Protein AF-0000000065826438 (afdb_homodimer)

Organism: Penicillium rubens (strain ATCC 28089 / DSM 1075 / NRRL 1951 / Wisconsin 54-1255) (NCBI:txid500485)

pLDDT: mean 93.95, std 9.24, range [29.78, 98.94]

InterPro domains:
  IPR017926 Glutamine amidotransferase [PF00117] (50-203)
  IPR029062 Class I glutamine amidotransferase-like [G3DSA:3.40.50.880] (24-233)
  IPR029062 Class I glutamine amidotransferase-like [SSF52317] (40-202)
  IPR044992 Glutamine amidotransferase domain containing protein ChyE-like [PTHR42695] (7-209)
  IPR044992 Glutamine amidotransferase domain containing protein ChyE-like [cd01741] (8-191)

Structure (mmCIF, N/CA/C/O backbone):
data_AF-0000000065826438-model_v1
#
loop_
_entity.id
_entity.type
_entity.pdbx_description
1 polymer 'Glutamine amidotransferase-like protein chyE'
#
loop_
_atom_site.group_PDB
_atom_site.id
_atom_site.type_symbol
_atom_site.label_atom_id
_atom_site.label_alt_id
_atom_site.label_comp_id
_atom_site.label_asym_id
_atom_site.label_entity_id
_atom_site.label_seq_id
_atom_site.pdbx_PDB_ins_code
_atom_site.Cartn_x
_atom_site.Cartn_y
_atom_site.Cartn_z
_atom_site.occupancy
_atom_site.B_iso_or_equiv
_atom_site.auth_seq_id
_atom_site.auth_comp_id
_atom_site.auth_asym_id
_atom_site.auth_atom_id
_atom_site.pdbx_PDB_model_num
ATOM 1 N N . MET A 1 1 ? -1.688 -21.062 18.328 1 29.86 1 MET A N 1
ATOM 2 C CA . MET A 1 1 ? -1.142 -21 16.969 1 29.86 1 MET A CA 1
ATOM 3 C C . MET A 1 1 ? 0.373 -20.828 17 1 29.86 1 MET A C 1
ATOM 5 O O . MET A 1 1 ? 0.888 -19.938 17.672 1 29.86 1 MET A O 1
ATOM 9 N N . ASP A 1 2 ? 1.115 -21.812 17.016 1 38.12 2 ASP A N 1
ATOM 10 C CA . ASP A 1 2 ? 2.566 -21.797 17.172 1 38.12 2 ASP A CA 1
ATOM 11 C C . ASP A 1 2 ? 3.189 -20.609 16.453 1 38.12 2 ASP A C 1
ATOM 13 O O . ASP A 1 2 ? 2.912 -20.375 15.273 1 38.12 2 ASP A O 1
ATOM 17 N N . SER A 1 3 ? 3.342 -19.547 17.031 1 42.5 3 SER A N 1
ATOM 18 C CA . SER A 1 3 ? 4.078 -18.359 16.641 1 42.5 3 SER A CA 1
ATOM 19 C C . SER A 1 3 ? 5.191 -18.688 15.656 1 42.5 3 SER A C 1
ATOM 21 O O . SER A 1 3 ? 6.117 -19.438 15.984 1 42.5 3 SER A O 1
ATOM 23 N N . VAL A 1 4 ? 4.852 -19.203 14.445 1 49.19 4 VAL A N 1
ATOM 24 C CA . VAL A 1 4 ? 5.906 -19.625 13.531 1 49.19 4 VAL A CA 1
ATOM 25 C C . VAL A 1 4 ? 7.074 -18.641 13.602 1 49.19 4 VAL A C 1
ATOM 27 O O . VAL A 1 4 ? 7.027 -17.578 13 1 49.19 4 VAL A O 1
ATOM 30 N N . SER A 1 5 ? 7.691 -18.5 14.727 1 59.84 5 SER A N 1
ATOM 31 C CA . SER A 1 5 ? 8.711 -17.578 15.203 1 59.84 5 SER A CA 1
ATOM 32 C C . SER A 1 5 ? 9.766 -17.312 14.133 1 59.84 5 SER A C 1
ATOM 34 O O . SER A 1 5 ? 10.25 -16.188 14 1 59.84 5 SER A O 1
ATOM 36 N N . ASN A 1 6 ? 10.07 -18.391 13.102 1 85.06 6 ASN A N 1
ATOM 37 C CA . ASN A 1 6 ? 11.156 -18.094 12.172 1 85.06 6 ASN A CA 1
ATOM 38 C C . ASN A 1 6 ? 10.82 -18.547 10.758 1 85.06 6 ASN A C 1
ATOM 40 O O . ASN A 1 6 ? 11.539 -19.375 10.188 1 85.06 6 ASN A O 1
ATOM 44 N N . LEU A 1 7 ? 9.695 -18.062 10.188 1 94.75 7 LEU A N 1
ATOM 45 C CA . LEU A 1 7 ? 9.242 -18.422 8.844 1 94.75 7 LEU A CA 1
ATOM 46 C C . LEU A 1 7 ? 10.234 -17.922 7.793 1 94.75 7 LEU A C 1
ATOM 48 O O . LEU A 1 7 ? 10.695 -16.781 7.863 1 94.75 7 LEU A O 1
ATOM 52 N N . LYS A 1 8 ? 10.672 -18.844 6.887 1 97.94 8 LYS A N 1
ATOM 53 C CA . LYS A 1 8 ? 11.531 -18.484 5.758 1 97.94 8 LYS A CA 1
ATOM 54 C C . LYS A 1 8 ? 10.773 -18.578 4.438 1 97.94 8 LYS A C 1
ATOM 56 O O . LYS A 1 8 ? 10.312 -19.656 4.055 1 97.94 8 LYS A O 1
ATOM 61 N N . ILE A 1 9 ? 10.688 -17.453 3.746 1 98.44 9 ILE A N 1
ATOM 62 C CA . ILE A 1 9 ? 9.898 -17.344 2.521 1 98.44 9 ILE A CA 1
ATOM 63 C C . ILE A 1 9 ? 10.797 -16.953 1.357 1 98.44 9 ILE A C 1
ATOM 65 O O . ILE A 1 9 ? 11.602 -16.016 1.477 1 98.44 9 ILE A O 1
ATOM 69 N N . ALA A 1 10 ? 10.773 -17.656 0.232 1 98.81 10 ALA A N 1
ATOM 70 C CA . ALA A 1 10 ? 11.422 -17.266 -1.021 1 98.81 10 ALA A CA 1
ATOM 71 C C . ALA A 1 10 ? 10.391 -16.812 -2.051 1 98.81 10 ALA A C 1
ATOM 73 O O . ALA A 1 10 ? 9.406 -17.5 -2.303 1 98.81 10 ALA A O 1
ATOM 74 N N . VAL A 1 11 ? 10.633 -15.625 -2.596 1 98.75 11 VAL A N 1
ATOM 75 C CA . VAL A 1 11 ? 9.742 -15.102 -3.631 1 98.75 11 VAL A CA 1
ATOM 76 C C . VAL A 1 11 ? 10.469 -15.062 -4.969 1 98.75 11 VAL A C 1
ATOM 78 O O . VAL A 1 11 ? 11.508 -14.414 -5.102 1 98.75 11 VAL A O 1
ATOM 81 N N . LEU A 1 12 ? 9.938 -15.789 -5.949 1 98.75 12 LEU A N 1
ATOM 82 C CA . LEU A 1 12 ? 10.391 -15.68 -7.332 1 98.75 12 LEU A CA 1
ATOM 83 C C . LEU A 1 12 ? 9.711 -14.523 -8.047 1 98.75 12 LEU A C 1
ATOM 85 O O . LEU A 1 12 ? 8.492 -14.547 -8.242 1 98.75 12 LEU A O 1
ATOM 89 N N . ILE A 1 13 ? 10.5 -13.531 -8.414 1 97.88 13 ILE A N 1
ATOM 90 C CA . ILE A 1 13 ? 9.969 -12.375 -9.125 1 97.88 13 ILE A CA 1
ATOM 91 C C . ILE A 1 13 ? 9.906 -12.672 -10.625 1 97.88 13 ILE A C 1
ATOM 93 O O . ILE A 1 13 ? 10.914 -12.539 -11.328 1 97.88 13 ILE A O 1
ATOM 97 N N . ASN A 1 14 ? 8.672 -12.914 -11.102 1 97.25 14 ASN A N 1
ATOM 98 C CA . ASN A 1 14 ? 8.477 -13.367 -12.477 1 97.25 14 ASN A CA 1
ATOM 99 C C . ASN A 1 14 ? 8.102 -12.211 -13.398 1 97.25 14 ASN A C 1
ATOM 101 O O . ASN A 1 14 ? 7.285 -12.375 -14.305 1 97.25 14 ASN A O 1
ATOM 105 N N . THR A 1 15 ? 8.602 -11.102 -13.102 1 91.25 15 THR A N 1
ATOM 106 C CA . THR A 1 15 ? 8.359 -9.883 -13.867 1 91.25 15 THR A CA 1
ATOM 107 C C . THR A 1 15 ? 9.625 -9.438 -14.586 1 91.25 15 THR A C 1
ATOM 109 O O . THR A 1 15 ? 10.578 -8.969 -13.945 1 91.25 15 THR A O 1
ATOM 112 N N . PRO A 1 16 ? 9.617 -9.578 -15.883 1 89.62 16 PRO A N 1
ATOM 113 C CA . PRO A 1 16 ? 10.797 -9.094 -16.609 1 89.62 16 PRO A CA 1
ATOM 114 C C . PRO A 1 16 ? 11.055 -7.609 -16.391 1 89.62 16 PRO A C 1
ATOM 116 O O . PRO A 1 16 ? 10.117 -6.824 -16.25 1 89.62 16 PRO A O 1
ATOM 119 N N . PRO A 1 17 ? 12.336 -7.273 -16.312 1 85.5 17 PRO A N 1
ATOM 120 C CA . PRO A 1 17 ? 12.664 -5.852 -16.172 1 85.5 17 PRO A CA 1
ATOM 121 C C . PRO A 1 17 ? 12.188 -5.012 -17.359 1 85.5 17 PRO A C 1
ATOM 123 O O . PRO A 1 17 ? 12.242 -5.465 -18.5 1 85.5 17 PRO A O 1
ATOM 126 N N . ASP A 1 18 ? 11.609 -3.846 -17.031 1 81.19 18 ASP A N 1
ATOM 127 C CA . ASP A 1 18 ? 11.234 -2.871 -18.062 1 81.19 18 ASP A CA 1
ATOM 128 C C . ASP A 1 18 ? 11.57 -1.45 -17.609 1 81.19 18 ASP A C 1
ATOM 130 O O . ASP A 1 18 ? 12.195 -1.253 -16.562 1 81.19 18 ASP A O 1
ATOM 134 N N . GLU A 1 19 ? 11.281 -0.543 -18.453 1 77.5 19 GLU A N 1
ATOM 135 C CA . GLU A 1 19 ? 11.664 0.843 -18.203 1 77.5 19 GLU A CA 1
ATOM 136 C C . GLU A 1 19 ? 10.93 1.412 -16.984 1 77.5 19 GLU A C 1
ATOM 138 O O . GLU A 1 19 ? 11.359 2.412 -16.406 1 77.5 19 GLU A O 1
ATOM 143 N N . THR A 1 20 ? 9.961 0.721 -16.516 1 75.5 20 THR A N 1
ATOM 144 C CA . THR A 1 20 ? 9.156 1.244 -15.414 1 75.5 20 THR A CA 1
ATOM 145 C C . THR A 1 20 ? 9.664 0.722 -14.07 1 75.5 20 THR A C 1
ATOM 147 O O . THR A 1 20 ? 9.289 1.236 -13.016 1 75.5 20 THR A O 1
ATOM 150 N N . ASP A 1 21 ? 10.555 -0.248 -14.078 1 82.5 21 ASP A N 1
ATOM 151 C CA . ASP A 1 21 ? 11.055 -0.918 -12.883 1 82.5 21 ASP A CA 1
ATOM 152 C C . ASP A 1 21 ? 9.906 -1.377 -11.984 1 82.5 21 ASP A C 1
ATOM 154 O O . ASP A 1 21 ? 9.977 -1.236 -10.758 1 82.5 21 ASP A O 1
ATOM 158 N N . PHE A 1 22 ? 8.914 -1.871 -12.602 1 85.31 22 PHE A N 1
ATOM 159 C CA . PHE A 1 22 ? 7.75 -2.324 -11.852 1 85.31 22 PHE A CA 1
ATOM 160 C C . PHE A 1 22 ? 8.109 -3.502 -10.953 1 85.31 22 PHE A C 1
ATOM 162 O O . PHE A 1 22 ? 7.426 -3.762 -9.961 1 85.31 22 PHE A O 1
ATOM 169 N N . GLN A 1 23 ? 9.211 -4.176 -11.266 1 90.19 23 GLN A N 1
ATOM 170 C CA . GLN A 1 23 ? 9.664 -5.297 -10.453 1 90.19 23 GLN A CA 1
ATOM 171 C C . GLN A 1 23 ? 9.945 -4.855 -9.016 1 90.19 23 GLN A C 1
ATOM 173 O O . GLN A 1 23 ? 9.734 -5.621 -8.07 1 90.19 23 GLN A O 1
ATOM 178 N N . SER A 1 24 ? 10.414 -3.648 -8.922 1 90.25 24 SER A N 1
ATOM 179 C CA . SER A 1 24 ? 10.688 -3.127 -7.586 1 90.25 24 SER A CA 1
ATOM 180 C C . SER A 1 24 ? 9.406 -2.965 -6.781 1 90.25 24 SER A C 1
ATOM 182 O O . SER A 1 24 ? 9.391 -3.225 -5.574 1 90.25 24 SER A O 1
ATOM 184 N N . VAL A 1 25 ? 8.336 -2.58 -7.453 1 92.44 25 VAL A N 1
ATOM 185 C CA . VAL A 1 25 ? 7.043 -2.43 -6.789 1 92.44 25 VAL A CA 1
ATOM 186 C C . VAL A 1 25 ? 6.527 -3.797 -6.344 1 92.44 25 VAL A C 1
ATOM 188 O O . VAL A 1 25 ? 6.035 -3.945 -5.227 1 92.44 25 VAL A O 1
ATOM 191 N N . VAL A 1 26 ? 6.703 -4.77 -7.199 1 94.88 26 VAL A N 1
ATOM 192 C CA . VAL A 1 26 ? 6.273 -6.133 -6.891 1 94.88 26 VAL A CA 1
ATOM 193 C C . VAL A 1 26 ? 7.004 -6.633 -5.645 1 94.88 26 VAL A C 1
ATOM 195 O O . VAL A 1 26 ? 6.387 -7.203 -4.742 1 94.88 26 VAL A O 1
ATOM 198 N N . ARG A 1 27 ? 8.312 -6.422 -5.594 1 94.94 27 ARG A N 1
ATOM 199 C CA . ARG A 1 27 ? 9.102 -6.836 -4.438 1 94.94 27 ARG A CA 1
ATOM 200 C C . ARG A 1 27 ? 8.57 -6.207 -3.156 1 94.94 27 ARG A C 1
ATOM 202 O O . ARG A 1 27 ? 8.406 -6.891 -2.143 1 94.94 27 ARG A O 1
ATOM 209 N N . GLU A 1 28 ? 8.258 -4.988 -3.25 1 94.25 28 GLU A N 1
ATOM 210 C CA . GLU A 1 28 ? 7.824 -4.27 -2.053 1 94.25 28 GLU A CA 1
ATOM 211 C C . GLU A 1 28 ? 6.43 -4.711 -1.615 1 94.25 28 GLU A C 1
ATOM 213 O O . GLU A 1 28 ? 6.133 -4.746 -0.42 1 94.25 28 GLU A O 1
ATOM 218 N N . CYS A 1 29 ? 5.566 -5.062 -2.572 1 96.75 29 CYS A N 1
ATOM 219 C CA . CYS A 1 29 ? 4.258 -5.598 -2.225 1 96.75 29 CYS A CA 1
ATOM 220 C C . CYS A 1 29 ? 4.391 -6.844 -1.356 1 96.75 29 CYS A C 1
ATOM 222 O O . CYS A 1 29 ? 3.764 -6.941 -0.301 1 96.75 29 CYS A O 1
ATOM 224 N N . PHE A 1 30 ? 5.238 -7.727 -1.767 1 97.81 30 PHE A N 1
ATOM 225 C CA . PHE A 1 30 ? 5.406 -8.969 -1.015 1 97.81 30 PHE A CA 1
ATOM 226 C C . PHE A 1 30 ? 6.113 -8.703 0.31 1 97.81 30 PHE A C 1
ATOM 228 O O . PHE A 1 30 ? 5.734 -9.258 1.344 1 97.81 30 PHE A O 1
ATOM 235 N N . ARG A 1 31 ? 7.152 -7.898 0.249 1 95.75 31 ARG A N 1
ATOM 236 C CA . ARG A 1 31 ? 7.891 -7.582 1.467 1 95.75 31 ARG A CA 1
ATOM 237 C C . ARG A 1 31 ? 6.965 -7.004 2.533 1 95.75 31 ARG A C 1
ATOM 239 O O . ARG A 1 31 ? 6.961 -7.465 3.676 1 95.75 31 ARG A O 1
ATOM 246 N N . GLU A 1 32 ? 6.156 -6.051 2.152 1 94.44 32 GLU A N 1
ATOM 247 C CA . GLU A 1 32 ? 5.285 -5.371 3.107 1 94.44 32 GLU A CA 1
ATOM 248 C C . GLU A 1 32 ? 4.164 -6.293 3.58 1 94.44 32 GLU A C 1
ATOM 250 O O . GLU A 1 32 ? 3.803 -6.289 4.758 1 94.44 32 GLU A O 1
ATOM 255 N N . ALA A 1 33 ? 3.621 -7.035 2.697 1 96 33 ALA A N 1
ATOM 256 C CA . ALA A 1 33 ? 2.539 -7.949 3.062 1 96 33 ALA A CA 1
ATOM 257 C C . ALA A 1 33 ? 3.01 -8.969 4.09 1 96 33 ALA A C 1
ATOM 259 O O . ALA A 1 33 ? 2.375 -9.148 5.133 1 96 33 ALA A O 1
ATOM 260 N N . PHE A 1 34 ? 4.156 -9.594 3.902 1 95.94 34 PHE A N 1
ATOM 261 C CA . PHE A 1 34 ? 4.633 -10.633 4.809 1 95.94 34 PHE A CA 1
ATOM 262 C C . PHE A 1 34 ? 5.148 -10.023 6.105 1 95.94 34 PHE A C 1
ATOM 264 O O . PHE A 1 34 ? 5.035 -10.633 7.172 1 95.94 34 PHE A O 1
ATOM 271 N N . ALA A 1 35 ? 5.695 -8.82 6 1 92.25 35 ALA A N 1
ATOM 272 C CA . ALA A 1 35 ? 6.105 -8.141 7.227 1 92.25 35 ALA A CA 1
ATOM 273 C C . ALA A 1 35 ? 4.91 -7.883 8.141 1 92.25 35 ALA A C 1
ATOM 275 O O . ALA A 1 35 ? 5.039 -7.93 9.367 1 92.25 35 ALA A O 1
ATOM 276 N N . SER A 1 36 ? 3.787 -7.66 7.535 1 90.69 36 SER A N 1
ATOM 277 C CA . SER A 1 36 ? 2.58 -7.355 8.297 1 90.69 36 SER A CA 1
ATOM 278 C C . SER A 1 36 ? 2.043 -8.594 9 1 90.69 36 SER A C 1
ATOM 280 O O . SER A 1 36 ? 1.609 -8.516 10.156 1 90.69 36 SER A O 1
ATOM 282 N N . ILE A 1 37 ? 2.141 -9.734 8.391 1 92.56 37 ILE A N 1
ATOM 283 C CA . ILE A 1 37 ? 1.454 -10.898 8.93 1 92.56 37 ILE A CA 1
ATOM 284 C C . ILE A 1 37 ? 2.463 -11.82 9.617 1 92.56 37 ILE A C 1
ATOM 286 O O . ILE A 1 37 ? 2.084 -12.695 10.398 1 92.56 37 ILE A O 1
ATOM 290 N N . ALA A 1 38 ? 3.68 -11.703 9.219 1 93.38 38 ALA A N 1
ATOM 291 C CA . ALA A 1 38 ? 4.781 -12.477 9.805 1 93.38 38 ALA A CA 1
ATOM 292 C C . ALA A 1 38 ? 5.996 -11.586 10.055 1 93.38 38 ALA A C 1
ATOM 294 O O . ALA A 1 38 ? 7.035 -11.75 9.406 1 93.38 38 ALA A O 1
ATOM 295 N N . PRO A 1 39 ? 5.926 -10.766 11.078 1 88.81 39 PRO A N 1
ATOM 296 C CA . PRO A 1 39 ? 6.938 -9.734 11.289 1 88.81 39 PRO A CA 1
ATOM 297 C C . PRO A 1 39 ? 8.32 -10.305 11.602 1 88.81 39 PRO A C 1
ATOM 299 O O . PRO A 1 39 ? 9.336 -9.641 11.383 1 88.81 39 PRO A O 1
ATOM 302 N N . THR A 1 40 ? 8.422 -11.516 12.055 1 92.5 40 THR A N 1
ATOM 303 C CA . THR A 1 40 ? 9.703 -12.109 12.398 1 92.5 40 THR A CA 1
ATOM 304 C C . THR A 1 40 ? 10.203 -13.008 11.273 1 92.5 40 THR A C 1
ATOM 306 O O . THR A 1 40 ? 11.273 -13.617 11.383 1 92.5 40 THR A O 1
ATOM 309 N N . GLY A 1 41 ? 9.445 -13.133 10.242 1 94.69 41 GLY A N 1
ATOM 310 C CA . GLY A 1 41 ? 9.82 -13.969 9.117 1 94.69 41 GLY A CA 1
ATOM 311 C C . GLY A 1 41 ? 10.891 -13.344 8.242 1 94.69 41 GLY A C 1
ATOM 312 O O . GLY A 1 41 ? 11.125 -12.133 8.312 1 94.69 41 GLY A O 1
ATOM 313 N N . GLU A 1 42 ? 11.516 -14.188 7.496 1 96.25 42 GLU A N 1
ATOM 314 C CA . GLU A 1 42 ? 12.5 -13.758 6.512 1 96.25 42 GLU A CA 1
ATOM 315 C C . GLU A 1 42 ? 11.992 -13.977 5.09 1 96.25 42 GLU A C 1
ATOM 317 O O . GLU A 1 42 ? 11.406 -15.016 4.789 1 96.25 42 GLU A O 1
ATOM 322 N N . VAL A 1 43 ? 12.25 -12.969 4.297 1 97.19 43 VAL A N 1
ATOM 323 C CA . VAL A 1 43 ? 11.836 -13.055 2.9 1 97.19 43 VAL A CA 1
ATOM 324 C C . VAL A 1 43 ? 13.039 -12.82 1.989 1 97.19 43 VAL A C 1
ATOM 326 O O . VAL A 1 43 ? 13.688 -11.781 2.061 1 97.19 43 VAL A O 1
ATOM 329 N N . ASP A 1 44 ? 13.352 -13.805 1.158 1 98.12 44 ASP A N 1
ATOM 330 C CA . ASP A 1 44 ? 14.391 -13.695 0.133 1 98.12 44 ASP A CA 1
ATOM 331 C C . ASP A 1 44 ? 13.773 -13.609 -1.262 1 98.12 44 ASP A C 1
ATOM 333 O O . ASP A 1 44 ? 12.742 -14.227 -1.529 1 98.12 44 ASP A O 1
ATOM 337 N N . PHE A 1 45 ? 14.477 -12.828 -2.098 1 97.75 45 PHE A N 1
ATOM 338 C CA . PHE A 1 45 ? 13.977 -12.664 -3.455 1 97.75 45 PHE A CA 1
ATOM 339 C C . PHE A 1 45 ? 14.922 -13.305 -4.465 1 97.75 45 PHE A C 1
ATOM 341 O O . PHE A 1 45 ? 16.141 -13.242 -4.305 1 97.75 45 PHE A O 1
ATOM 348 N N . TYR A 1 46 ? 14.336 -13.906 -5.473 1 98.44 46 TYR A N 1
ATOM 349 C CA . TYR A 1 46 ? 15.07 -14.531 -6.562 1 98.44 46 TYR A CA 1
ATOM 350 C C . TYR A 1 46 ? 14.555 -14.062 -7.914 1 98.44 46 TYR A C 1
ATOM 352 O O . TYR A 1 46 ? 13.375 -13.734 -8.055 1 98.44 46 TYR A O 1
ATOM 360 N N . ASP A 1 47 ? 15.477 -14.008 -8.883 1 97.31 47 ASP A N 1
ATOM 361 C CA . ASP A 1 47 ? 15.172 -13.562 -10.242 1 97.31 47 ASP A CA 1
ATOM 362 C C . ASP A 1 47 ? 15.289 -14.711 -11.234 1 97.31 47 ASP A C 1
ATOM 364 O O . ASP A 1 47 ? 16.359 -14.953 -11.797 1 97.31 47 ASP A O 1
ATOM 368 N N . PRO A 1 48 ? 14.18 -15.312 -11.508 1 97.5 48 PRO A N 1
ATOM 369 C CA . PRO A 1 48 ? 14.234 -16.406 -12.484 1 97.5 48 PRO A CA 1
ATOM 370 C C . PRO A 1 48 ? 14.312 -15.898 -13.922 1 97.5 48 PRO A C 1
ATOM 372 O O . PRO A 1 48 ? 14.539 -16.688 -14.844 1 97.5 48 PRO A O 1
ATOM 375 N N . VAL A 1 49 ? 14.133 -14.633 -14.125 1 96.19 49 VAL A N 1
ATOM 376 C CA . VAL A 1 49 ? 14.008 -14.086 -15.469 1 96.19 49 VAL A CA 1
ATOM 377 C C . VAL A 1 49 ? 15.398 -13.789 -16.047 1 96.19 49 VAL A C 1
ATOM 379 O O . VAL A 1 49 ? 15.82 -14.422 -17.016 1 96.19 49 VAL A O 1
ATOM 382 N N . VAL A 1 50 ? 16.109 -12.93 -15.422 1 94.56 50 VAL A N 1
ATOM 383 C CA . VAL A 1 50 ? 17.391 -12.484 -15.93 1 94.56 50 VAL A CA 1
ATOM 384 C C . VAL A 1 50 ? 18.516 -13.32 -15.32 1 94.56 50 VAL A C 1
ATOM 386 O O . VAL A 1 50 ? 19.328 -13.898 -16.031 1 94.56 50 VAL A O 1
ATOM 389 N N . GLU A 1 51 ? 18.469 -13.461 -13.992 1 96.06 51 GLU A N 1
ATOM 390 C CA . GLU A 1 51 ? 19.531 -14.172 -13.289 1 96.06 51 GLU A CA 1
ATOM 391 C C . GLU A 1 51 ? 19.375 -15.688 -13.43 1 96.06 51 GLU A C 1
ATOM 393 O O . GLU A 1 51 ? 20.312 -16.438 -13.211 1 96.06 51 GLU A O 1
ATOM 398 N N . ARG A 1 52 ? 18.203 -16.094 -13.688 1 96.31 52 ARG A N 1
ATOM 399 C CA . ARG A 1 52 ? 17.875 -17.516 -13.812 1 96.31 52 ARG A CA 1
ATOM 400 C C . ARG A 1 52 ? 18.234 -18.266 -12.539 1 96.31 52 ARG A C 1
ATOM 402 O O . ARG A 1 52 ? 18.828 -19.359 -12.602 1 96.31 52 ARG A O 1
ATOM 409 N N . LYS A 1 53 ? 17.953 -17.672 -11.445 1 97.19 53 LYS A N 1
ATOM 410 C CA . LYS A 1 53 ? 18.266 -18.234 -10.141 1 97.19 53 LYS A CA 1
ATOM 411 C C . LYS A 1 53 ? 17.016 -18.688 -9.414 1 97.19 53 LYS A C 1
ATOM 413 O O . LYS A 1 53 ? 16 -17.984 -9.398 1 97.19 53 LYS A O 1
ATOM 418 N N . PHE A 1 54 ? 17.109 -19.891 -8.875 1 98.5 54 PHE A N 1
ATOM 419 C CA . PHE A 1 54 ? 16.047 -20.469 -8.07 1 98.5 54 PHE A CA 1
ATOM 420 C C . PHE A 1 54 ? 16.531 -20.781 -6.66 1 98.5 54 PHE A C 1
ATOM 422 O O . PHE A 1 54 ? 17.688 -21.156 -6.469 1 98.5 54 PHE A O 1
ATOM 429 N N . PRO A 1 55 ? 15.648 -20.609 -5.703 1 98.38 55 PRO A N 1
ATOM 430 C CA . PRO A 1 55 ? 16.047 -20.969 -4.344 1 98.38 55 PRO A CA 1
ATOM 431 C C . PRO A 1 55 ? 16.188 -22.484 -4.16 1 98.38 55 PRO A C 1
ATOM 433 O O . PRO A 1 55 ? 15.516 -23.266 -4.852 1 98.38 55 PRO A O 1
ATOM 436 N N . ASP A 1 56 ? 17.109 -22.797 -3.195 1 98.56 56 ASP A N 1
ATOM 437 C CA . ASP A 1 56 ? 17.016 -24.141 -2.609 1 98.56 56 ASP A CA 1
ATOM 438 C C . ASP A 1 56 ? 15.766 -24.281 -1.757 1 98.56 56 ASP A C 1
ATOM 440 O O . ASP A 1 56 ? 15.734 -23.844 -0.606 1 98.56 56 ASP A O 1
ATOM 444 N N . ALA A 1 57 ? 14.797 -24.969 -2.295 1 98.31 57 ALA A N 1
ATOM 445 C CA . ALA A 1 57 ? 13.461 -25.016 -1.694 1 98.31 57 ALA A CA 1
ATOM 446 C C . ALA A 1 57 ? 13.508 -25.625 -0.302 1 98.31 57 ALA A C 1
ATOM 448 O O . ALA A 1 57 ? 12.703 -25.281 0.564 1 98.31 57 ALA A O 1
ATOM 449 N N . SER A 1 58 ? 14.469 -26.453 -0.035 1 97.81 58 SER A N 1
ATOM 450 C CA . SER A 1 58 ? 14.547 -27.156 1.242 1 97.81 58 SER A CA 1
ATOM 451 C C . SER A 1 58 ? 14.867 -26.203 2.383 1 97.81 58 SER A C 1
ATOM 453 O O . SER A 1 58 ? 14.68 -26.531 3.555 1 97.81 58 SER A O 1
ATOM 455 N N . ARG A 1 59 ? 15.242 -25.047 2.047 1 97.75 59 ARG A N 1
ATOM 456 C CA . ARG A 1 59 ? 15.648 -24.062 3.053 1 97.75 59 ARG A CA 1
ATOM 457 C C . ARG A 1 59 ? 14.484 -23.141 3.41 1 97.75 59 ARG A C 1
ATOM 459 O O . ARG A 1 59 ? 14.617 -22.281 4.281 1 97.75 59 ARG A O 1
ATOM 466 N N . TYR A 1 60 ? 13.383 -23.359 2.762 1 98.31 60 TYR A N 1
ATOM 467 C CA . TYR A 1 60 ? 12.273 -22.438 2.934 1 98.31 60 TYR A CA 1
ATOM 468 C C . TYR A 1 60 ? 11 -23.172 3.355 1 98.31 60 TYR A C 1
ATOM 470 O O . TYR A 1 60 ? 10.82 -24.344 3.021 1 98.31 60 TYR A O 1
ATOM 478 N N . ASP A 1 61 ? 10.188 -22.469 4.098 1 98.12 61 ASP A N 1
ATOM 479 C CA . ASP A 1 61 ? 8.867 -22.969 4.441 1 98.12 61 ASP A CA 1
ATOM 480 C C . ASP A 1 61 ? 7.875 -22.734 3.303 1 98.12 61 ASP A C 1
ATOM 482 O O . ASP A 1 61 ? 6.93 -23.516 3.127 1 98.12 61 ASP A O 1
ATOM 486 N N . LEU A 1 62 ? 8.094 -21.672 2.559 1 98.62 62 LEU A N 1
ATOM 487 C CA . LEU A 1 62 ? 7.188 -21.25 1.502 1 98.62 62 LEU A CA 1
ATOM 488 C C . LEU A 1 62 ? 7.961 -20.672 0.321 1 98.62 62 LEU A C 1
ATOM 490 O O . LEU A 1 62 ? 8.883 -19.875 0.505 1 98.62 62 LEU A O 1
ATOM 494 N N . VAL A 1 63 ? 7.656 -21.141 -0.84 1 98.88 63 VAL A N 1
ATOM 495 C CA . VAL A 1 63 ? 8.102 -20.531 -2.088 1 98.88 63 VAL A CA 1
ATOM 496 C C . VAL A 1 63 ? 6.922 -19.859 -2.785 1 98.88 63 VAL A C 1
ATOM 498 O O . VAL A 1 63 ? 5.883 -20.484 -3.004 1 98.88 63 VAL A O 1
ATOM 501 N N . VAL A 1 64 ? 7.102 -18.562 -3.111 1 98.88 64 VAL A N 1
ATOM 502 C CA . VAL A 1 64 ? 6.039 -17.781 -3.734 1 98.88 64 VAL A CA 1
ATOM 503 C C . VAL A 1 64 ? 6.41 -17.469 -5.18 1 98.88 64 VAL A C 1
ATOM 505 O O . VAL A 1 64 ? 7.527 -17.016 -5.453 1 98.88 64 VAL A O 1
ATOM 508 N N . LEU A 1 65 ? 5.512 -17.766 -6.109 1 98.88 65 LEU A N 1
ATOM 509 C CA . LEU A 1 65 ? 5.609 -17.281 -7.477 1 98.88 65 LEU A CA 1
ATOM 510 C C . LEU A 1 65 ? 4.793 -16 -7.652 1 98.88 65 LEU A C 1
ATOM 512 O O . LEU A 1 65 ? 3.57 -16.016 -7.484 1 98.88 65 LEU A O 1
ATOM 516 N N . SER A 1 66 ? 5.484 -14.922 -7.988 1 98.56 66 SER A N 1
ATOM 517 C CA . SER A 1 66 ? 4.789 -13.656 -8.211 1 98.56 66 SER A CA 1
ATOM 518 C C . SER A 1 66 ? 4.016 -13.672 -9.523 1 98.56 66 SER A C 1
ATOM 520 O O . SER A 1 66 ? 4.105 -14.633 -10.289 1 98.56 66 SER A O 1
ATOM 522 N N . GLY A 1 67 ? 3.232 -12.625 -9.758 1 97.25 67 GLY A N 1
ATOM 523 C CA . GLY A 1 67 ? 2.672 -12.383 -11.078 1 97.25 67 GLY A CA 1
ATOM 524 C C . GLY A 1 67 ? 3.715 -12 -12.109 1 97.25 67 GLY A C 1
ATOM 525 O O . GLY A 1 67 ? 4.918 -12.102 -11.852 1 97.25 67 GLY A O 1
ATOM 526 N N . GLY A 1 68 ? 3.211 -11.656 -13.242 1 93.88 68 GLY A N 1
ATOM 527 C CA . GLY A 1 68 ? 4.031 -11.242 -14.375 1 93.88 68 GLY A CA 1
ATOM 528 C C . GLY A 1 68 ? 3.215 -10.75 -15.555 1 93.88 68 GLY A C 1
ATOM 529 O O . GLY A 1 68 ? 1.99 -10.891 -15.57 1 93.88 68 GLY A O 1
ATOM 530 N N . LYS A 1 69 ? 3.908 -10.078 -16.469 1 88 69 LYS A N 1
ATOM 531 C CA . LYS A 1 69 ? 3.215 -9.469 -17.594 1 88 69 LYS A CA 1
ATOM 532 C C . LYS A 1 69 ? 3.389 -10.305 -18.859 1 88 69 LYS A C 1
ATOM 534 O O . LYS A 1 69 ? 2.797 -9.992 -19.891 1 88 69 LYS A O 1
ATOM 539 N N . ILE A 1 70 ? 4.055 -11.336 -18.766 1 89.81 70 ILE A N 1
ATOM 540 C CA . ILE A 1 70 ? 4.305 -12.156 -19.938 1 89.81 70 ILE A CA 1
ATOM 541 C C . ILE A 1 70 ? 3.236 -13.242 -20.047 1 89.81 70 ILE A C 1
ATOM 543 O O . ILE A 1 70 ? 2.594 -13.594 -19.062 1 89.81 70 ILE A O 1
ATOM 547 N N . ASP A 1 71 ? 3.086 -13.742 -21.25 1 92.69 71 ASP A N 1
ATOM 548 C CA . ASP A 1 71 ? 2.16 -14.844 -21.5 1 92.69 71 ASP A CA 1
ATOM 549 C C . ASP A 1 71 ? 2.645 -16.125 -20.844 1 92.69 71 ASP A C 1
ATOM 551 O O . ASP A 1 71 ? 3.732 -16.625 -21.141 1 92.69 71 ASP A O 1
ATOM 555 N N . ALA A 1 72 ? 1.786 -16.656 -20.016 1 93 72 ALA A N 1
ATOM 556 C CA . ALA A 1 72 ? 2.162 -17.891 -19.312 1 93 72 ALA A CA 1
ATOM 557 C C . ALA A 1 72 ? 2.25 -19.062 -20.266 1 93 72 ALA A C 1
ATOM 559 O O . ALA A 1 72 ? 2.814 -20.109 -19.922 1 93 72 ALA A O 1
ATOM 560 N N . ALA A 1 73 ? 1.732 -18.906 -21.438 1 94 73 ALA A N 1
ATOM 561 C CA . ALA A 1 73 ? 1.731 -19.984 -22.422 1 94 73 ALA A CA 1
ATOM 562 C C . ALA A 1 73 ? 3.008 -19.969 -23.25 1 94 73 ALA A C 1
ATOM 564 O O . ALA A 1 73 ? 3.291 -20.922 -23.984 1 94 73 ALA A O 1
ATOM 565 N N . CYS A 1 74 ? 3.787 -18.953 -23.062 1 93.06 74 CYS A N 1
ATOM 566 C CA . CYS A 1 74 ? 4.953 -18.844 -23.922 1 93.06 74 CYS A CA 1
ATOM 567 C C . CYS A 1 74 ? 6.016 -19.859 -23.562 1 93.06 74 CYS A C 1
ATOM 569 O O . CYS A 1 74 ? 5.895 -20.562 -22.547 1 93.06 74 CYS A O 1
ATOM 571 N N . SER A 1 75 ? 7.043 -19.969 -24.516 1 95.31 75 SER A N 1
ATOM 572 C CA . SER A 1 75 ? 8.062 -21 -24.312 1 95.31 75 SER A CA 1
ATOM 573 C C . SER A 1 75 ? 9.438 -20.375 -24.078 1 95.31 75 SER A C 1
ATOM 575 O O . SER A 1 75 ? 10.453 -20.969 -24.453 1 95.31 75 SER A O 1
ATOM 577 N N . ASP A 1 76 ? 9.406 -19.156 -23.5 1 95.44 76 ASP A N 1
ATOM 578 C CA . ASP A 1 76 ? 10.688 -18.578 -23.109 1 95.44 76 ASP A CA 1
ATOM 579 C C . ASP A 1 76 ? 11.43 -19.5 -22.141 1 95.44 76 ASP A C 1
ATOM 581 O O . ASP A 1 76 ? 10.82 -20.078 -21.25 1 95.44 76 ASP A O 1
ATOM 585 N N . PRO A 1 77 ? 12.711 -19.609 -22.266 1 96.31 77 PRO A N 1
ATOM 586 C CA . PRO A 1 77 ? 13.477 -20.547 -21.438 1 96.31 77 PRO A CA 1
ATOM 587 C C . PRO A 1 77 ? 13.273 -20.312 -19.938 1 96.31 77 PRO A C 1
ATOM 589 O O . PRO A 1 77 ? 13.203 -21.266 -19.172 1 96.31 77 PRO A O 1
ATOM 592 N N . TRP A 1 78 ? 13.227 -19.078 -19.516 1 96.56 78 TRP A N 1
ATOM 593 C CA . TRP A 1 78 ? 13.062 -18.844 -18.094 1 96.56 78 TRP A CA 1
ATOM 594 C C . TRP A 1 78 ? 11.695 -19.297 -17.609 1 96.56 78 TRP A C 1
ATOM 596 O O . TRP A 1 78 ? 11.547 -19.75 -16.469 1 96.56 78 TRP A O 1
ATOM 606 N N . VAL A 1 79 ? 10.672 -19.188 -18.469 1 97.56 79 VAL A N 1
ATOM 607 C CA . VAL A 1 79 ? 9.336 -19.656 -18.125 1 97.56 79 VAL A CA 1
ATOM 608 C C . VAL A 1 79 ? 9.359 -21.172 -17.938 1 97.56 79 VAL A C 1
ATOM 610 O O . VAL A 1 79 ? 8.852 -21.688 -16.938 1 97.56 79 VAL A O 1
ATOM 613 N N . LEU A 1 80 ? 10 -21.828 -18.906 1 97.81 80 LEU A N 1
ATOM 614 C CA . LEU A 1 80 ? 10.125 -23.281 -18.812 1 97.81 80 LEU A CA 1
ATOM 615 C C . LEU A 1 80 ? 10.891 -23.672 -17.562 1 97.81 80 LEU A C 1
ATOM 617 O O . LEU A 1 80 ? 10.586 -24.703 -16.938 1 97.81 80 LEU A O 1
ATOM 621 N N . GLY A 1 81 ? 11.891 -22.891 -17.188 1 98.06 81 GLY A N 1
ATOM 622 C CA . GLY A 1 81 ? 12.633 -23.125 -15.961 1 98.06 81 GLY A CA 1
ATOM 623 C C . GLY A 1 81 ? 11.773 -23.016 -14.719 1 98.06 81 GLY A C 1
ATOM 624 O O . GLY A 1 81 ? 11.898 -23.828 -13.797 1 98.06 81 GLY A O 1
ATOM 625 N N . VAL A 1 82 ? 10.891 -22.031 -14.695 1 98.44 82 VAL A N 1
ATOM 626 C CA . VAL A 1 82 ? 9.992 -21.844 -13.555 1 98.44 82 VAL A CA 1
ATOM 627 C C . VAL A 1 82 ? 9.047 -23.047 -13.445 1 98.44 82 VAL A C 1
ATOM 629 O O . VAL A 1 82 ? 8.805 -23.562 -12.352 1 98.44 82 VAL A O 1
ATOM 632 N N . LEU A 1 83 ? 8.516 -23.531 -14.602 1 98.5 83 LEU A N 1
ATOM 633 C CA . LEU A 1 83 ? 7.605 -24.672 -14.602 1 98.5 83 LEU A CA 1
ATOM 634 C C . LEU A 1 83 ? 8.297 -25.906 -14.039 1 98.5 83 LEU A C 1
ATOM 636 O O . LEU A 1 83 ? 7.719 -26.625 -13.219 1 98.5 83 LEU A O 1
ATOM 640 N N . ASP A 1 84 ? 9.508 -26.109 -14.477 1 98.38 84 ASP A N 1
ATOM 641 C CA . ASP A 1 84 ? 10.273 -27.266 -14.008 1 98.38 84 ASP A CA 1
ATOM 642 C C . ASP A 1 84 ? 10.555 -27.172 -12.516 1 98.38 84 ASP A C 1
ATOM 644 O O . ASP A 1 84 ? 10.414 -28.172 -11.789 1 98.38 84 ASP A O 1
ATOM 648 N N . TYR A 1 85 ? 10.969 -26.031 -12.109 1 98.69 85 TYR A N 1
ATOM 649 C CA . TYR A 1 85 ? 11.273 -25.812 -10.703 1 98.69 85 TYR A CA 1
ATOM 650 C C . TYR A 1 85 ? 10.07 -26.141 -9.828 1 98.69 85 TYR A C 1
ATOM 652 O O . TYR A 1 85 ? 10.203 -26.812 -8.797 1 98.69 85 TYR A O 1
ATOM 660 N N . VAL A 1 86 ? 8.883 -25.672 -10.195 1 98.5 86 VAL A N 1
ATOM 661 C CA . VAL A 1 86 ? 7.652 -25.859 -9.43 1 98.5 86 VAL A CA 1
ATOM 662 C C . VAL A 1 86 ? 7.293 -27.328 -9.375 1 98.5 86 VAL A C 1
ATOM 664 O O . VAL A 1 86 ? 6.945 -27.859 -8.312 1 98.5 86 VAL A O 1
ATOM 667 N N . ARG A 1 87 ? 7.41 -28.062 -10.531 1 98.19 87 ARG A N 1
ATOM 668 C CA . ARG A 1 87 ? 7.086 -29.484 -10.578 1 98.19 87 ARG A CA 1
ATOM 669 C C . ARG A 1 87 ? 7.988 -30.281 -9.648 1 98.19 87 ARG A C 1
ATOM 671 O O . ARG A 1 87 ? 7.508 -31.109 -8.875 1 98.19 87 ARG A O 1
ATOM 678 N N . ILE A 1 88 ? 9.219 -29.953 -9.758 1 98.12 88 ILE A N 1
ATOM 679 C CA . ILE A 1 88 ? 10.219 -30.703 -9 1 98.12 88 ILE A CA 1
ATOM 680 C C . ILE A 1 88 ? 10.047 -30.422 -7.512 1 98.12 88 ILE A C 1
ATOM 682 O O . ILE A 1 88 ? 10.055 -31.344 -6.695 1 98.12 88 ILE A O 1
ATOM 686 N N . THR A 1 89 ? 9.891 -29.203 -7.133 1 98.56 89 THR A N 1
ATOM 687 C CA . THR A 1 89 ? 9.758 -28.812 -5.734 1 98.56 89 THR A CA 1
ATOM 688 C C . THR A 1 89 ? 8.508 -29.438 -5.117 1 98.56 89 THR A C 1
ATOM 690 O O . THR A 1 89 ? 8.578 -30.031 -4.031 1 98.56 89 THR A O 1
ATOM 693 N N . ALA A 1 90 ? 7.395 -29.391 -5.824 1 98.31 90 ALA A N 1
ATOM 694 C CA . ALA A 1 90 ? 6.137 -29.922 -5.312 1 98.31 90 ALA A CA 1
ATOM 695 C C . ALA A 1 90 ? 6.23 -31.438 -5.109 1 98.31 90 ALA A C 1
ATOM 697 O O . ALA A 1 90 ? 5.68 -31.984 -4.148 1 98.31 90 ALA A O 1
ATOM 698 N N . ARG A 1 91 ? 6.926 -32.031 -6.004 1 97.31 91 ARG A N 1
ATOM 699 C CA . ARG A 1 91 ? 7.035 -33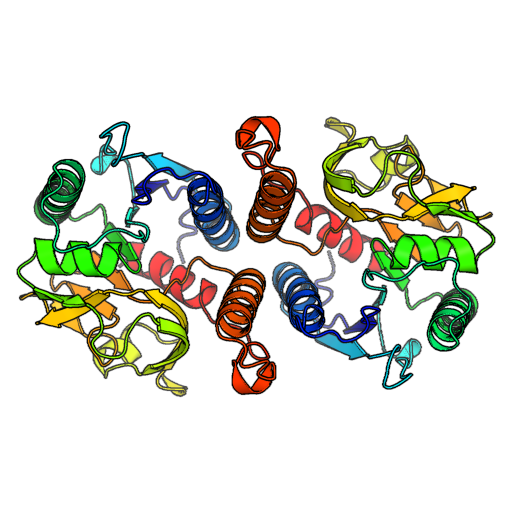.5 -5.984 1 97.31 91 ARG A CA 1
ATOM 700 C C . ARG A 1 91 ? 8.047 -33.969 -4.938 1 97.31 91 ARG A C 1
ATOM 702 O O . ARG A 1 91 ? 7.75 -34.844 -4.129 1 97.31 91 ARG A O 1
ATOM 709 N N . ASP A 1 92 ? 9.188 -33.344 -4.926 1 98 92 ASP A N 1
ATOM 710 C CA . ASP A 1 92 ? 10.328 -33.906 -4.199 1 98 92 ASP A CA 1
ATOM 711 C C . ASP A 1 92 ? 10.438 -33.281 -2.807 1 98 92 ASP A C 1
ATOM 713 O O . ASP A 1 92 ? 11.062 -33.875 -1.915 1 98 92 ASP A O 1
ATOM 717 N N . LEU A 1 93 ? 9.898 -32.125 -2.582 1 97.69 93 LEU A N 1
ATOM 718 C CA . LEU A 1 93 ? 10.016 -31.406 -1.312 1 97.69 93 LEU A CA 1
ATOM 719 C C . LEU A 1 93 ? 8.648 -30.922 -0.828 1 97.69 93 LEU A C 1
ATOM 721 O O . LEU A 1 93 ? 8.445 -29.719 -0.631 1 97.69 93 LEU A O 1
ATOM 725 N N . PRO A 1 94 ? 7.777 -31.906 -0.498 1 94.62 94 PRO A N 1
ATOM 726 C CA . PRO A 1 94 ? 6.395 -31.531 -0.181 1 94.62 94 PRO A CA 1
ATOM 727 C C . PRO A 1 94 ? 6.285 -30.75 1.121 1 94.62 94 PRO A C 1
ATOM 729 O O . PRO A 1 94 ? 5.238 -30.156 1.4 1 94.62 94 PRO A O 1
ATOM 732 N N . LYS A 1 95 ? 7.332 -30.672 1.897 1 95.69 95 LYS A N 1
ATOM 733 C CA . LYS A 1 95 ? 7.316 -29.875 3.123 1 95.69 95 LYS A CA 1
ATOM 734 C C . LYS A 1 95 ? 7.418 -28.391 2.814 1 95.69 95 LYS A C 1
ATOM 736 O O . LYS A 1 95 ? 6.988 -27.547 3.611 1 95.69 95 LYS A O 1
ATOM 741 N N . THR A 1 96 ? 8.094 -28.109 1.727 1 97.88 96 THR A N 1
ATOM 742 C CA . THR A 1 96 ? 8.117 -26.734 1.246 1 97.88 96 THR A CA 1
ATOM 743 C C . THR A 1 96 ? 6.863 -26.422 0.431 1 97.88 96 THR A C 1
ATOM 745 O O . THR A 1 96 ? 6.691 -26.953 -0.671 1 97.88 96 THR A O 1
ATOM 748 N N . LYS A 1 97 ? 6.02 -25.609 0.94 1 98.69 97 LYS A N 1
ATOM 749 C CA . LYS A 1 97 ? 4.773 -25.312 0.238 1 98.69 97 LYS A CA 1
ATOM 750 C C . LYS A 1 97 ? 4.973 -24.203 -0.794 1 98.69 97 LYS A C 1
ATOM 752 O O . LYS A 1 97 ? 5.926 -23.438 -0.701 1 98.69 97 LYS A O 1
ATOM 757 N N . ILE A 1 98 ? 4.098 -24.203 -1.793 1 98.88 98 ILE A N 1
ATOM 758 C CA . ILE A 1 98 ? 4.191 -23.266 -2.904 1 98.88 98 ILE A CA 1
ATOM 759 C C . ILE A 1 98 ? 2.928 -22.406 -2.967 1 98.88 98 ILE A C 1
ATOM 761 O O . ILE A 1 98 ? 1.813 -22.938 -2.918 1 98.88 98 ILE A O 1
ATOM 765 N N . LEU A 1 99 ? 3.104 -21.094 -2.969 1 98.94 99 LEU A N 1
ATOM 766 C CA . LEU A 1 99 ? 2.043 -20.141 -3.252 1 98.94 99 LEU A CA 1
ATOM 767 C C . LEU A 1 99 ? 2.264 -19.469 -4.605 1 98.94 99 LEU A C 1
ATOM 769 O O . LEU A 1 99 ? 3.34 -18.922 -4.867 1 98.94 99 LEU A O 1
ATOM 773 N N . ALA A 1 100 ? 1.275 -19.531 -5.477 1 98.94 100 ALA A N 1
ATOM 774 C CA . ALA A 1 100 ? 1.41 -18.938 -6.809 1 98.94 100 ALA A CA 1
ATOM 775 C C . ALA A 1 100 ? 0.333 -17.875 -7.055 1 98.94 100 ALA A C 1
ATOM 777 O O . ALA A 1 100 ? -0.851 -18.125 -6.809 1 98.94 100 ALA A O 1
ATOM 778 N N . VAL A 1 101 ? 0.791 -16.703 -7.574 1 98.81 101 VAL A N 1
ATOM 779 C CA . VAL A 1 101 ? -0.098 -15.539 -7.648 1 98.81 101 VAL A CA 1
ATOM 780 C C . VAL A 1 101 ? -0.186 -15.047 -9.094 1 98.81 101 VAL A C 1
ATOM 782 O O . VAL A 1 101 ? 0.838 -14.844 -9.75 1 98.81 101 VAL A O 1
ATOM 785 N N . CYS A 1 102 ? -1.431 -14.82 -9.594 1 98.56 102 CYS A N 1
ATOM 786 C CA . CYS A 1 102 ? -1.747 -14.25 -10.898 1 98.56 102 CYS A CA 1
ATOM 787 C C . CYS A 1 102 ? -1.053 -15.016 -12.016 1 98.56 102 CYS A C 1
ATOM 789 O O . CYS A 1 102 ? -1.424 -16.156 -12.312 1 98.56 102 CYS A O 1
ATOM 791 N N . TRP A 1 103 ? 0.042 -14.445 -12.562 1 98.25 103 TRP A N 1
ATOM 792 C CA . TRP A 1 103 ? 0.803 -15.203 -13.547 1 98.25 103 TRP A CA 1
ATOM 793 C C . TRP A 1 103 ? 1.318 -16.516 -12.945 1 98.25 103 TRP A C 1
ATOM 795 O O . TRP A 1 103 ? 1.329 -17.547 -13.617 1 98.25 103 TRP A O 1
ATOM 805 N N . GLY A 1 104 ? 1.741 -16.5 -11.75 1 98.69 104 GLY A N 1
ATOM 806 C CA . GLY A 1 104 ? 2.145 -17.719 -11.055 1 98.69 104 GLY A CA 1
ATOM 807 C C . GLY A 1 104 ? 1.054 -18.766 -11 1 98.69 104 GLY A C 1
ATOM 808 O O . GLY A 1 104 ? 1.325 -19.953 -11.156 1 98.69 104 GLY A O 1
ATOM 809 N N . HIS A 1 105 ? -0.147 -18.312 -10.758 1 98.81 105 HIS A N 1
ATOM 810 C CA . HIS A 1 105 ? -1.323 -19.172 -10.781 1 98.81 105 HIS A CA 1
ATOM 811 C C . HIS A 1 105 ? -1.464 -19.875 -12.125 1 98.81 105 HIS A C 1
ATOM 813 O O . HIS A 1 105 ? -1.682 -21.094 -12.18 1 98.81 105 HIS A O 1
ATOM 819 N N . GLN A 1 106 ? -1.291 -19.141 -13.156 1 98.75 106 GLN A N 1
ATOM 820 C CA . GLN A 1 106 ? -1.379 -19.656 -14.516 1 98.75 106 GLN A CA 1
ATOM 821 C C . GLN A 1 106 ? -0.218 -20.594 -14.82 1 98.75 106 GLN A C 1
ATOM 823 O O . GLN A 1 106 ? -0.42 -21.688 -15.375 1 98.75 106 GLN A O 1
ATOM 828 N N . ALA A 1 107 ? 0.943 -20.203 -14.414 1 98.56 107 ALA A N 1
ATOM 829 C CA . ALA A 1 107 ? 2.143 -21 -14.656 1 98.56 107 ALA A CA 1
ATOM 830 C C . ALA A 1 107 ? 2.053 -22.359 -13.938 1 98.56 107 ALA A C 1
ATOM 832 O O . ALA A 1 107 ? 2.381 -23.391 -14.523 1 98.56 107 ALA A O 1
ATOM 833 N N . VAL A 1 108 ? 1.621 -22.312 -12.711 1 98.75 108 VAL A N 1
ATOM 834 C CA . VAL A 1 108 ? 1.478 -23.547 -11.945 1 98.75 108 VAL A CA 1
ATOM 835 C C . VAL A 1 108 ? 0.432 -24.453 -12.602 1 98.75 108 VAL A C 1
ATOM 837 O O . VAL A 1 108 ? 0.626 -25.656 -12.703 1 98.75 108 VAL A O 1
ATOM 840 N N . SER A 1 109 ? -0.665 -23.828 -13.008 1 98.69 109 SER A N 1
ATOM 841 C CA . SER A 1 109 ? -1.687 -24.609 -13.703 1 98.69 109 SER A CA 1
ATOM 842 C C . SER A 1 109 ? -1.116 -25.297 -14.938 1 98.69 109 SER A C 1
ATOM 844 O O . SER A 1 109 ? -1.324 -26.5 -15.141 1 98.69 109 SER A O 1
ATOM 846 N N . ARG A 1 110 ? -0.385 -24.578 -15.68 1 98.44 110 ARG A N 1
ATOM 847 C CA . ARG A 1 110 ? 0.26 -25.141 -16.859 1 98.44 110 ARG A CA 1
ATOM 848 C C . ARG A 1 110 ? 1.248 -26.234 -16.469 1 98.44 110 ARG A C 1
ATOM 850 O O . ARG A 1 110 ? 1.28 -27.297 -17.094 1 98.44 110 ARG A O 1
ATOM 857 N N . ALA A 1 111 ? 2.029 -26.031 -15.492 1 98.38 111 ALA A N 1
ATOM 858 C CA . ALA A 1 111 ? 3.051 -26.969 -15.047 1 98.38 111 ALA A CA 1
ATOM 859 C C . ALA A 1 111 ? 2.436 -28.328 -14.695 1 98.38 111 ALA A C 1
ATOM 861 O O . ALA A 1 111 ? 3.084 -29.359 -14.836 1 98.38 111 ALA A O 1
ATOM 862 N N . PHE A 1 112 ? 1.221 -28.328 -14.312 1 98.5 112 PHE A N 1
ATOM 863 C CA . PHE A 1 112 ? 0.61 -29.562 -13.828 1 98.5 112 PHE A CA 1
ATOM 864 C C . PHE A 1 112 ? -0.458 -30.062 -14.797 1 98.5 112 PHE A C 1
ATOM 866 O O . PHE A 1 112 ? -1.312 -30.859 -14.43 1 98.5 112 PHE A O 1
ATOM 873 N N . GLY A 1 113 ? -0.454 -29.484 -15.977 1 98.19 113 GLY A N 1
ATOM 874 C CA . GLY A 1 113 ? -1.245 -30.094 -17.031 1 98.19 113 GLY A CA 1
ATOM 875 C C . GLY A 1 113 ? -2.506 -29.312 -17.359 1 98.19 113 GLY A C 1
ATOM 876 O O . GLY A 1 113 ? -3.293 -29.719 -18.219 1 98.19 113 GLY A O 1
ATOM 877 N N . GLY A 1 114 ? -2.775 -28.203 -16.672 1 98.25 114 GLY A N 1
ATOM 878 C CA . GLY A 1 114 ? -3.852 -27.297 -17.047 1 98.25 114 GLY A CA 1
ATOM 879 C C . GLY A 1 114 ? -3.553 -26.5 -18.312 1 98.25 114 GLY A C 1
ATOM 880 O O . GLY A 1 114 ? -2.48 -26.656 -18.906 1 98.25 114 GLY A O 1
ATOM 881 N N . GLN A 1 115 ? -4.578 -25.766 -18.703 1 97.62 115 GLN A N 1
ATOM 882 C CA . GLN A 1 115 ? -4.41 -24.938 -19.891 1 97.62 115 GLN A CA 1
ATOM 883 C C . GLN A 1 115 ? -4.734 -23.469 -19.578 1 97.62 115 GLN A C 1
ATOM 885 O O . GLN A 1 115 ? -5.637 -23.188 -18.797 1 97.62 115 GLN A O 1
ATOM 890 N N . VAL A 1 116 ? -3.977 -22.578 -20.25 1 97.94 116 VAL A N 1
ATOM 891 C CA . VAL A 1 116 ? -4.133 -21.141 -20.062 1 97.94 116 VAL A CA 1
ATOM 892 C C . VAL A 1 116 ? -4.398 -20.469 -21.406 1 97.94 116 VAL A C 1
ATOM 894 O O . VAL A 1 116 ? -3.982 -20.969 -22.453 1 97.94 116 VAL A O 1
ATOM 897 N N . ARG A 1 117 ? -5.086 -19.391 -21.375 1 96.81 117 ARG A N 1
ATOM 898 C CA . ARG A 1 117 ? -5.418 -18.594 -22.562 1 96.81 117 ARG A CA 1
ATOM 899 C C . ARG A 1 117 ? -5.559 -17.109 -22.203 1 96.81 117 ARG A C 1
ATOM 901 O O . ARG A 1 117 ? -5.691 -16.766 -21.031 1 96.81 117 ARG A O 1
ATOM 908 N N . PRO A 1 118 ? -5.441 -16.281 -23.25 1 96.06 118 PRO A N 1
ATOM 909 C CA . PRO A 1 118 ? -5.832 -14.898 -23 1 96.06 118 PRO A CA 1
ATOM 910 C C . PRO A 1 118 ? -7.289 -14.766 -22.562 1 96.06 118 PRO A C 1
ATOM 912 O O . PRO A 1 118 ? -8.148 -15.523 -23.031 1 96.06 118 PRO A O 1
ATOM 915 N N . VAL A 1 119 ? -7.52 -13.836 -21.672 1 95.69 119 VAL A N 1
ATOM 916 C CA . VAL A 1 119 ? -8.906 -13.547 -21.297 1 95.69 119 VAL A CA 1
ATOM 917 C C . VAL A 1 119 ? -9.68 -13.07 -22.531 1 95.69 119 VAL A C 1
ATOM 919 O O . VAL A 1 119 ? -9.305 -12.086 -23.172 1 95.69 119 VAL A O 1
ATOM 922 N N . PRO A 1 120 ? -10.719 -13.719 -22.859 1 93.19 120 PRO A N 1
ATOM 923 C CA . PRO A 1 120 ? -11.438 -13.359 -24.078 1 93.19 120 PRO A CA 1
ATOM 924 C C . PRO A 1 120 ? -11.93 -11.914 -24.062 1 93.19 120 PRO A C 1
ATOM 926 O O . PRO A 1 120 ? -11.891 -11.227 -25.094 1 93.19 120 PRO A O 1
ATOM 929 N N . ALA A 1 121 ? -12.375 -11.422 -22.969 1 90.94 121 ALA A N 1
ATOM 930 C CA . ALA A 1 121 ? -12.953 -10.086 -22.859 1 90.94 121 ALA A CA 1
ATOM 931 C C . ALA A 1 121 ? -11.859 -9.023 -22.75 1 90.94 121 ALA A C 1
ATOM 933 O O . ALA A 1 121 ? -12.148 -7.828 -22.734 1 90.94 121 ALA A O 1
ATOM 934 N N . GLY A 1 122 ? -10.594 -9.461 -22.766 1 90.81 122 GLY A N 1
ATOM 935 C CA . GLY A 1 122 ? -9.492 -8.523 -22.609 1 90.81 122 GLY A CA 1
ATOM 936 C C . GLY A 1 122 ? -8.945 -8.469 -21.203 1 90.81 122 GLY A C 1
ATOM 937 O O . GLY A 1 122 ? -9.43 -9.164 -20.312 1 90.81 122 GLY A O 1
ATOM 938 N N . GLU A 1 123 ? -8.031 -7.594 -21.031 1 91.75 123 GLU A N 1
ATOM 939 C CA . GLU A 1 123 ? -7.328 -7.465 -19.766 1 91.75 123 GLU A CA 1
ATOM 940 C C . GLU A 1 123 ? -8.281 -7.07 -18.641 1 91.75 123 GLU A C 1
ATOM 942 O O . GLU A 1 123 ? -9.172 -6.238 -18.844 1 91.75 123 GLU A O 1
ATOM 947 N N . ILE A 1 124 ? -8.094 -7.688 -17.547 1 92.81 124 ILE A N 1
ATOM 948 C CA . ILE A 1 124 ? -8.891 -7.402 -16.344 1 92.81 124 ILE A CA 1
ATOM 949 C C . ILE A 1 124 ? -8.062 -6.586 -15.359 1 92.81 124 ILE A C 1
ATOM 951 O O . ILE A 1 124 ? -6.934 -6.961 -15.031 1 92.81 124 ILE A O 1
ATOM 955 N N . THR A 1 125 ? -8.477 -5.457 -14.938 1 94.25 125 THR A N 1
ATOM 956 C CA . THR A 1 125 ? -7.988 -4.625 -13.844 1 94.25 125 THR A CA 1
ATOM 957 C C . THR A 1 125 ? -9.141 -4.176 -12.945 1 94.25 125 THR A C 1
ATOM 959 O O . THR A 1 125 ? -9.797 -3.174 -13.234 1 94.25 125 THR A O 1
ATOM 962 N N . ALA A 1 126 ? -9.383 -4.938 -11.867 1 94.56 126 ALA A N 1
ATOM 963 C CA . ALA A 1 126 ? -10.562 -4.66 -11.055 1 94.56 126 ALA A CA 1
ATOM 964 C C . ALA A 1 126 ? -10.422 -5.262 -9.664 1 94.56 126 ALA A C 1
ATOM 966 O O . ALA A 1 126 ? -9.648 -6.207 -9.461 1 94.56 126 ALA A O 1
ATOM 967 N N . ILE A 1 127 ? -11.07 -4.625 -8.75 1 95.31 127 ILE A N 1
ATOM 968 C CA . ILE A 1 127 ? -11.344 -5.301 -7.492 1 95.31 127 ILE A CA 1
ATOM 969 C C . ILE A 1 127 ? -12.617 -6.129 -7.613 1 95.31 127 ILE A C 1
ATOM 971 O O . ILE A 1 127 ? -13.664 -5.613 -8.023 1 95.31 127 ILE A O 1
ATOM 975 N N . GLU A 1 128 ? -12.508 -7.402 -7.219 1 94.5 128 GLU A N 1
ATOM 976 C CA . GLU A 1 128 ? -13.641 -8.305 -7.41 1 94.5 128 GLU A CA 1
ATOM 977 C C . GLU A 1 128 ? -13.977 -9.055 -6.125 1 94.5 128 GLU A C 1
ATOM 979 O O . GLU A 1 128 ? -13.094 -9.289 -5.289 1 94.5 128 GLU A O 1
ATOM 984 N N . ASP A 1 129 ? -15.281 -9.312 -6.027 1 96.69 129 ASP A N 1
ATOM 985 C CA . ASP A 1 129 ? -15.711 -10.328 -5.07 1 96.69 129 ASP A CA 1
ATOM 986 C C . ASP A 1 129 ? -15.656 -11.727 -5.684 1 96.69 129 ASP A C 1
ATOM 988 O O . ASP A 1 129 ? -16.562 -12.125 -6.414 1 96.69 129 ASP A O 1
ATOM 992 N N . ILE A 1 130 ? -14.602 -12.469 -5.312 1 98 130 ILE A N 1
ATOM 993 C CA . ILE A 1 130 ? -14.367 -13.781 -5.895 1 98 130 ILE A CA 1
ATOM 994 C C . ILE A 1 130 ? -15.156 -14.836 -5.121 1 98 130 ILE A C 1
ATOM 996 O O . ILE A 1 130 ? -14.906 -15.062 -3.934 1 98 130 ILE A O 1
ATOM 1000 N N . ARG A 1 131 ? -16.125 -15.531 -5.785 1 98.5 131 ARG A N 1
ATOM 1001 C CA . ARG A 1 131 ? -17.016 -16.484 -5.145 1 98.5 131 ARG A CA 1
ATOM 1002 C C . ARG A 1 131 ? -16.297 -17.797 -4.848 1 98.5 131 ARG A C 1
ATOM 1004 O O . ARG A 1 131 ? -15.539 -18.297 -5.684 1 98.5 131 ARG A O 1
ATOM 1011 N N . LEU A 1 132 ? -16.562 -18.281 -3.715 1 98.81 132 LEU A N 1
ATOM 1012 C CA . LEU A 1 132 ? -15.906 -19.5 -3.25 1 98.81 132 LEU A CA 1
ATOM 1013 C C . LEU A 1 132 ? -16.719 -20.734 -3.602 1 98.81 132 LEU A C 1
ATOM 1015 O O . LEU A 1 132 ? -17.953 -20.672 -3.688 1 98.81 132 LEU A O 1
ATOM 1019 N N . THR A 1 133 ? -16.078 -21.844 -3.807 1 98.62 133 THR A N 1
ATOM 1020 C CA . THR A 1 133 ? -16.719 -23.156 -3.826 1 98.62 133 THR A CA 1
ATOM 1021 C C . THR A 1 133 ? -16.969 -23.656 -2.408 1 98.62 133 THR A C 1
ATOM 1023 O O . THR A 1 133 ? -16.578 -23 -1.436 1 98.62 133 THR A O 1
ATOM 1026 N N . ASP A 1 134 ? -17.594 -24.844 -2.352 1 98.31 134 ASP A N 1
ATOM 1027 C CA . ASP A 1 134 ? -17.766 -25.453 -1.035 1 98.31 134 ASP A CA 1
ATOM 1028 C C . ASP A 1 134 ? -16.422 -25.719 -0.368 1 98.31 134 ASP A C 1
ATOM 1030 O O . ASP A 1 134 ? -16.25 -25.453 0.822 1 98.31 134 ASP A O 1
ATOM 1034 N N . ALA A 1 135 ? -15.516 -26.203 -1.123 1 98.5 135 ALA A N 1
ATOM 1035 C CA . ALA A 1 135 ? -14.172 -26.453 -0.615 1 98.5 135 ALA A CA 1
ATOM 1036 C C . ALA A 1 135 ? -13.492 -25.156 -0.196 1 98.5 135 ALA A C 1
ATOM 1038 O O . ALA A 1 135 ? -12.758 -25.109 0.793 1 98.5 135 ALA A O 1
ATOM 1039 N N . GLY A 1 136 ? -13.789 -24.094 -1.001 1 98.75 136 GLY A N 1
ATOM 1040 C CA . GLY A 1 136 ? -13.227 -22.781 -0.681 1 98.75 136 GLY A CA 1
ATOM 1041 C C . GLY A 1 136 ? -13.758 -22.219 0.623 1 98.75 136 GLY A C 1
ATOM 1042 O O . GLY A 1 136 ? -13 -21.625 1.399 1 98.75 136 GLY A O 1
ATOM 1043 N N . MET A 1 137 ? -15.023 -22.453 0.854 1 98.5 137 MET A N 1
ATOM 1044 C CA . MET A 1 137 ? -15.633 -21.953 2.084 1 98.5 137 MET A CA 1
ATOM 1045 C C . MET A 1 137 ? -15.047 -22.656 3.305 1 98.5 137 MET A C 1
ATOM 1047 O O . MET A 1 137 ? -14.906 -22.047 4.367 1 98.5 137 MET A O 1
ATOM 1051 N N . LYS A 1 138 ? -14.68 -23.875 3.156 1 98.19 138 LYS A N 1
ATOM 1052 C CA . LYS A 1 138 ? -14.039 -24.625 4.23 1 98.19 138 LYS A CA 1
ATOM 1053 C C . LYS A 1 138 ? -12.594 -24.172 4.43 1 98.19 138 LYS A C 1
ATOM 1055 O O . LYS A 1 138 ? -12.117 -24.094 5.562 1 98.19 138 LYS A O 1
ATOM 1060 N N . PHE A 1 139 ? -11.93 -23.891 3.391 1 98.56 139 PHE A N 1
ATOM 1061 C CA . PHE A 1 139 ? -10.516 -23.531 3.439 1 98.56 139 PHE A CA 1
ATOM 1062 C C . PHE A 1 139 ? -10.336 -22.109 3.959 1 98.56 139 PHE A C 1
ATOM 1064 O O . PHE A 1 139 ? -9.359 -21.812 4.656 1 98.56 139 PHE A O 1
ATOM 1071 N N . PHE A 1 140 ? -11.258 -21.234 3.559 1 98.56 140 PHE A N 1
ATOM 1072 C CA . PHE A 1 140 ? -11.227 -19.828 3.973 1 98.56 140 PHE A CA 1
ATOM 1073 C C . PHE A 1 140 ? -12.344 -19.531 4.961 1 98.56 140 PHE A C 1
ATOM 1075 O O . PHE A 1 140 ? -13.297 -18.812 4.637 1 98.56 140 PHE A O 1
ATOM 1082 N N . PRO A 1 141 ? -12.164 -19.797 6.234 1 97.94 141 PRO A N 1
ATOM 1083 C CA . PRO A 1 141 ? -13.258 -19.625 7.195 1 97.94 141 PRO A CA 1
ATOM 1084 C C . PRO A 1 141 ? -13.695 -18.156 7.324 1 97.94 141 PRO A C 1
ATOM 1086 O O . PRO A 1 141 ? -14.875 -17.891 7.547 1 97.94 141 PRO A O 1
ATOM 1089 N N . PHE A 1 142 ? -12.805 -17.25 7.188 1 96.81 142 PHE A N 1
ATOM 1090 C CA . PHE A 1 14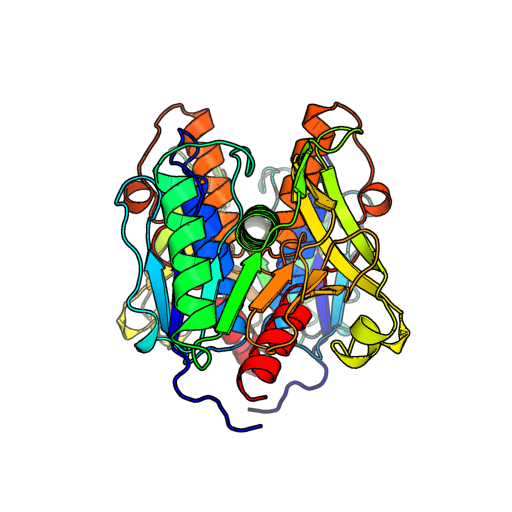2 ? -13.141 -15.836 7.355 1 96.81 142 PHE A CA 1
ATOM 1091 C C . PHE A 1 142 ? -14.141 -15.391 6.297 1 96.81 142 PHE A C 1
ATOM 1093 O O . PHE A 1 142 ? -14.844 -14.391 6.48 1 96.81 142 PHE A O 1
ATOM 1100 N N . ALA A 1 143 ? -14.164 -16.125 5.203 1 97.81 143 ALA A N 1
ATOM 1101 C CA . ALA A 1 143 ? -14.992 -15.742 4.066 1 97.81 143 ALA A CA 1
ATOM 1102 C C . ALA A 1 143 ? -16.156 -16.703 3.885 1 97.81 143 ALA A C 1
ATOM 1104 O O . ALA A 1 143 ? -16.891 -16.625 2.896 1 97.81 143 ALA A O 1
ATOM 1105 N N . ALA A 1 144 ? -16.375 -17.594 4.766 1 97.56 144 ALA A N 1
ATOM 1106 C CA . ALA A 1 144 ? -17.391 -18.641 4.621 1 97.56 144 ALA A CA 1
ATOM 1107 C C . ALA A 1 144 ? -18.797 -18.062 4.652 1 97.56 144 ALA A C 1
ATOM 1109 O O . ALA A 1 144 ? -19.672 -18.469 3.885 1 97.56 144 ALA A O 1
ATOM 1110 N N . THR A 1 145 ? -19.016 -17.062 5.484 1 96.88 145 THR A N 1
ATOM 1111 C CA . THR A 1 145 ? -20.344 -16.484 5.645 1 96.88 145 THR A CA 1
ATOM 1112 C C . THR A 1 145 ? -20.719 -15.664 4.414 1 96.88 145 THR A C 1
ATOM 1114 O O . THR A 1 145 ? -21.844 -15.797 3.902 1 96.88 145 THR A O 1
ATOM 1117 N N . SER A 1 146 ? -19.781 -14.898 3.92 1 97.06 146 SER A N 1
ATOM 1118 C CA . SER A 1 146 ? -20.062 -14.07 2.75 1 97.06 146 SER A CA 1
ATOM 1119 C C . SER A 1 146 ? -20.047 -14.898 1.471 1 97.06 146 SER A C 1
ATOM 1121 O O . SER A 1 146 ? -20.641 -14.516 0.464 1 97.06 146 SER A O 1
ATOM 1123 N N . GLY A 1 147 ? -19.328 -15.992 1.452 1 98.25 147 GLY A N 1
ATOM 1124 C CA . GLY A 1 147 ? -19.219 -16.859 0.293 1 98.25 147 GLY A CA 1
ATOM 1125 C C . GLY A 1 147 ? -18.234 -16.359 -0.748 1 98.25 147 GLY A C 1
ATOM 1126 O O . GLY A 1 147 ? -18.203 -16.859 -1.87 1 98.25 147 GLY A O 1
ATOM 1127 N N . SER A 1 148 ? -17.516 -15.266 -0.408 1 98.5 148 SER A N 1
ATOM 1128 C CA . SER A 1 148 ? -16.562 -14.672 -1.331 1 98.5 148 SER A CA 1
ATOM 1129 C C . SER A 1 148 ? -15.469 -13.906 -0.582 1 98.5 148 SER A C 1
ATOM 1131 O O . SER A 1 148 ? -15.633 -13.578 0.595 1 98.5 148 SER A O 1
ATOM 1133 N N . TYR A 1 149 ? -14.32 -13.797 -1.168 1 98.19 149 TYR A N 1
ATOM 1134 C CA . TYR A 1 149 ? -13.336 -12.828 -0.697 1 98.19 149 TYR A CA 1
ATOM 1135 C C . TYR A 1 149 ? -13.109 -11.727 -1.727 1 98.19 149 TYR A C 1
ATOM 1137 O O . TYR A 1 149 ? -13.336 -11.938 -2.922 1 98.19 149 TYR A O 1
ATOM 1145 N N . ARG A 1 150 ? -12.742 -10.578 -1.238 1 97.25 150 ARG A N 1
ATOM 1146 C CA . ARG A 1 150 ? -12.547 -9.391 -2.07 1 97.25 150 ARG A CA 1
ATOM 1147 C C . ARG A 1 150 ? -11.062 -9.117 -2.295 1 97.25 150 ARG A C 1
ATOM 1149 O O . ARG A 1 150 ? -10.297 -9.008 -1.336 1 97.25 150 ARG A O 1
ATOM 1156 N N . ALA A 1 151 ? -10.586 -9.109 -3.584 1 97.69 151 ALA A N 1
ATOM 1157 C CA . ALA A 1 151 ? -9.18 -8.875 -3.902 1 97.69 151 ALA A CA 1
ATOM 1158 C C . ALA A 1 151 ? -9.031 -8.258 -5.293 1 97.69 151 ALA A C 1
ATOM 1160 O O . ALA A 1 151 ? -9.969 -8.289 -6.094 1 97.69 151 ALA A O 1
ATOM 1161 N N . ILE A 1 152 ? -7.855 -7.672 -5.562 1 97.31 152 ILE A N 1
ATOM 1162 C CA . ILE A 1 152 ? -7.594 -7.059 -6.863 1 97.31 152 ILE A CA 1
ATOM 1163 C C . ILE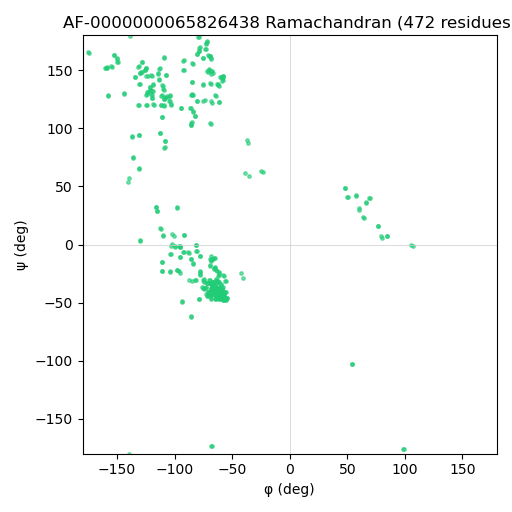 A 1 152 ? -7.109 -8.125 -7.844 1 97.31 152 ILE A C 1
ATOM 1165 O O . ILE A 1 152 ? -6.355 -9.023 -7.469 1 97.31 152 ILE A O 1
ATOM 1169 N N . GLU A 1 153 ? -7.59 -8 -9.039 1 96.75 153 GLU A N 1
ATOM 1170 C CA . GLU A 1 153 ? -7.113 -8.789 -10.164 1 96.75 153 GLU A CA 1
ATOM 1171 C C . GLU A 1 153 ? -6.535 -7.898 -11.258 1 96.75 153 GLU A C 1
ATOM 1173 O O . GLU A 1 153 ? -7.082 -6.836 -11.555 1 96.75 153 GLU A O 1
ATOM 1178 N N . LEU A 1 154 ? -5.379 -8.258 -11.734 1 96.12 154 LEU A N 1
ATOM 1179 C CA . LEU A 1 154 ? -4.664 -7.625 -12.844 1 96.12 154 LEU A CA 1
ATOM 1180 C C . LEU A 1 154 ? -4.07 -8.672 -13.773 1 96.12 154 LEU A C 1
ATOM 1182 O O . LEU A 1 154 ? -2.924 -9.094 -13.602 1 96.12 154 LEU A O 1
ATOM 1186 N N . HIS A 1 155 ? -4.844 -9.016 -14.82 1 95.19 155 HIS A N 1
ATOM 1187 C CA . HIS A 1 155 ? -4.312 -10.086 -15.664 1 95.19 155 HIS A CA 1
ATOM 1188 C C . HIS A 1 155 ? -4.941 -10.062 -17.047 1 95.19 155 HIS A C 1
ATOM 1190 O O . HIS A 1 155 ? -6.09 -9.648 -17.203 1 95.19 155 HIS A O 1
ATOM 1196 N N . SER A 1 156 ? -4.148 -10.562 -17.953 1 95.81 156 SER A N 1
ATOM 1197 C CA . SER A 1 156 ? -4.613 -10.711 -19.328 1 95.81 156 SER A CA 1
ATOM 1198 C C . SER A 1 156 ? -4.777 -12.18 -19.703 1 95.81 156 SER A C 1
ATOM 1200 O O . SER A 1 156 ? -5.375 -12.508 -20.734 1 95.81 156 SER A O 1
ATOM 1202 N N . GLY A 1 157 ? -4.219 -13.055 -18.922 1 97.06 157 GLY A N 1
ATOM 1203 C CA . GLY A 1 157 ? -4.379 -14.492 -19.094 1 97.06 157 GLY A CA 1
ATOM 1204 C C . GLY A 1 157 ? -5.234 -15.133 -18.016 1 97.06 157 GLY A C 1
ATOM 1205 O O . GLY A 1 157 ? -5.477 -14.531 -16.969 1 97.06 157 GLY A O 1
ATOM 1206 N N . GLU A 1 158 ? -5.73 -16.297 -18.312 1 97.88 158 GLU A N 1
ATOM 1207 C CA . GLU A 1 158 ? -6.52 -17.047 -17.344 1 97.88 158 GLU A CA 1
ATOM 1208 C C . GLU A 1 158 ? -6.355 -18.547 -17.547 1 97.88 158 GLU A C 1
ATOM 1210 O O . GLU A 1 158 ? -5.957 -19 -18.625 1 97.88 158 GLU A O 1
ATOM 1215 N N . VAL A 1 159 ? -6.625 -19.266 -16.484 1 98.38 159 VAL A N 1
ATOM 1216 C CA . VAL A 1 159 ? -6.727 -20.719 -16.609 1 98.38 159 VAL A CA 1
ATOM 1217 C C . VAL A 1 159 ? -8.102 -21.094 -17.156 1 98.38 159 VAL A C 1
ATOM 1219 O O . VAL A 1 159 ? -9.133 -20.703 -16.609 1 98.38 159 VAL A O 1
ATOM 1222 N N . TYR A 1 160 ? -8.133 -21.797 -18.219 1 96.44 160 TYR A N 1
ATOM 1223 C CA . TYR A 1 160 ? -9.438 -22.156 -18.766 1 96.44 160 TYR A CA 1
ATOM 1224 C C . TYR A 1 160 ? -9.68 -23.656 -18.609 1 96.44 160 TYR A C 1
ATOM 1226 O O . TYR A 1 160 ? -10.836 -24.109 -18.609 1 96.44 160 TYR A O 1
ATOM 1234 N N . THR A 1 161 ? -8.648 -24.5 -18.469 1 97.31 161 THR A N 1
ATOM 1235 C CA . THR A 1 161 ? -8.734 -25.891 -18.047 1 97.31 161 THR A CA 1
ATOM 1236 C C . THR A 1 161 ? -7.949 -26.109 -16.75 1 97.31 161 THR A C 1
ATOM 1238 O O . THR A 1 161 ? -6.734 -25.906 -16.719 1 97.31 161 THR A O 1
ATOM 1241 N N . PRO A 1 162 ? -8.602 -26.547 -15.742 1 97.81 162 PRO A N 1
ATOM 1242 C CA . PRO A 1 162 ? -7.91 -26.75 -14.469 1 97.81 162 PRO A CA 1
ATOM 1243 C C . PRO A 1 162 ? -6.895 -27.891 -14.516 1 97.81 162 PRO A C 1
ATOM 1245 O O . PRO A 1 162 ? -7.082 -28.859 -15.258 1 97.81 162 PRO A O 1
ATOM 1248 N N . PRO A 1 163 ? -5.828 -27.734 -13.766 1 98.31 163 PRO A N 1
ATOM 1249 C CA . PRO A 1 163 ? -4.875 -28.844 -13.688 1 98.31 163 PRO A CA 1
ATOM 1250 C C . PRO A 1 163 ? -5.441 -30.062 -12.945 1 98.31 163 PRO A C 1
ATOM 1252 O O . PRO A 1 163 ? -6.137 -29.891 -11.938 1 98.31 163 PRO A O 1
ATOM 1255 N N . PRO A 1 164 ? -5.152 -31.266 -13.516 1 97.94 164 PRO A N 1
ATOM 1256 C CA . PRO A 1 164 ? -5.551 -32.469 -12.758 1 97.94 164 PRO A CA 1
ATOM 1257 C C . PRO A 1 164 ? -4.926 -32.5 -11.367 1 97.94 164 PRO A C 1
ATOM 1259 O O . PRO A 1 164 ? -3.791 -32.062 -11.18 1 97.94 164 PRO A O 1
ATOM 1262 N N . GLY A 1 165 ? -5.668 -33.031 -10.406 1 98 165 GLY A N 1
ATOM 1263 C CA . GLY A 1 165 ? -5.141 -33.188 -9.062 1 98 165 GLY A CA 1
ATOM 1264 C C . GLY A 1 165 ? -5.262 -31.953 -8.211 1 98 165 GLY A C 1
ATOM 1265 O O . GLY A 1 165 ? -4.711 -31.891 -7.113 1 98 165 GLY A O 1
ATOM 1266 N N . PHE A 1 166 ? -5.938 -30.984 -8.719 1 98.56 166 PHE A N 1
ATOM 1267 C CA . PHE A 1 166 ? -6.172 -29.766 -7.961 1 98.56 166 PHE A CA 1
ATOM 1268 C C . PHE A 1 166 ? -7.656 -29.594 -7.645 1 98.56 166 PHE A C 1
ATOM 1270 O O . PHE A 1 166 ? -8.508 -30.016 -8.43 1 98.56 166 PHE A O 1
ATOM 1277 N N . ILE A 1 167 ? -7.926 -29.016 -6.512 1 98.44 167 ILE A N 1
ATOM 1278 C CA . ILE A 1 167 ? -9.273 -28.688 -6.059 1 98.44 167 ILE A CA 1
ATOM 1279 C C . ILE A 1 167 ? -9.531 -27.188 -6.223 1 98.44 167 ILE A C 1
ATOM 1281 O O . ILE A 1 167 ? -8.711 -26.359 -5.793 1 98.44 167 ILE A O 1
ATOM 1285 N N . SER A 1 168 ? -10.641 -26.875 -6.891 1 98.69 168 SER A N 1
ATOM 1286 C CA . SER A 1 168 ? -11.016 -25.469 -7.035 1 98.69 168 SER A CA 1
ATOM 1287 C C . SER A 1 168 ? -11.555 -24.906 -5.723 1 98.69 168 SER A C 1
ATOM 1289 O O . SER A 1 168 ? -12.531 -25.438 -5.172 1 98.69 168 SER A O 1
ATOM 1291 N N . LEU A 1 169 ? -10.977 -23.844 -5.238 1 98.81 169 LEU A N 1
ATOM 1292 C CA . LEU A 1 169 ? -11.43 -23.203 -4.012 1 98.81 169 LEU A CA 1
ATOM 1293 C C . LEU A 1 169 ? -12.32 -22.016 -4.324 1 98.81 169 LEU A C 1
ATOM 1295 O O . LEU A 1 169 ? -13.062 -21.531 -3.457 1 98.81 169 LEU A O 1
ATOM 1299 N N . ALA A 1 170 ? -12.172 -21.484 -5.539 1 98.75 170 ALA A N 1
ATOM 1300 C CA . ALA A 1 170 ? -13.023 -20.406 -6.02 1 98.75 170 ALA A CA 1
ATOM 1301 C C . ALA A 1 170 ? -13.633 -20.734 -7.379 1 98.75 170 ALA A C 1
ATOM 1303 O O . ALA A 1 170 ? -13.094 -21.562 -8.117 1 98.75 170 ALA A O 1
ATOM 1304 N N . GLU A 1 171 ? -14.703 -20.094 -7.652 1 97.75 171 GLU A N 1
ATOM 1305 C CA . GLU A 1 171 ? -15.336 -20.266 -8.953 1 97.75 171 GLU A CA 1
ATOM 1306 C C . GLU A 1 171 ? -14.469 -19.672 -10.07 1 97.75 171 GLU A C 1
ATOM 1308 O O . GLU A 1 171 ? -13.5 -18.969 -9.797 1 97.75 171 GLU A O 1
ATOM 1313 N N . ASN A 1 172 ? -14.719 -20.109 -11.312 1 96.12 172 ASN A N 1
ATOM 1314 C CA . ASN A 1 172 ? -14.109 -19.594 -12.531 1 96.12 172 ASN A CA 1
ATOM 1315 C C . ASN A 1 172 ? -12.602 -19.828 -12.547 1 96.12 172 ASN A C 1
ATOM 1317 O O . ASN A 1 172 ? -11.844 -19.016 -13.078 1 96.12 172 ASN A O 1
ATOM 1321 N N . GLN A 1 173 ? -12.141 -20.828 -11.789 1 97.5 173 GLN A N 1
ATOM 1322 C CA . GLN A 1 173 ? -10.758 -21.281 -11.828 1 97.5 173 GLN A CA 1
ATOM 1323 C C . GLN A 1 173 ? -9.812 -20.234 -11.242 1 97.5 173 GLN A C 1
ATOM 1325 O O . GLN A 1 173 ? -8.703 -20.047 -11.75 1 97.5 173 GLN A O 1
ATOM 1330 N N . GLU A 1 174 ? -10.211 -19.609 -10.188 1 97.94 174 GLU A N 1
ATOM 1331 C CA . GLU A 1 174 ? -9.453 -18.453 -9.719 1 97.94 174 GLU A CA 1
ATOM 1332 C C . GLU A 1 174 ? -8.602 -18.812 -8.5 1 97.94 174 GLU A C 1
ATOM 1334 O O . GLU A 1 174 ? -7.832 -17.984 -8.016 1 97.94 174 GLU A O 1
ATOM 1339 N N . CYS A 1 175 ? -8.797 -19.938 -8 1 98.81 175 CYS A N 1
ATOM 1340 C CA . CYS A 1 175 ? -8.047 -20.391 -6.832 1 98.81 175 CYS A CA 1
ATOM 1341 C C . CYS A 1 175 ? -8.031 -21.906 -6.738 1 98.81 175 CYS A C 1
ATOM 1343 O O . CYS A 1 175 ? -9.078 -22.547 -6.816 1 98.81 175 CYS A O 1
ATOM 1345 N N . PHE A 1 176 ? -6.836 -22.5 -6.59 1 98.88 176 PHE A N 1
ATOM 1346 C CA . PHE A 1 176 ? -6.707 -23.953 -6.512 1 98.88 176 PHE A CA 1
ATOM 1347 C C . PHE A 1 176 ? -5.824 -24.359 -5.34 1 98.88 176 PHE A C 1
ATOM 1349 O O . PHE A 1 176 ? -4.941 -23.594 -4.93 1 98.88 176 PHE A O 1
ATOM 1356 N N . ILE A 1 177 ? -6.051 -25.5 -4.844 1 98.88 177 ILE A N 1
ATOM 1357 C CA . ILE A 1 177 ? -5.133 -26.219 -3.961 1 98.88 177 ILE A CA 1
ATOM 1358 C C . ILE A 1 177 ? -4.938 -27.641 -4.465 1 98.88 177 ILE A C 1
ATOM 1360 O O . ILE A 1 177 ? -5.891 -28.281 -4.926 1 98.88 177 ILE A O 1
ATOM 1364 N N . ASN A 1 178 ? -3.689 -28.109 -4.422 1 98.56 178 ASN A N 1
ATOM 1365 C CA . ASN A 1 178 ? -3.5 -29.453 -4.938 1 98.56 178 ASN A CA 1
ATOM 1366 C C . ASN A 1 178 ? -3.889 -30.516 -3.902 1 98.56 178 ASN A C 1
ATOM 1368 O O . ASN A 1 178 ? -3.977 -30.203 -2.711 1 98.56 178 ASN A O 1
ATOM 1372 N N . ASP A 1 179 ? -4.074 -31.719 -4.352 1 96.69 179 ASP A N 1
ATOM 1373 C CA . ASP A 1 179 ? -4.535 -32.812 -3.516 1 96.69 179 ASP A CA 1
ATOM 1374 C C . ASP A 1 179 ? -3.518 -33.125 -2.42 1 96.69 179 ASP A C 1
ATOM 1376 O O . ASP A 1 179 ? -3.889 -33.562 -1.329 1 96.69 179 ASP A O 1
ATOM 1380 N N . THR A 1 180 ? -2.25 -32.906 -2.697 1 96.62 180 THR A N 1
ATOM 1381 C CA . THR A 1 180 ? -1.19 -33.188 -1.736 1 96.62 180 THR A CA 1
ATOM 1382 C C . THR A 1 180 ? -1.071 -32.062 -0.711 1 96.62 180 THR A C 1
ATOM 1384 O O . THR A 1 180 ? -0.268 -32.156 0.22 1 96.62 180 THR A O 1
ATOM 1387 N N . ASN A 1 181 ? -1.812 -31 -0.881 1 98.25 181 ASN A N 1
ATOM 1388 C CA . ASN A 1 181 ? -1.94 -29.906 0.062 1 98.25 181 ASN A CA 1
ATOM 1389 C C . ASN A 1 181 ? -0.627 -29.141 0.216 1 98.25 181 ASN A C 1
ATOM 1391 O O . ASN A 1 181 ? -0.257 -28.75 1.324 1 98.25 181 ASN A O 1
ATOM 1395 N N . ASN A 1 182 ? 0.139 -29 -0.849 1 98.56 182 ASN A N 1
ATOM 1396 C CA . ASN A 1 182 ? 1.389 -28.266 -0.724 1 98.56 182 ASN A CA 1
ATOM 1397 C C . ASN A 1 182 ? 1.525 -27.203 -1.818 1 98.56 182 ASN A C 1
ATOM 1399 O O . ASN A 1 182 ? 2.553 -26.531 -1.911 1 98.56 182 ASN A O 1
ATOM 1403 N N . VAL A 1 183 ? 0.495 -27.047 -2.658 1 98.88 183 VAL A N 1
ATOM 1404 C CA . VAL A 1 183 ? 0.477 -25.984 -3.67 1 98.88 183 VAL A CA 1
ATOM 1405 C C . VAL A 1 183 ? -0.854 -25.25 -3.615 1 98.88 183 VAL A C 1
ATOM 1407 O O . VAL A 1 183 ? -1.919 -25.859 -3.742 1 98.88 183 VAL A O 1
ATOM 1410 N N . LEU A 1 184 ? -0.829 -23.953 -3.359 1 98.94 184 LEU A N 1
ATOM 1411 C CA . LEU A 1 184 ? -1.979 -23.062 -3.338 1 98.94 184 LEU A CA 1
ATOM 1412 C C . LEU A 1 184 ? -1.805 -21.938 -4.344 1 98.94 184 LEU A C 1
ATOM 1414 O O . LEU A 1 184 ? -0.719 -21.359 -4.453 1 98.94 184 LEU A O 1
ATOM 1418 N N . THR A 1 185 ? -2.844 -21.609 -5.117 1 98.88 185 THR A N 1
ATOM 1419 C CA . THR A 1 185 ? -2.688 -20.594 -6.16 1 98.88 185 THR A CA 1
ATOM 1420 C C . THR A 1 185 ? -3.855 -19.625 -6.137 1 98.88 185 THR A C 1
ATOM 1422 O O . THR A 1 185 ? -4.984 -19.984 -5.812 1 98.88 185 THR A O 1
ATOM 1425 N N . PHE A 1 186 ? -3.568 -18.344 -6.418 1 98.75 186 PHE A N 1
ATOM 1426 C CA . PHE A 1 186 ? -4.539 -17.266 -6.57 1 98.75 186 PHE A CA 1
ATOM 1427 C C . PHE A 1 186 ? -4.391 -16.578 -7.926 1 98.75 186 PHE A C 1
ATOM 1429 O O . PHE A 1 186 ? -3.293 -16.172 -8.297 1 98.75 186 PHE A O 1
ATOM 1436 N N . GLN A 1 187 ? -5.535 -16.453 -8.633 1 98.69 187 GLN A N 1
ATOM 1437 C CA . GLN A 1 187 ? -5.504 -15.539 -9.766 1 98.69 187 GLN A CA 1
ATOM 1438 C C . GLN A 1 187 ? -5.414 -14.086 -9.305 1 98.69 187 GLN A C 1
ATOM 1440 O O . GLN A 1 187 ? -4.789 -13.258 -9.961 1 98.69 187 GLN A O 1
ATOM 1445 N N . ALA A 1 188 ? -5.98 -13.82 -8.141 1 98.56 188 ALA A N 1
ATOM 1446 C CA . ALA A 1 188 ? -5.965 -12.484 -7.559 1 98.56 188 ALA A CA 1
ATOM 1447 C C . ALA A 1 188 ? -4.617 -12.18 -6.914 1 98.56 188 ALA A C 1
ATOM 1449 O O . ALA A 1 188 ? -3.746 -13.055 -6.84 1 98.56 188 ALA A O 1
ATOM 1450 N N . HIS A 1 189 ? -4.438 -10.914 -6.555 1 98.69 189 HIS A N 1
ATOM 1451 C CA . HIS A 1 189 ? -3.203 -10.445 -5.934 1 98.69 189 HIS A CA 1
ATOM 1452 C C . HIS A 1 189 ? -3.418 -10.125 -4.457 1 98.69 189 HIS A C 1
ATOM 1454 O O . HIS A 1 189 ? -3.666 -8.977 -4.094 1 98.69 189 HIS A O 1
ATOM 1460 N N . PRO A 1 190 ? -3.227 -11.141 -3.598 1 98.56 190 PRO A N 1
ATOM 1461 C CA . PRO A 1 190 ? -3.434 -10.867 -2.174 1 98.56 190 PRO A CA 1
ATOM 1462 C C . PRO A 1 190 ? -2.367 -9.945 -1.588 1 98.56 190 PRO A C 1
ATOM 1464 O O . PRO A 1 190 ? -2.572 -9.359 -0.524 1 98.56 190 PRO A O 1
ATOM 1467 N N . GLU A 1 191 ? -1.211 -9.773 -2.242 1 98.19 191 GLU A N 1
ATOM 1468 C CA . GLU A 1 191 ? -0.074 -9.031 -1.699 1 98.19 191 GLU A CA 1
ATOM 1469 C C . GLU A 1 191 ? -0.219 -7.535 -1.946 1 98.19 191 GLU A C 1
ATOM 1471 O O . GLU A 1 191 ? 0.507 -6.73 -1.358 1 98.19 191 GLU A O 1
ATOM 1476 N N . ILE A 1 192 ? -1.083 -7.137 -2.84 1 97.38 192 ILE A N 1
ATOM 1477 C CA . ILE A 1 192 ? -1.23 -5.73 -3.197 1 97.38 192 ILE A CA 1
ATOM 1478 C C . ILE A 1 192 ? -2.166 -5.043 -2.205 1 97.38 192 ILE A C 1
ATOM 1480 O O . ILE A 1 192 ? -3.285 -5.504 -1.976 1 97.38 192 ILE A O 1
ATOM 1484 N N . SER A 1 193 ? -1.696 -3.945 -1.666 1 95.62 193 SER A N 1
ATOM 1485 C CA . SER A 1 193 ? -2.512 -3.186 -0.723 1 95.62 193 SER A CA 1
ATOM 1486 C C . SER A 1 193 ? -3.697 -2.527 -1.421 1 95.62 193 SER A C 1
ATOM 1488 O O . SER A 1 193 ? -3.709 -2.4 -2.646 1 95.62 193 SER A O 1
ATOM 1490 N N . HIS A 1 194 ? -4.645 -2.154 -0.557 1 94.69 194 HIS A N 1
ATOM 1491 C CA . HIS A 1 194 ? -5.824 -1.511 -1.125 1 94.69 194 HIS A CA 1
ATOM 1492 C C . HIS A 1 194 ? -5.484 -0.14 -1.699 1 94.69 194 HIS A C 1
ATOM 1494 O O . HIS A 1 194 ? -6.051 0.271 -2.715 1 94.69 194 HIS A O 1
ATOM 1500 N N . GLU A 1 195 ? -4.637 0.578 -1.065 1 94.06 195 GLU A N 1
ATOM 1501 C CA . GLU A 1 195 ? -4.27 1.895 -1.577 1 94.06 195 GLU A CA 1
ATOM 1502 C C . GLU A 1 195 ? -3.594 1.786 -2.943 1 94.06 195 GLU A C 1
ATOM 1504 O O . GLU A 1 195 ? -3.889 2.566 -3.85 1 94.06 195 GLU A O 1
ATOM 1509 N N . LEU A 1 196 ? -2.705 0.878 -3.092 1 94.94 196 LEU A N 1
ATOM 1510 C CA . LEU A 1 196 ? -2.066 0.69 -4.391 1 94.94 196 LEU A CA 1
ATOM 1511 C C . LEU A 1 196 ? -3.07 0.189 -5.422 1 94.94 196 LEU A C 1
ATOM 1513 O O . LEU A 1 196 ? -3.066 0.642 -6.57 1 94.94 196 LEU A O 1
ATOM 1517 N N . ALA A 1 197 ? -3.91 -0.761 -4.98 1 95.62 197 ALA A N 1
ATOM 1518 C CA . ALA A 1 197 ? -4.961 -1.252 -5.867 1 95.62 197 ALA A CA 1
ATOM 1519 C C . ALA A 1 197 ? -5.816 -0.102 -6.395 1 95.62 197 ALA A C 1
ATOM 1521 O O . ALA A 1 197 ? -6.094 -0.027 -7.594 1 95.62 197 ALA A O 1
ATOM 1522 N N . SER A 1 198 ? -6.203 0.77 -5.516 1 93.75 198 SER A N 1
ATOM 1523 C CA . SER A 1 198 ? -7.016 1.923 -5.887 1 93.75 198 SER A CA 1
ATOM 1524 C C . SER A 1 198 ? -6.305 2.789 -6.922 1 93.75 198 SER A C 1
ATOM 1526 O O . SER A 1 198 ? -6.91 3.199 -7.914 1 93.75 198 SER A O 1
ATOM 1528 N N . LYS A 1 199 ? -5.047 3.029 -6.684 1 92.94 199 LYS A N 1
ATOM 1529 C CA . LYS A 1 199 ? -4.262 3.828 -7.621 1 92.94 199 LYS A CA 1
ATOM 1530 C C . LYS A 1 199 ? -4.203 3.168 -8.992 1 92.94 199 LYS A C 1
ATOM 1532 O O . LYS A 1 199 ? -4.398 3.828 -10.016 1 92.94 199 LYS A O 1
ATOM 1537 N N . LEU A 1 200 ? -3.984 1.902 -9.055 1 93 200 LEU A N 1
ATOM 1538 C CA . LEU A 1 200 ? -3.852 1.16 -10.305 1 93 200 LEU A CA 1
ATOM 1539 C C . LEU A 1 200 ? -5.168 1.155 -11.07 1 93 200 LEU A C 1
ATOM 1541 O O . LEU A 1 200 ? -5.176 1.327 -12.297 1 93 200 LEU A O 1
ATOM 1545 N N . ILE A 1 201 ? -6.223 0.977 -10.391 1 92.81 201 ILE A N 1
ATOM 1546 C CA . ILE A 1 201 ? -7.539 0.905 -11.016 1 92.81 201 ILE A CA 1
ATOM 1547 C C . ILE A 1 201 ? -7.918 2.271 -11.578 1 92.81 201 ILE A C 1
ATOM 1549 O O . ILE A 1 201 ? -8.438 2.367 -12.695 1 92.81 201 ILE A O 1
ATOM 1553 N N . LEU A 1 202 ? -7.641 3.291 -10.844 1 90.06 202 LEU A N 1
ATOM 1554 C CA . LEU A 1 202 ? -7.934 4.641 -11.305 1 90.06 202 LEU A CA 1
ATOM 1555 C C . LEU A 1 202 ? -7.105 4.984 -12.539 1 90.06 202 LEU A C 1
ATOM 1557 O O . LEU A 1 202 ? -7.605 5.613 -13.477 1 90.06 202 LEU A O 1
ATOM 1561 N N . GLU A 1 203 ? -5.887 4.574 -12.594 1 89.69 203 GLU A N 1
ATOM 1562 C CA . GLU A 1 203 ? -5.035 4.785 -13.758 1 89.69 203 GLU A CA 1
ATOM 1563 C C . GLU A 1 203 ? -5.594 4.07 -14.984 1 89.69 203 GLU A C 1
ATOM 1565 O O . GLU A 1 203 ? -5.598 4.625 -16.078 1 89.69 203 GLU A O 1
ATOM 1570 N N . GLU A 1 204 ? -5.992 2.848 -14.727 1 87.81 204 GLU A N 1
ATOM 1571 C CA . GLU A 1 204 ? -6.57 2.082 -15.828 1 87.81 204 GLU A CA 1
ATOM 1572 C C . GLU A 1 204 ? -7.852 2.732 -16.344 1 87.81 204 GLU A C 1
ATOM 1574 O O . GLU A 1 204 ? -8.086 2.777 -17.547 1 87.81 204 GLU A O 1
ATOM 1579 N N . ASP A 1 205 ? -8.641 3.168 -15.414 1 87.25 205 ASP A N 1
ATOM 1580 C CA . ASP A 1 205 ? -9.883 3.844 -15.773 1 87.25 205 ASP A CA 1
ATOM 1581 C C . ASP A 1 205 ? -9.609 5.09 -16.609 1 87.25 205 ASP A C 1
ATOM 1583 O O . ASP A 1 205 ? -10.32 5.355 -17.578 1 87.25 205 ASP A O 1
ATOM 1587 N N . LYS A 1 206 ? -8.609 5.785 -16.266 1 83.75 206 LYS A N 1
ATOM 1588 C CA . LYS A 1 206 ? -8.242 7.008 -16.969 1 83.75 206 LYS A CA 1
ATOM 1589 C C . LYS A 1 206 ? -7.719 6.699 -18.359 1 83.75 206 LYS A C 1
ATOM 1591 O O . LYS A 1 206 ? -7.984 7.445 -19.312 1 83.75 206 LYS A O 1
ATOM 1596 N N . LYS A 1 207 ? -6.953 5.684 -18.469 1 83 207 LYS A N 1
ATOM 1597 C CA . LYS A 1 207 ? -6.434 5.262 -19.766 1 83 207 LYS A CA 1
ATOM 1598 C C . LYS A 1 207 ? -7.562 5.02 -20.766 1 83 207 LYS A C 1
ATOM 1600 O O . LYS A 1 207 ? -7.398 5.234 -21.969 1 83 207 LYS A O 1
ATOM 1605 N N . HIS A 1 208 ? -8.664 4.598 -20.203 1 80.94 208 HIS A N 1
ATOM 1606 C CA . HIS A 1 208 ? -9.781 4.277 -21.094 1 80.94 208 HIS A CA 1
ATOM 1607 C C . HIS A 1 208 ? -10.812 5.398 -21.094 1 80.94 208 HIS A C 1
ATOM 1609 O O . HIS A 1 208 ? -11.93 5.219 -21.594 1 80.94 208 HIS A O 1
ATOM 1615 N N . SER A 1 209 ? -10.445 6.48 -20.469 1 70.88 209 SER A N 1
ATOM 1616 C CA . SER A 1 209 ? -11.219 7.719 -20.469 1 70.88 209 SER A CA 1
ATOM 1617 C C . SER A 1 209 ? -12.609 7.504 -19.875 1 70.88 209 SER A C 1
ATOM 1619 O O . SER A 1 209 ? -13.586 8.055 -20.375 1 70.88 209 SER A O 1
ATOM 1621 N N . ARG A 1 210 ? -12.898 6.66 -19 1 69.81 210 ARG A N 1
ATOM 1622 C CA . ARG A 1 210 ? -14.219 6.355 -18.438 1 69.81 210 ARG A CA 1
ATOM 1623 C C . ARG A 1 210 ? -14.562 7.293 -17.297 1 69.81 210 ARG A C 1
ATOM 1625 O O . ARG A 1 210 ? -15.719 7.684 -17.125 1 69.81 210 ARG A O 1
ATOM 1632 N N . ASN A 1 211 ? -13.617 7.809 -16.5 1 72.38 211 ASN A N 1
ATOM 1633 C CA . ASN A 1 211 ? -13.766 8.672 -15.328 1 72.38 211 ASN A CA 1
ATOM 1634 C C . ASN A 1 211 ? -14.828 8.133 -14.375 1 72.38 211 ASN A C 1
ATOM 1636 O O . ASN A 1 211 ? -15.734 8.867 -13.969 1 72.38 211 ASN A O 1
ATOM 1640 N N . SER A 1 212 ? -14.812 6.902 -14.031 1 80.12 212 SER A N 1
ATOM 1641 C CA . SER A 1 212 ? -15.773 6.246 -13.156 1 80.12 212 SER A CA 1
ATOM 1642 C C . SER A 1 212 ? -15.594 6.688 -11.703 1 80.12 212 SER A C 1
ATOM 1644 O O . SER A 1 212 ? -14.508 7.109 -11.312 1 80.12 212 SER A O 1
ATOM 1646 N N . SER A 1 213 ? -16.719 6.688 -11.008 1 78.38 213 SER A N 1
ATOM 1647 C CA . SER A 1 213 ? -16.641 6.996 -9.578 1 78.38 213 SER A CA 1
ATOM 1648 C C . SER A 1 213 ? -15.984 5.859 -8.805 1 78.38 213 SER A C 1
ATOM 1650 O O . SER A 1 213 ? -15.914 4.73 -9.289 1 78.38 213 SER A O 1
ATOM 1652 N N . ALA A 1 214 ? -15.547 6.207 -7.566 1 79.69 214 ALA A N 1
ATOM 1653 C CA . ALA A 1 214 ? -14.93 5.227 -6.676 1 79.69 214 ALA A CA 1
ATOM 1654 C C . ALA A 1 214 ? -15.883 4.066 -6.398 1 79.69 214 ALA A C 1
ATOM 1656 O O . ALA A 1 214 ? -15.453 2.914 -6.297 1 79.69 214 ALA A O 1
ATOM 1657 N N . GLU A 1 215 ? -17.078 4.387 -6.285 1 78.75 215 GLU A N 1
ATOM 1658 C CA . GLU A 1 215 ? -18.094 3.373 -6.004 1 78.75 215 GLU A CA 1
ATOM 1659 C C . GLU A 1 215 ? -18.25 2.402 -7.172 1 78.75 215 GLU A C 1
ATOM 1661 O O . GLU A 1 215 ? -18.344 1.191 -6.973 1 78.75 215 GLU A O 1
ATOM 1666 N N . VAL A 1 216 ? -18.188 2.934 -8.336 1 80.44 216 VAL A N 1
ATOM 1667 C CA . VAL A 1 216 ? -18.312 2.127 -9.539 1 80.44 216 VAL A CA 1
ATOM 1668 C C . VAL A 1 216 ? -17.094 1.231 -9.703 1 80.44 216 VAL A C 1
ATOM 1670 O O . VAL A 1 216 ? -17.203 0.07 -10.102 1 80.44 216 VAL A O 1
ATOM 1673 N N . LEU A 1 217 ? -15.984 1.728 -9.273 1 86.75 217 LEU A N 1
ATOM 1674 C CA . LEU A 1 217 ? -14.727 0.999 -9.414 1 86.75 217 LEU A CA 1
ATOM 1675 C C . LEU A 1 217 ? -14.531 0.032 -8.25 1 86.75 217 LEU A C 1
ATOM 1677 O O . LEU A 1 217 ? -13.648 -0.825 -8.297 1 86.75 217 LEU A O 1
ATOM 1681 N N . GLY A 1 218 ? -15.344 0.151 -7.176 1 87 218 GLY A N 1
ATOM 1682 C CA . GLY A 1 218 ? -15.25 -0.702 -6 1 87 218 GLY A CA 1
ATOM 1683 C C . GLY A 1 218 ? -14.086 -0.34 -5.094 1 87 218 GLY A C 1
ATOM 1684 O O . GLY A 1 218 ? -13.688 -1.134 -4.238 1 87 218 GLY A O 1
ATOM 1685 N N . ILE A 1 219 ? -13.5 0.834 -5.238 1 88.44 219 ILE A N 1
ATOM 1686 C CA . ILE A 1 219 ? -12.297 1.167 -4.484 1 88.44 219 ILE A CA 1
ATOM 1687 C C . ILE A 1 219 ? -12.68 1.858 -3.178 1 88.44 219 ILE A C 1
ATOM 1689 O O . ILE A 1 219 ? -11.805 2.277 -2.41 1 88.44 219 ILE A O 1
ATOM 1693 N N . ASP A 1 220 ? -13.984 1.909 -2.832 1 83.56 220 ASP A N 1
ATOM 1694 C CA . ASP A 1 220 ? -14.445 2.51 -1.584 1 83.56 220 ASP A CA 1
ATOM 1695 C C . ASP A 1 220 ? -14.547 1.463 -0.478 1 83.56 220 ASP A C 1
ATOM 1697 O O . ASP A 1 220 ? -14.875 1.791 0.667 1 83.56 220 ASP A O 1
ATOM 1701 N N . ARG A 1 221 ? -14.352 0.203 -0.809 1 87.88 221 ARG A N 1
ATOM 1702 C CA . ARG A 1 221 ? -14.344 -0.897 0.15 1 87.88 221 ARG A CA 1
ATOM 1703 C C . ARG A 1 221 ? -12.992 -1.606 0.157 1 87.88 221 ARG A C 1
ATOM 1705 O O . ARG A 1 221 ? -12.422 -1.879 -0.901 1 87.88 221 ARG A O 1
ATOM 1712 N N . PRO A 1 222 ? -12.516 -1.918 1.316 1 91.5 222 PRO A N 1
ATOM 1713 C CA . PRO A 1 222 ? -11.18 -2.504 1.414 1 91.5 222 PRO A CA 1
ATOM 1714 C C . PRO A 1 222 ? -11.102 -3.908 0.817 1 91.5 222 PRO A C 1
ATOM 1716 O O . PRO A 1 222 ? -12.094 -4.641 0.826 1 91.5 222 PRO A O 1
ATOM 1719 N N . THR A 1 223 ? -9.961 -4.234 0.302 1 95.62 223 THR A N 1
ATOM 1720 C CA . THR A 1 223 ? -9.68 -5.605 -0.1 1 95.62 223 THR A CA 1
ATOM 1721 C C . THR A 1 223 ? -9.328 -6.465 1.113 1 95.62 223 THR A C 1
ATOM 1723 O O . THR A 1 223 ? -9.133 -5.941 2.211 1 95.62 223 THR A O 1
ATOM 1726 N N . GLU A 1 224 ? -9.336 -7.766 0.855 1 96.88 224 GLU A N 1
ATOM 1727 C CA . GLU A 1 224 ? -9.094 -8.711 1.941 1 96.88 224 GLU A CA 1
ATOM 1728 C C . GLU A 1 224 ? -7.816 -9.508 1.701 1 96.88 224 GLU A C 1
ATOM 1730 O O . GLU A 1 224 ? -7.727 -10.68 2.082 1 96.88 224 GLU A O 1
ATOM 1735 N N . GLY A 1 225 ? -6.832 -8.828 1.036 1 97.06 225 GLY A N 1
ATOM 1736 C CA . GLY A 1 225 ? -5.582 -9.484 0.682 1 97.06 225 GLY A CA 1
ATOM 1737 C C . GLY A 1 225 ? -4.832 -10.023 1.883 1 97.06 225 GLY A C 1
ATOM 1738 O O . GLY A 1 225 ? -4.387 -11.18 1.876 1 97.06 225 GLY A O 1
ATOM 1739 N N . LEU A 1 226 ? -4.723 -9.273 2.938 1 95 226 LEU A N 1
ATOM 1740 C CA . LEU A 1 226 ? -3.957 -9.688 4.109 1 95 226 LEU A CA 1
ATOM 1741 C C . LEU A 1 226 ? -4.629 -10.867 4.812 1 95 226 LEU A C 1
ATOM 1743 O O . LEU A 1 226 ? -3.953 -11.734 5.367 1 95 226 LEU A O 1
ATOM 1747 N N . LYS A 1 227 ? -5.984 -10.883 4.816 1 96.69 227 LYS A N 1
ATOM 1748 C CA . LYS A 1 227 ? -6.684 -12.031 5.395 1 96.69 227 LYS A CA 1
ATOM 1749 C C . LYS A 1 227 ? -6.375 -13.312 4.621 1 96.69 227 LYS A C 1
ATOM 1751 O O . LYS A 1 227 ? -6.246 -14.383 5.215 1 96.69 227 LYS A O 1
ATOM 1756 N N . LEU A 1 228 ? -6.312 -13.148 3.342 1 98.44 228 LEU A N 1
ATOM 1757 C CA . LEU A 1 228 ? -5.949 -14.289 2.51 1 98.44 228 LEU A CA 1
ATOM 1758 C C . LEU A 1 228 ? -4.555 -14.797 2.861 1 98.44 228 LEU A C 1
ATOM 1760 O O . LEU A 1 228 ? -4.348 -16 3.016 1 98.44 228 LEU A O 1
ATOM 1764 N N . LEU A 1 229 ? -3.594 -13.898 3.018 1 98.12 229 LEU A N 1
ATOM 1765 C CA . LEU A 1 229 ? -2.217 -14.281 3.314 1 98.12 229 LEU A CA 1
ATOM 1766 C C . LEU A 1 229 ? -2.102 -14.836 4.73 1 98.12 229 LEU A C 1
ATOM 1768 O O . LEU A 1 229 ? -1.294 -15.734 4.984 1 98.12 229 LEU A O 1
ATOM 1772 N N . GLU A 1 230 ? -2.9 -14.32 5.613 1 97.19 230 GLU A N 1
ATOM 1773 C CA . GLU A 1 230 ? -2.951 -14.906 6.953 1 97.19 230 GLU A CA 1
ATOM 1774 C C . GLU A 1 230 ? -3.406 -16.359 6.898 1 97.19 230 GLU A C 1
ATOM 1776 O O . GLU A 1 230 ? -2.877 -17.219 7.621 1 97.19 230 GLU A O 1
ATOM 1781 N N . ARG A 1 231 ? -4.391 -16.578 6.086 1 98.31 231 ARG A N 1
ATOM 1782 C CA . ARG A 1 231 ? -4.836 -17.969 5.906 1 98.31 231 ARG A CA 1
ATOM 1783 C C . ARG A 1 231 ? -3.719 -18.828 5.336 1 98.31 231 ARG A C 1
ATOM 1785 O O . ARG A 1 231 ? -3.592 -20 5.699 1 98.31 231 ARG A O 1
ATOM 1792 N N . VAL A 1 232 ? -2.959 -18.266 4.441 1 98.31 232 VAL A N 1
ATOM 1793 C CA . VAL A 1 232 ? -1.817 -18.984 3.875 1 98.31 232 VAL A CA 1
ATOM 1794 C C . VAL A 1 232 ? -0.85 -19.375 4.988 1 98.31 232 VAL A C 1
ATOM 1796 O O . VAL A 1 232 ? -0.339 -20.5 5.004 1 98.31 232 VAL A O 1
ATOM 1799 N N . LEU A 1 233 ? -0.593 -18.484 5.906 1 96.75 233 LEU A N 1
ATOM 1800 C CA . LEU A 1 233 ? 0.308 -18.797 7.012 1 96.75 233 LEU A CA 1
ATOM 1801 C C . LEU A 1 233 ? -0.234 -19.953 7.848 1 96.75 233 LEU A C 1
ATOM 1803 O O . LEU A 1 233 ? 0.523 -20.828 8.273 1 96.75 233 LEU A O 1
ATOM 1807 N N . GLN A 1 234 ? -1.554 -19.906 8.094 1 96.69 234 GLN A N 1
ATOM 1808 C CA . GLN A 1 234 ? -2.174 -21.016 8.828 1 96.69 234 GLN A CA 1
ATOM 1809 C C . GLN A 1 234 ? -2.012 -22.328 8.07 1 96.69 234 GLN A C 1
ATOM 1811 O O . GLN A 1 234 ? -1.751 -23.375 8.68 1 96.69 234 GLN A O 1
ATOM 1816 N N . TRP A 1 235 ? -2.15 -22.234 6.801 1 97.88 235 TRP A N 1
ATOM 1817 C CA . TRP A 1 235 ? -2.049 -23.391 5.918 1 97.88 235 TRP A CA 1
ATOM 1818 C C . TRP A 1 235 ? -0.652 -24 5.984 1 97.88 235 TRP A C 1
ATOM 1820 O O . TRP A 1 235 ? -0.494 -25.219 5.859 1 97.88 235 TRP A O 1
ATOM 1830 N N . LEU A 1 236 ? 0.358 -23.203 6.215 1 96.81 236 LEU A N 1
ATOM 1831 C CA . LEU A 1 236 ? 1.731 -23.703 6.27 1 96.81 236 LEU A CA 1
ATOM 1832 C C . LEU A 1 236 ? 1.903 -24.719 7.395 1 96.81 236 LEU A C 1
ATOM 1834 O O . LEU A 1 236 ? 2.777 -25.578 7.324 1 96.81 236 LEU A O 1
ATOM 1838 N N . SER A 1 237 ? 1.057 -24.656 8.406 1 93.25 237 SER A N 1
ATOM 1839 C CA . SER A 1 237 ? 1.182 -25.531 9.562 1 93.25 237 SER A CA 1
ATOM 1840 C C . SER A 1 237 ? 0.293 -26.766 9.422 1 93.25 237 SER A C 1
ATOM 1842 O O . SER A 1 237 ? 0.259 -27.625 10.312 1 93.25 237 SER A O 1
ATOM 1844 N N . GLU A 1 238 ? -0.416 -26.859 8.438 1 93.62 238 GLU A N 1
ATOM 1845 C CA . GLU A 1 238 ? -1.34 -27.969 8.219 1 93.62 238 GLU A CA 1
ATOM 1846 C C . GLU A 1 238 ? -0.67 -29.109 7.449 1 93.62 238 GLU A C 1
ATOM 1848 O O . GLU A 1 238 ? 0.259 -28.875 6.672 1 93.62 238 GLU A O 1
ATOM 1853 N N . MET B 1 1 ? 0.785 -0.586 28.234 1 29.78 1 MET B N 1
ATOM 1854 C CA . MET B 1 1 ? 0.365 0.432 27.266 1 29.78 1 MET B CA 1
ATOM 1855 C C . MET B 1 1 ? -1.143 0.378 27.047 1 29.78 1 MET B C 1
ATOM 1857 O O . MET B 1 1 ? -1.692 -0.684 26.75 1 29.78 1 MET B O 1
ATOM 1861 N N . ASP B 1 2 ? -1.906 1.03 27.75 1 38.03 2 ASP B N 1
ATOM 1862 C CA . ASP B 1 2 ? -3.365 0.973 27.734 1 38.03 2 ASP B CA 1
ATOM 1863 C C . ASP B 1 2 ? -3.896 0.778 26.328 1 38.03 2 ASP B C 1
ATOM 1865 O O . ASP B 1 2 ? -3.529 1.521 25.406 1 38.03 2 ASP B O 1
ATOM 1869 N N . SER B 1 3 ? -4.043 -0.336 25.844 1 42.5 3 SER B N 1
ATOM 1870 C CA . SER B 1 3 ? -4.699 -0.782 24.625 1 42.5 3 SER B CA 1
ATOM 1871 C C . SER B 1 3 ? -5.758 0.218 24.156 1 42.5 3 SER B C 1
ATOM 1873 O O . SER B 1 3 ? -6.73 0.47 24.875 1 42.5 3 SER B O 1
ATOM 1875 N N . VAL B 1 4 ? -5.352 1.468 23.812 1 49.25 4 VAL B N 1
ATOM 1876 C CA . VAL B 1 4 ? -6.359 2.463 23.453 1 49.25 4 VAL B CA 1
ATOM 1877 C C . VAL B 1 4 ? -7.504 1.794 22.703 1 49.25 4 VAL B C 1
ATOM 1879 O O . VAL B 1 4 ? -7.414 1.577 21.484 1 49.25 4 VAL B O 1
ATOM 1882 N N . SER B 1 5 ? -8.172 0.838 23.281 1 59.69 5 SER B N 1
ATOM 1883 C CA . SER B 1 5 ? -9.188 -0.105 22.828 1 59.69 5 SER B CA 1
ATOM 1884 C C . SER B 1 5 ? -10.219 0.576 21.938 1 59.69 5 SER B C 1
ATOM 1886 O O . SER B 1 5 ? -10.703 -0.023 20.969 1 59.69 5 SER B O 1
ATOM 1888 N N . ASN B 1 6 ? -10.453 2.076 22.078 1 85 6 ASN B N 1
ATOM 1889 C CA . ASN B 1 6 ? -11.508 2.629 21.25 1 85 6 ASN B CA 1
ATOM 1890 C C . ASN B 1 6 ? -11.125 4 20.688 1 85 6 ASN B C 1
ATOM 1892 O O . ASN B 1 6 ? -11.828 4.988 20.938 1 85 6 ASN B O 1
ATOM 1896 N N . LEU B 1 7 ? -9.977 4.09 20.016 1 94.69 7 LEU B N 1
ATOM 1897 C CA . LEU B 1 7 ? -9.469 5.332 19.438 1 94.69 7 LEU B CA 1
ATOM 1898 C C . LEU B 1 7 ? -10.406 5.84 18.344 1 94.69 7 LEU B C 1
ATOM 1900 O O . LEU B 1 7 ? -10.859 5.066 17.5 1 94.69 7 LEU B O 1
ATOM 1904 N N . LYS B 1 8 ? -10.82 7.137 18.453 1 97.94 8 LYS B N 1
ATOM 1905 C CA . LYS B 1 8 ? -11.625 7.789 17.422 1 97.94 8 LYS B CA 1
ATOM 1906 C C . LYS B 1 8 ? -10.812 8.844 16.672 1 97.94 8 LYS B C 1
ATOM 1908 O O . LYS B 1 8 ? -10.352 9.82 17.281 1 97.94 8 LYS B O 1
ATOM 1913 N N . ILE B 1 9 ? -10.68 8.641 15.367 1 98.44 9 ILE B N 1
ATOM 1914 C CA . ILE B 1 9 ? -9.836 9.5 14.547 1 98.44 9 ILE B CA 1
ATOM 1915 C C . ILE B 1 9 ? -10.68 10.156 13.453 1 98.44 9 ILE B C 1
ATOM 1917 O O . ILE B 1 9 ? -11.469 9.484 12.781 1 98.44 9 ILE B O 1
ATOM 1921 N N . ALA B 1 10 ? -10.625 11.477 13.273 1 98.81 10 ALA B N 1
ATOM 1922 C CA . ALA B 1 10 ? -11.211 12.203 12.156 1 98.81 10 ALA B CA 1
ATOM 1923 C C . ALA B 1 10 ? -10.125 12.672 11.18 1 98.81 10 ALA B C 1
ATOM 1925 O O . ALA B 1 10 ? -9.141 13.289 11.594 1 98.81 10 ALA B O 1
ATOM 1926 N N . VAL B 1 11 ? -10.32 12.328 9.906 1 98.75 11 VAL B N 1
ATOM 1927 C CA . VAL B 1 11 ? -9.375 12.773 8.883 1 98.75 11 VAL B CA 1
ATOM 1928 C C . VAL B 1 11 ? -10.047 13.789 7.965 1 98.75 11 VAL B C 1
ATOM 1930 O O . VAL B 1 11 ? -11.062 13.492 7.332 1 98.75 11 VAL B O 1
ATOM 1933 N N . LEU B 1 12 ? -9.477 15 7.926 1 98.75 12 LEU B N 1
ATOM 1934 C CA . LEU B 1 12 ? -9.875 16 6.941 1 98.75 12 LEU B CA 1
ATOM 1935 C C . LEU B 1 12 ? -9.133 15.789 5.625 1 98.75 12 LEU B C 1
ATOM 1937 O O . LEU B 1 12 ? -7.914 15.938 5.562 1 98.75 12 LEU B O 1
ATOM 1941 N N . ILE B 1 13 ? -9.891 15.453 4.586 1 97.88 13 ILE B N 1
ATOM 1942 C CA . ILE B 1 13 ? -9.305 15.242 3.266 1 97.88 13 ILE B CA 1
ATOM 1943 C C . ILE B 1 13 ? -9.188 16.578 2.537 1 97.88 13 ILE B C 1
ATOM 1945 O O . ILE B 1 13 ? -10.156 17.062 1.939 1 97.88 13 ILE B O 1
ATOM 1949 N N . ASN B 1 14 ? -7.934 17.078 2.477 1 97.25 14 ASN B N 1
ATOM 1950 C CA . ASN B 1 14 ? -7.691 18.422 1.95 1 97.25 14 ASN B CA 1
ATOM 1951 C C . ASN B 1 14 ? -7.254 18.375 0.489 1 97.25 14 ASN B C 1
ATOM 1953 O O . ASN B 1 14 ? -6.406 19.156 0.067 1 97.25 14 ASN B O 1
ATOM 1957 N N . THR B 1 15 ? -7.738 17.422 -0.203 1 91.5 15 THR B N 1
ATOM 1958 C CA . THR B 1 15 ? -7.445 17.234 -1.618 1 91.5 15 THR B CA 1
ATOM 1959 C C . THR B 1 15 ? -8.672 17.516 -2.473 1 91.5 15 THR B C 1
ATOM 1961 O O . THR B 1 15 ? -9.641 16.75 -2.459 1 91.5 15 THR B O 1
ATOM 1964 N N . PRO B 1 16 ? -8.617 18.609 -3.199 1 89.75 16 PRO B N 1
ATOM 1965 C CA . PRO B 1 16 ? -9.75 18.875 -4.082 1 89.75 16 PRO B CA 1
ATOM 1966 C C . PRO B 1 16 ? -10 17.75 -5.086 1 89.75 16 PRO B C 1
ATOM 1968 O O . PRO B 1 16 ? -9.047 17.125 -5.566 1 89.75 16 PRO B O 1
ATOM 1971 N N . PRO B 1 17 ? -11.273 17.516 -5.359 1 85.81 17 PRO B N 1
ATOM 1972 C CA . PRO B 1 17 ? -11.578 16.5 -6.363 1 85.81 17 PRO B CA 1
ATOM 1973 C C . PRO B 1 17 ? -11.039 16.859 -7.746 1 85.81 17 PRO B C 1
ATOM 1975 O O . PRO B 1 17 ? -11.055 18.016 -8.141 1 85.81 17 PRO B O 1
ATOM 1978 N N . ASP B 1 18 ? -10.461 15.836 -8.414 1 81.44 18 ASP B N 1
ATOM 1979 C CA . ASP B 1 18 ? -10.023 15.984 -9.797 1 81.44 18 ASP B CA 1
ATOM 1980 C C . ASP B 1 18 ? -10.352 14.734 -10.609 1 81.44 18 ASP B C 1
ATOM 1982 O O . ASP B 1 18 ? -11.016 13.82 -10.117 1 81.44 18 ASP B O 1
ATOM 1986 N N . GLU B 1 19 ? -10 14.781 -11.836 1 77.81 19 GLU B N 1
ATOM 1987 C CA . GLU B 1 19 ? -10.367 13.703 -12.75 1 77.81 19 GLU B CA 1
ATOM 1988 C C . GLU B 1 19 ? -9.68 12.398 -12.375 1 77.81 19 GLU B C 1
ATOM 1990 O O . GLU B 1 19 ? -10.117 11.32 -12.773 1 77.81 19 GLU B O 1
ATOM 1995 N N . THR B 1 20 ? -8.734 12.469 -11.508 1 75.81 20 THR B N 1
ATOM 1996 C CA . THR B 1 20 ? -7.969 11.273 -11.172 1 75.81 20 THR B CA 1
ATOM 1997 C C . THR B 1 20 ? -8.547 10.602 -9.93 1 75.81 20 THR B C 1
ATOM 1999 O O . THR B 1 20 ? -8.211 9.453 -9.625 1 75.81 20 THR B O 1
ATOM 2002 N N . ASP B 1 21 ? -9.445 11.25 -9.227 1 82.75 21 ASP B N 1
ATOM 2003 C CA . ASP B 1 21 ? -10.008 10.781 -7.965 1 82.75 21 ASP B CA 1
ATOM 2004 C C . ASP B 1 21 ? -8.914 10.367 -6.988 1 82.75 21 ASP B C 1
ATOM 2006 O O . ASP B 1 21 ? -9.031 9.336 -6.312 1 82.75 21 ASP B O 1
ATOM 2010 N N . PHE B 1 22 ? -7.91 11.133 -6.965 1 85.44 22 PHE B N 1
ATOM 2011 C CA . PHE B 1 22 ? -6.785 10.82 -6.086 1 85.44 22 PHE B CA 1
ATOM 2012 C C . PHE B 1 22 ? -7.207 10.898 -4.625 1 85.44 22 PHE B C 1
ATOM 2014 O O . PHE B 1 22 ? -6.57 10.297 -3.758 1 85.44 22 PHE B O 1
ATOM 2021 N N . GLN B 1 23 ? -8.312 11.594 -4.355 1 90.25 23 GLN B N 1
ATOM 2022 C CA . GLN B 1 23 ? -8.82 11.695 -2.994 1 90.25 23 GLN B CA 1
ATOM 2023 C C . GLN B 1 23 ? -9.148 10.312 -2.426 1 90.25 23 GLN B C 1
ATOM 2025 O O . GLN B 1 23 ? -9 10.078 -1.226 1 90.25 23 GLN B O 1
ATOM 2030 N N . SER B 1 24 ? -9.602 9.477 -3.309 1 90.44 24 SER B N 1
ATOM 2031 C CA . SER B 1 24 ? -9.922 8.125 -2.865 1 90.44 24 SER B CA 1
ATOM 2032 C C . SER B 1 24 ? -8.664 7.375 -2.42 1 90.44 24 SER B C 1
ATOM 2034 O O . SER B 1 24 ? -8.703 6.617 -1.448 1 90.44 24 SER B O 1
ATOM 2036 N N . VAL B 1 25 ? -7.566 7.625 -3.098 1 92.5 25 VAL B N 1
ATOM 2037 C CA . VAL B 1 25 ? -6.301 6.996 -2.734 1 92.5 25 VAL B CA 1
ATOM 2038 C C . VAL B 1 25 ? -5.832 7.52 -1.38 1 92.5 25 VAL B C 1
ATOM 2040 O O . VAL B 1 25 ? -5.391 6.75 -0.525 1 92.5 25 VAL B O 1
ATOM 2043 N N . VAL B 1 26 ? -5.988 8.805 -1.188 1 94.94 26 VAL B N 1
ATOM 2044 C CA . VAL B 1 26 ? -5.602 9.43 0.071 1 94.94 26 VAL B CA 1
ATOM 2045 C C . VAL B 1 26 ? -6.395 8.82 1.223 1 94.94 26 VAL B C 1
ATOM 2047 O O . VAL B 1 26 ? -5.828 8.477 2.264 1 94.94 26 VAL B O 1
ATOM 2050 N N . ARG B 1 27 ? -7.699 8.664 1.034 1 95.12 27 ARG B N 1
ATOM 2051 C CA . ARG B 1 27 ? -8.547 8.062 2.057 1 95.12 27 ARG B CA 1
ATOM 2052 C C . ARG B 1 27 ? -8.055 6.668 2.42 1 95.12 27 ARG B C 1
ATOM 2054 O O . ARG B 1 27 ? -7.949 6.328 3.602 1 95.12 27 ARG B O 1
ATOM 2061 N N . GLU B 1 28 ? -7.719 5.945 1.441 1 94.31 28 GLU B N 1
ATOM 2062 C CA . GLU B 1 28 ? -7.324 4.562 1.679 1 94.31 28 GLU B CA 1
ATOM 2063 C C . GLU B 1 28 ? -5.961 4.48 2.354 1 94.31 28 GLU B C 1
ATOM 2065 O O . GLU B 1 28 ? -5.711 3.584 3.162 1 94.31 28 GLU B O 1
ATOM 2070 N N . CYS B 1 29 ? -5.066 5.426 2.047 1 96.88 29 CYS B N 1
ATOM 2071 C CA . CYS B 1 29 ? -3.779 5.48 2.736 1 96.88 29 CYS B CA 1
ATOM 2072 C C . CYS B 1 29 ? -3.975 5.617 4.242 1 96.88 29 CYS B C 1
ATOM 2074 O O . CYS B 1 29 ? -3.391 4.859 5.02 1 96.88 29 CYS B O 1
ATOM 2076 N N . PHE B 1 30 ? -4.816 6.523 4.625 1 97.88 30 PHE B N 1
ATOM 2077 C CA . PHE B 1 30 ? -5.039 6.742 6.047 1 97.88 30 PHE B CA 1
ATOM 2078 C C . PHE B 1 30 ? -5.797 5.574 6.664 1 97.88 30 PHE B C 1
ATOM 2080 O O . PHE B 1 30 ? -5.473 5.129 7.77 1 97.88 30 PHE B O 1
ATOM 2087 N N . ARG B 1 31 ? -6.812 5.117 5.969 1 95.81 31 ARG B N 1
ATOM 2088 C CA . ARG B 1 31 ? -7.598 3.994 6.477 1 95.81 31 ARG B CA 1
ATOM 2089 C C . ARG B 1 31 ? -6.707 2.787 6.754 1 95.81 31 ARG B C 1
ATOM 2091 O O . ARG B 1 31 ? -6.766 2.205 7.84 1 95.81 31 ARG B O 1
ATOM 2098 N N . GLU B 1 32 ? -5.867 2.449 5.816 1 94.5 32 GLU B N 1
ATOM 2099 C CA . GLU B 1 32 ? -5.023 1.267 5.949 1 94.5 32 GLU B CA 1
ATOM 2100 C C . GLU B 1 32 ? -3.939 1.476 7.004 1 94.5 32 GLU B C 1
ATOM 2102 O O . GLU B 1 32 ? -3.629 0.561 7.77 1 94.5 32 GLU B O 1
ATOM 2107 N N . ALA B 1 33 ? -3.379 2.615 7.027 1 96 33 ALA B N 1
ATOM 2108 C CA . ALA B 1 33 ? -2.332 2.902 8 1 96 33 ALA B CA 1
ATOM 2109 C C . ALA B 1 33 ? -2.865 2.781 9.43 1 96 33 ALA B C 1
ATOM 2111 O O . ALA B 1 33 ? -2.277 2.088 10.266 1 96 33 ALA B O 1
ATOM 2112 N N . PHE B 1 34 ? -4.016 3.352 9.727 1 96 34 PHE B N 1
ATOM 2113 C CA . PHE B 1 34 ? -4.551 3.332 11.086 1 96 34 PHE B CA 1
ATOM 2114 C C . PHE B 1 34 ? -5.109 1.955 11.43 1 96 34 PHE B C 1
ATOM 2116 O O . PHE B 1 34 ? -5.051 1.524 12.578 1 96 34 PHE B O 1
ATOM 2123 N N . ALA B 1 35 ? -5.621 1.273 10.414 1 92.31 35 ALA B N 1
ATOM 2124 C CA . ALA B 1 35 ? -6.07 -0.094 10.664 1 92.31 35 ALA B CA 1
ATOM 2125 C C . ALA B 1 35 ? -4.91 -0.982 11.102 1 92.31 35 ALA B C 1
ATOM 2127 O O . ALA B 1 35 ? -5.09 -1.891 11.914 1 92.31 35 ALA B O 1
ATOM 2128 N N . SER B 1 36 ? -3.766 -0.689 10.594 1 90.81 36 SER B N 1
ATOM 2129 C CA . SER B 1 36 ? -2.584 -1.491 10.891 1 90.81 36 SER B CA 1
ATOM 2130 C C . SER B 1 36 ? -2.104 -1.253 12.32 1 90.81 36 SER B C 1
ATOM 2132 O O . SER B 1 36 ? -1.711 -2.193 13.016 1 90.81 36 SER B O 1
ATOM 2134 N N . ILE B 1 37 ? -2.195 -0.045 12.797 1 92.56 37 ILE B N 1
ATOM 2135 C CA . ILE B 1 37 ? -1.558 0.269 14.07 1 92.56 37 ILE B CA 1
ATOM 2136 C C . ILE B 1 37 ? -2.613 0.355 15.164 1 92.56 37 ILE B C 1
ATOM 2138 O O . ILE B 1 37 ? -2.287 0.31 16.359 1 92.56 37 ILE B O 1
ATOM 2142 N N . ALA B 1 38 ? -3.809 0.605 14.781 1 93.44 38 ALA B N 1
ATOM 2143 C CA . ALA B 1 38 ? -4.945 0.675 15.695 1 93.44 38 ALA B CA 1
ATOM 2144 C C . ALA B 1 38 ? -6.156 -0.06 15.125 1 93.44 38 ALA B C 1
ATOM 2146 O O . ALA B 1 38 ? -7.168 0.562 14.797 1 93.44 38 ALA B O 1
ATOM 2147 N N . PRO B 1 39 ? -6.117 -1.371 15.148 1 89 39 PRO B N 1
ATOM 2148 C CA . PRO B 1 39 ? -7.117 -2.174 14.445 1 89 39 PRO B CA 1
ATOM 2149 C C . PRO B 1 39 ? -8.516 -2.02 15.023 1 89 39 PRO B C 1
ATOM 2151 O O . PRO B 1 39 ? -9.508 -2.252 14.328 1 89 39 PRO B O 1
ATOM 2154 N N . THR B 1 40 ? -8.664 -1.582 16.234 1 92.5 40 THR B N 1
ATOM 2155 C CA . THR B 1 40 ? -9.977 -1.438 16.859 1 92.5 40 THR B CA 1
ATOM 2156 C C . THR B 1 40 ? -10.438 0.014 16.797 1 92.5 40 THR B C 1
ATOM 2158 O O . THR B 1 40 ? -11.523 0.343 17.297 1 92.5 40 THR B O 1
ATOM 2161 N N . GLY B 1 41 ? -9.641 0.864 16.281 1 94.75 41 GLY B N 1
ATOM 2162 C CA . GLY B 1 41 ? -9.984 2.273 16.188 1 94.75 41 GLY B CA 1
ATOM 2163 C C . GLY B 1 41 ? -11 2.564 15.094 1 94.75 41 GLY B C 1
ATOM 2164 O O . GLY B 1 41 ? -11.219 1.74 14.211 1 94.75 41 GLY B O 1
ATOM 2165 N N . GLU B 1 42 ? -11.617 3.693 15.242 1 96.25 42 GLU B N 1
ATOM 2166 C CA . GLU B 1 42 ? -12.547 4.195 14.234 1 96.25 42 GLU B CA 1
ATOM 2167 C C . GLU B 1 42 ? -11.984 5.414 13.516 1 96.25 42 GLU B C 1
ATOM 2169 O O . GLU B 1 42 ? -11.398 6.301 14.141 1 96.25 42 GLU B O 1
ATOM 2174 N N . VAL B 1 43 ? -12.18 5.375 12.219 1 97.25 43 VAL B N 1
ATOM 2175 C CA . VAL B 1 43 ? -11.703 6.488 11.406 1 97.25 43 VAL B CA 1
ATOM 2176 C C . VAL B 1 43 ? -12.859 7.066 10.594 1 97.25 43 VAL B C 1
ATOM 2178 O O . VAL B 1 43 ? -13.492 6.352 9.812 1 97.25 43 VAL B O 1
ATOM 2181 N N . ASP B 1 44 ? -13.164 8.336 10.805 1 98.12 44 ASP B N 1
ATOM 2182 C CA . ASP B 1 44 ? -14.148 9.078 10.023 1 98.12 44 ASP B CA 1
ATOM 2183 C C . ASP B 1 44 ? -13.469 10.078 9.094 1 98.12 44 ASP B C 1
ATOM 2185 O O . ASP B 1 44 ? -12.438 10.656 9.438 1 98.12 44 ASP B O 1
ATOM 2189 N N . PHE B 1 45 ? -14.133 10.234 7.922 1 97.75 45 PHE B N 1
ATOM 2190 C CA . PHE B 1 45 ? -13.562 11.156 6.949 1 97.75 45 PHE B CA 1
ATOM 2191 C C . PHE B 1 45 ? -14.477 12.367 6.75 1 97.75 45 PHE B C 1
ATOM 2193 O O . PHE B 1 45 ? -15.703 12.227 6.758 1 97.75 45 PHE B O 1
ATOM 2200 N N . TYR B 1 46 ? -13.859 13.523 6.598 1 98.44 46 TYR B N 1
ATOM 2201 C CA . TYR B 1 46 ? -14.562 14.773 6.348 1 98.44 46 TYR B CA 1
ATOM 2202 C C . TYR B 1 46 ? -13.984 15.492 5.137 1 98.44 46 TYR B C 1
ATOM 2204 O O . TYR B 1 46 ? -12.789 15.367 4.844 1 98.44 46 TYR B O 1
ATOM 2212 N N . ASP B 1 47 ? -14.867 16.219 4.438 1 97.31 47 ASP B N 1
ATOM 2213 C CA . ASP B 1 47 ? -14.492 16.969 3.24 1 97.31 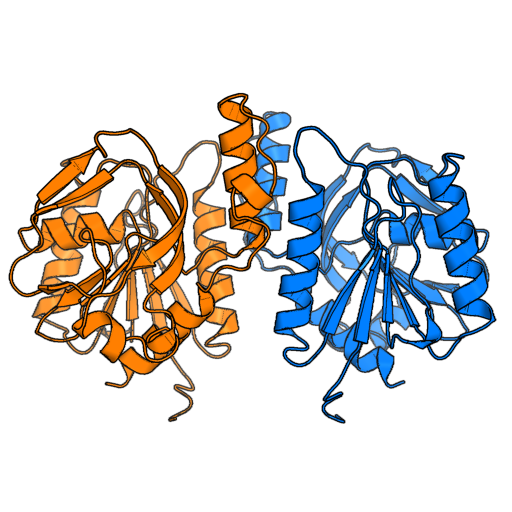47 ASP B CA 1
ATOM 2214 C C . ASP B 1 47 ? -14.586 18.469 3.482 1 97.31 47 ASP B C 1
ATOM 2216 O O . ASP B 1 47 ? -15.633 19.078 3.264 1 97.31 47 ASP B O 1
ATOM 2220 N N . PRO B 1 48 ? -13.477 19.031 3.816 1 97.5 48 PRO B N 1
ATOM 2221 C CA . PRO B 1 48 ? -13.516 20.484 4.023 1 97.5 48 PRO B CA 1
ATOM 2222 C C . PRO B 1 48 ? -13.523 21.266 2.713 1 97.5 48 PRO B C 1
ATOM 2224 O O . PRO B 1 48 ? -13.727 22.484 2.717 1 97.5 48 PRO B O 1
ATOM 2227 N N . VAL B 1 49 ? -13.305 20.609 1.609 1 96.25 49 VAL B N 1
ATOM 2228 C CA . VAL B 1 49 ? -13.109 21.281 0.331 1 96.25 49 VAL B CA 1
ATOM 2229 C C . VAL B 1 49 ? -14.469 21.547 -0.316 1 96.25 49 VAL B C 1
ATOM 2231 O O . VAL B 1 49 ? -14.867 22.719 -0.469 1 96.25 49 VAL B O 1
ATOM 2234 N N . VAL B 1 50 ? -15.18 20.547 -0.605 1 94.69 50 VAL B N 1
ATOM 2235 C CA . VAL B 1 50 ? -16.438 20.672 -1.328 1 94.69 50 VAL B CA 1
ATOM 2236 C C . VAL B 1 50 ? -17.594 20.766 -0.336 1 94.69 50 VAL B C 1
ATOM 2238 O O . VAL B 1 50 ? -18.406 21.703 -0.394 1 94.69 50 VAL B O 1
ATOM 2241 N N . GLU B 1 51 ? -17.625 19.844 0.623 1 96.06 51 GLU B N 1
ATOM 2242 C CA . GLU B 1 51 ? -18.734 19.781 1.574 1 96.06 51 GLU B CA 1
ATOM 2243 C C . GLU B 1 51 ? -18.578 20.859 2.648 1 96.06 51 GLU B C 1
ATOM 2245 O O . GLU B 1 51 ? -19.562 21.203 3.326 1 96.06 51 GLU B O 1
ATOM 2250 N N . ARG B 1 52 ? -17.406 21.297 2.85 1 96.38 52 ARG B N 1
ATOM 2251 C CA . ARG B 1 52 ? -17.109 22.297 3.871 1 96.38 52 ARG B CA 1
ATOM 2252 C C . ARG B 1 52 ? -17.547 21.812 5.25 1 96.38 52 ARG B C 1
ATOM 2254 O O . ARG B 1 52 ? -18.141 22.562 6.016 1 96.38 52 ARG B O 1
ATOM 2261 N N . LYS B 1 53 ? -17.281 20.594 5.5 1 97.19 53 LYS B N 1
ATOM 2262 C CA . LYS B 1 53 ? -17.656 19.953 6.762 1 97.19 53 LYS B CA 1
ATOM 2263 C C . LYS B 1 53 ? -16.438 19.656 7.629 1 97.19 53 LYS B C 1
ATOM 2265 O O . LYS B 1 53 ? -15.43 19.172 7.133 1 97.19 53 LYS B O 1
ATOM 2270 N N . PHE B 1 54 ? -16.594 20.016 8.883 1 98.5 54 PHE B N 1
ATOM 2271 C CA . PHE B 1 54 ? -15.578 19.75 9.891 1 98.5 54 PHE B CA 1
ATOM 2272 C C . PHE B 1 54 ? -16.141 18.891 11.008 1 98.5 54 PHE B C 1
ATOM 2274 O O . PHE B 1 54 ? -17.312 19.016 11.375 1 98.5 54 PHE B O 1
ATOM 2281 N N . PRO B 1 55 ? -15.281 18.031 11.539 1 98.38 55 PRO B N 1
ATOM 2282 C CA . PRO B 1 55 ? -15.742 17.219 12.68 1 98.38 55 PRO B CA 1
ATOM 2283 C C . PRO B 1 55 ? -15.93 18.062 13.953 1 98.38 55 PRO B C 1
ATOM 2285 O O . PRO B 1 55 ? -15.242 19.062 14.133 1 98.38 55 PRO B O 1
ATOM 2288 N N . ASP B 1 56 ? -16.906 17.547 14.758 1 98.56 56 ASP B N 1
ATOM 2289 C CA . ASP B 1 56 ? -16.875 17.953 16.156 1 98.56 56 ASP B CA 1
ATOM 2290 C C . ASP B 1 56 ? -15.648 17.359 16.875 1 98.56 56 ASP B C 1
ATOM 2292 O O . ASP B 1 56 ? -15.664 16.188 17.266 1 98.56 56 ASP B O 1
ATOM 2296 N N . ALA B 1 57 ? -14.672 18.203 17.094 1 98.31 57 ALA B N 1
ATOM 2297 C CA . ALA B 1 57 ? -13.367 17.734 17.562 1 98.31 57 ALA B CA 1
ATOM 2298 C C . ALA B 1 57 ? -13.484 17.062 18.922 1 98.31 57 ALA B C 1
ATOM 2300 O O . ALA B 1 57 ? -12.711 16.156 19.25 1 98.31 57 ALA B O 1
ATOM 2301 N N . SER B 1 58 ? -14.461 17.422 19.703 1 97.81 58 SER B N 1
ATOM 2302 C CA . SER B 1 58 ? -14.609 16.891 21.047 1 97.81 58 SER B CA 1
ATOM 2303 C C . SER B 1 58 ? -14.961 15.406 21.031 1 97.81 58 SER B C 1
ATOM 2305 O O . SER B 1 58 ? -14.828 14.719 22.047 1 97.81 58 SER B O 1
ATOM 2307 N N . ARG B 1 59 ? -15.305 14.914 19.922 1 97.69 59 ARG B N 1
ATOM 2308 C CA . ARG B 1 59 ? -15.727 13.523 19.797 1 97.69 59 ARG B CA 1
ATOM 2309 C C . ARG B 1 59 ? -14.562 12.633 19.375 1 97.69 59 ARG B C 1
ATOM 2311 O O . ARG B 1 59 ? -14.719 11.414 19.25 1 97.69 59 ARG B O 1
ATOM 2318 N N . TYR B 1 60 ? -13.438 13.25 19.172 1 98.31 60 TYR B N 1
ATOM 2319 C CA . TYR B 1 60 ? -12.32 12.5 18.609 1 98.31 60 TYR B CA 1
ATOM 2320 C C . TYR B 1 60 ? -11.086 12.617 19.5 1 98.31 60 TYR B C 1
ATOM 2322 O O . TYR B 1 60 ? -10.906 13.625 20.203 1 98.31 60 TYR B O 1
ATOM 2330 N N . ASP B 1 61 ? -10.289 11.578 19.453 1 98.06 61 ASP B N 1
ATOM 2331 C CA . ASP B 1 61 ? -8.984 11.617 20.125 1 98.06 61 ASP B CA 1
ATOM 2332 C C . ASP B 1 61 ? -7.949 12.32 19.25 1 98.06 61 ASP B C 1
ATOM 2334 O O . ASP B 1 61 ? -7.012 12.93 19.781 1 98.06 61 ASP B O 1
ATOM 2338 N N . LEU B 1 62 ? -8.109 12.219 17.969 1 98.62 62 LEU B N 1
ATOM 2339 C CA . LEU B 1 62 ? -7.152 12.734 17 1 98.62 62 LEU B CA 1
ATOM 2340 C C . LEU B 1 62 ? -7.867 13.289 15.766 1 98.62 62 LEU B C 1
ATOM 2342 O O . LEU B 1 62 ? -8.781 12.648 15.234 1 98.62 62 LEU B O 1
ATOM 2346 N N . VAL B 1 63 ? -7.527 14.477 15.398 1 98.88 63 VAL B N 1
ATOM 2347 C CA . VAL B 1 63 ? -7.91 15.047 14.109 1 98.88 63 VAL B CA 1
ATOM 2348 C C . VAL B 1 63 ? -6.688 15.125 13.203 1 98.88 63 VAL B C 1
ATOM 2350 O O . VAL B 1 63 ? -5.652 15.68 13.586 1 98.88 63 VAL B O 1
ATOM 2353 N N . VAL B 1 64 ? -6.832 14.555 11.984 1 98.88 64 VAL B N 1
ATOM 2354 C CA . VAL B 1 64 ? -5.727 14.508 11.031 1 98.88 64 VAL B CA 1
ATOM 2355 C C . VAL B 1 64 ? -6.031 15.414 9.844 1 98.88 64 VAL B C 1
ATOM 2357 O O . VAL B 1 64 ? -7.129 15.367 9.281 1 98.88 64 VAL B O 1
ATOM 2360 N N . LEU B 1 65 ? -5.094 16.312 9.523 1 98.88 65 LEU B N 1
ATOM 2361 C CA . LEU B 1 65 ? -5.125 17.047 8.258 1 98.88 65 LEU B CA 1
ATOM 2362 C C . LEU B 1 65 ? -4.277 16.344 7.207 1 98.88 65 LEU B C 1
ATOM 2364 O O . LEU B 1 65 ? -3.064 16.203 7.375 1 98.88 65 LEU B O 1
ATOM 2368 N N . SER B 1 66 ? -4.938 15.914 6.137 1 98.62 66 SER B N 1
ATOM 2369 C CA . SER B 1 66 ? -4.211 15.258 5.055 1 98.62 66 SER B CA 1
ATOM 2370 C C . SER B 1 66 ? -3.379 16.25 4.258 1 98.62 66 SER B C 1
ATOM 2372 O O . SER B 1 66 ? -3.461 17.469 4.492 1 98.62 66 SER B O 1
ATOM 2374 N N . GLY B 1 67 ? -2.562 15.75 3.348 1 97.38 67 GLY B N 1
ATOM 2375 C CA . GLY B 1 67 ? -1.94 16.594 2.338 1 97.38 67 GLY B CA 1
ATOM 2376 C C . GLY B 1 67 ? -2.932 17.156 1.336 1 97.38 67 GLY B C 1
ATOM 2377 O O . GLY B 1 67 ? -4.145 17.047 1.53 1 97.38 67 GLY B O 1
ATOM 2378 N N . GLY B 1 68 ? -2.369 17.781 0.363 1 94 68 GLY B N 1
ATOM 2379 C CA . GLY B 1 68 ? -3.131 18.391 -0.714 1 94 68 GLY B CA 1
ATOM 2380 C C . GLY B 1 68 ? -2.256 18.969 -1.812 1 94 68 GLY B C 1
ATOM 2381 O O . GLY B 1 68 ? -1.033 19.031 -1.667 1 94 68 GLY B O 1
ATOM 2382 N N . LYS B 1 69 ? -2.902 19.266 -2.926 1 88.31 69 LYS B N 1
ATOM 2383 C CA . LYS B 1 69 ? -2.146 19.719 -4.09 1 88.31 69 LYS B CA 1
ATOM 2384 C C . LYS B 1 69 ? -2.268 21.234 -4.262 1 88.31 69 LYS B C 1
ATOM 2386 O O . LYS B 1 69 ? -1.593 21.828 -5.109 1 88.31 69 LYS B O 1
ATOM 2391 N N . ILE B 1 70 ? -2.975 21.844 -3.449 1 89.88 70 ILE B N 1
ATOM 2392 C CA . ILE B 1 70 ? -3.188 23.281 -3.59 1 89.88 70 ILE B CA 1
ATOM 2393 C C . ILE B 1 70 ? -2.131 24.031 -2.789 1 89.88 70 ILE B C 1
ATOM 2395 O O . ILE B 1 70 ? -1.537 23.484 -1.857 1 89.88 70 ILE B O 1
ATOM 2399 N N . ASP B 1 71 ? -1.941 25.266 -3.166 1 92.81 71 ASP B N 1
ATOM 2400 C CA . ASP B 1 71 ? -1.029 26.156 -2.443 1 92.81 71 ASP B CA 1
ATOM 2401 C C . ASP B 1 71 ? -1.566 26.484 -1.053 1 92.81 71 ASP B C 1
ATOM 2403 O O . ASP B 1 71 ? -2.648 27.062 -0.919 1 92.81 71 ASP B O 1
ATOM 2407 N N . ALA B 1 72 ? -0.756 26.156 -0.083 1 92.94 72 ALA B N 1
ATOM 2408 C CA . ALA B 1 72 ? -1.187 26.406 1.29 1 92.94 72 ALA B CA 1
ATOM 2409 C C . ALA B 1 72 ? -1.255 27.906 1.578 1 92.94 72 ALA B C 1
ATOM 2411 O O . ALA B 1 72 ? -1.854 28.328 2.572 1 92.94 72 ALA B O 1
ATOM 2412 N N . ALA B 1 73 ? -0.688 28.688 0.725 1 94 73 ALA B N 1
ATOM 2413 C CA . ALA B 1 73 ? -0.664 30.141 0.923 1 94 73 ALA B CA 1
ATOM 2414 C C . ALA B 1 73 ? -1.901 30.797 0.32 1 94 73 ALA B C 1
ATOM 2416 O O . ALA B 1 73 ? -2.168 31.969 0.566 1 94 73 ALA B O 1
ATOM 2417 N N . CYS B 1 74 ? -2.672 30.016 -0.355 1 93.06 74 CYS B N 1
ATOM 2418 C CA . CYS B 1 74 ? -3.797 30.625 -1.055 1 93.06 74 CYS B CA 1
ATOM 2419 C C . CYS B 1 74 ? -4.891 31.031 -0.077 1 93.06 74 CYS B C 1
ATOM 2421 O O . CYS B 1 74 ? -4.82 30.719 1.11 1 93.06 74 CYS B O 1
ATOM 2423 N N . SER B 1 75 ? -5.879 31.844 -0.655 1 95.38 75 SER B N 1
ATOM 2424 C CA . SER B 1 75 ? -6.918 32.375 0.214 1 95.38 75 SER B CA 1
ATOM 2425 C C . SER B 1 75 ? -8.289 31.828 -0.164 1 95.38 75 SER B C 1
ATOM 2427 O O . SER B 1 75 ? -9.305 32.5 0.005 1 95.38 75 SER B O 1
ATOM 2429 N N . ASP B 1 76 ? -8.25 30.609 -0.72 1 95.5 76 ASP B N 1
ATOM 2430 C CA . ASP B 1 76 ? -9.539 29.969 -0.968 1 95.5 76 ASP B CA 1
ATOM 2431 C C . ASP B 1 76 ? -10.336 29.812 0.323 1 95.5 76 ASP B C 1
ATOM 2433 O O . ASP B 1 76 ? -9.781 29.5 1.373 1 95.5 76 ASP B O 1
ATOM 2437 N N . PRO B 1 77 ? -11.625 30.016 0.27 1 96.31 77 PRO B N 1
ATOM 2438 C CA . PRO B 1 77 ? -12.445 29.984 1.481 1 96.31 77 PRO B CA 1
ATOM 2439 C C . PRO B 1 77 ? -12.297 28.688 2.27 1 96.31 77 PRO B C 1
ATOM 2441 O O . PRO B 1 77 ? -12.273 28.703 3.502 1 96.31 77 PRO B O 1
ATOM 2444 N N . TRP B 1 78 ? -12.242 27.578 1.611 1 96.56 78 TRP B N 1
ATOM 2445 C CA . TRP B 1 78 ? -12.141 26.312 2.346 1 96.56 78 TRP B CA 1
ATOM 2446 C C . TRP B 1 78 ? -10.797 26.219 3.064 1 96.56 78 TRP B C 1
ATOM 2448 O O . TRP B 1 78 ? -10.711 25.641 4.152 1 96.56 78 TRP B O 1
ATOM 2458 N N . VAL B 1 79 ? -9.734 26.781 2.473 1 97.56 79 VAL B N 1
ATOM 2459 C CA . VAL B 1 79 ? -8.422 26.797 3.111 1 97.56 79 VAL B CA 1
ATOM 2460 C C . VAL B 1 79 ? -8.484 27.625 4.395 1 97.56 79 VAL B C 1
ATOM 2462 O O . VAL B 1 79 ? -8.031 27.172 5.449 1 97.56 79 VAL B O 1
ATOM 2465 N N . LEU B 1 80 ? -9.102 28.797 4.242 1 97.81 80 LEU B N 1
ATOM 2466 C CA . LEU B 1 80 ? -9.25 29.656 5.41 1 97.81 80 LEU B CA 1
ATOM 2467 C C . LEU B 1 80 ? -10.078 28.969 6.488 1 97.81 80 LEU B C 1
ATOM 2469 O O . LEU B 1 80 ? -9.812 29.141 7.68 1 97.81 80 LEU B O 1
ATOM 2473 N N . GLY B 1 81 ? -11.086 28.219 6.074 1 98.06 81 GLY B N 1
ATOM 2474 C CA . GLY B 1 81 ? -11.883 27.438 7.008 1 98.06 81 GLY B CA 1
ATOM 2475 C C . GLY B 1 81 ? -11.078 26.406 7.762 1 98.06 81 GLY B C 1
ATOM 2476 O O . GLY B 1 81 ? -11.258 26.234 8.969 1 98.06 81 GLY B O 1
ATOM 2477 N N . VAL B 1 82 ? -10.18 25.719 7.055 1 98.44 82 VAL B N 1
ATOM 2478 C CA . VAL B 1 82 ? -9.336 24.719 7.684 1 98.44 82 VAL B CA 1
ATOM 2479 C C . VAL B 1 82 ? -8.406 25.375 8.703 1 98.44 82 VAL B C 1
ATOM 2481 O O . VAL B 1 82 ? -8.227 24.875 9.812 1 98.44 82 VAL B O 1
ATOM 2484 N N . LEU B 1 83 ? -7.84 26.562 8.367 1 98.5 83 LEU B N 1
ATOM 2485 C CA . LEU B 1 83 ? -6.953 27.281 9.281 1 98.5 83 LEU B CA 1
ATOM 2486 C C . LEU B 1 83 ? -7.688 27.656 10.562 1 98.5 83 LEU B C 1
ATOM 2488 O O . LEU B 1 83 ? -7.16 27.484 11.656 1 98.5 83 LEU B O 1
ATOM 2492 N N . ASP B 1 84 ? -8.883 28.156 10.391 1 98.38 84 ASP B N 1
ATOM 2493 C CA . ASP B 1 84 ? -9.688 28.547 11.539 1 98.38 84 ASP B CA 1
ATOM 2494 C C . ASP B 1 84 ? -10.031 27.359 12.422 1 98.38 84 ASP B C 1
ATOM 2496 O O . ASP B 1 84 ? -9.938 27.438 13.648 1 98.38 84 ASP B O 1
ATOM 2500 N N . TYR B 1 85 ? -10.445 26.328 11.789 1 98.69 85 TYR B N 1
ATOM 2501 C CA . TYR B 1 85 ? -10.805 25.109 12.508 1 98.69 85 TYR B CA 1
ATOM 2502 C C . TYR B 1 85 ? -9.648 24.625 13.375 1 98.69 85 TYR B C 1
ATOM 2504 O O . TYR B 1 85 ? -9.844 24.266 14.539 1 98.69 85 TYR B O 1
ATOM 2512 N N . VAL B 1 86 ? -8.43 24.578 12.82 1 98.5 86 VAL B N 1
ATOM 2513 C CA . VAL B 1 86 ? -7.242 24.078 13.508 1 98.5 86 VAL B CA 1
ATOM 2514 C C . VAL B 1 86 ? -6.91 24.984 14.695 1 98.5 86 VAL B C 1
ATOM 2516 O O . VAL B 1 86 ? -6.617 24.5 15.789 1 98.5 86 VAL B O 1
ATOM 2519 N N . ARG B 1 87 ? -6.984 26.344 14.5 1 98.19 87 ARG B N 1
ATOM 2520 C CA . ARG B 1 87 ? -6.688 27.281 15.57 1 98.19 87 ARG B CA 1
ATOM 2521 C C . ARG B 1 87 ? -7.645 27.109 16.75 1 98.19 87 ARG B C 1
ATOM 2523 O O . ARG B 1 87 ? -7.215 27.031 17.891 1 98.19 87 ARG B O 1
ATOM 2530 N N . ILE B 1 88 ? -8.859 27 16.375 1 98.19 88 ILE B N 1
ATOM 2531 C CA . ILE B 1 88 ? -9.906 26.922 17.375 1 98.19 88 ILE B CA 1
ATOM 2532 C C . ILE B 1 88 ? -9.797 25.609 18.125 1 98.19 88 ILE B C 1
ATOM 2534 O O . ILE B 1 88 ? -9.859 25.578 19.359 1 98.19 88 ILE B O 1
ATOM 2538 N N . THR B 1 89 ? -9.641 24.516 17.438 1 98.56 89 THR B N 1
ATOM 2539 C CA . THR B 1 89 ? -9.555 23.188 18.047 1 98.56 89 THR B CA 1
ATOM 2540 C C . THR B 1 89 ? -8.352 23.094 18.984 1 98.56 89 THR B C 1
ATOM 2542 O O . THR B 1 89 ? -8.477 22.641 20.125 1 98.56 89 THR B O 1
ATOM 2545 N N . ALA B 1 90 ? -7.207 23.594 18.531 1 98.31 90 ALA B N 1
ATOM 2546 C CA . ALA B 1 90 ? -5.984 23.516 19.328 1 98.31 90 ALA B CA 1
ATOM 2547 C C . ALA B 1 90 ? -6.117 24.344 20.609 1 98.31 90 ALA B C 1
ATOM 2549 O O . ALA B 1 90 ? -5.617 23.938 21.672 1 98.31 90 ALA B O 1
ATOM 2550 N N . ARG B 1 91 ? -6.773 25.422 20.469 1 97.31 91 ARG B N 1
ATOM 2551 C CA . ARG B 1 91 ? -6.91 26.344 21.594 1 97.31 91 ARG B CA 1
ATOM 2552 C C . ARG B 1 91 ? -7.977 25.859 22.562 1 97.31 91 ARG B C 1
ATOM 2554 O O . ARG B 1 91 ? -7.734 25.812 23.781 1 97.31 91 ARG B O 1
ATOM 2561 N N . ASP B 1 92 ? -9.102 25.484 22.078 1 98 92 ASP B N 1
ATOM 2562 C CA . ASP B 1 92 ? -10.289 25.297 22.906 1 98 92 ASP B CA 1
ATOM 2563 C C . ASP B 1 92 ? -10.445 23.844 23.328 1 98 92 ASP B C 1
ATOM 2565 O O . ASP B 1 92 ? -11.109 23.547 24.312 1 98 92 ASP B O 1
ATOM 2569 N N . LEU B 1 93 ? -9.891 22.906 22.594 1 97.69 93 LEU B N 1
ATOM 2570 C CA . LEU B 1 93 ? -10.047 21.484 22.859 1 97.69 93 LEU B CA 1
ATOM 2571 C C . LEU B 1 93 ? -8.695 20.766 22.859 1 97.69 93 LEU B C 1
ATOM 2573 O O . LEU B 1 93 ? -8.477 19.844 22.078 1 97.69 93 LEU B O 1
ATOM 2577 N N . PRO B 1 94 ? -7.859 21.141 23.859 1 94.62 94 PRO B N 1
ATOM 2578 C CA . PRO B 1 94 ? -6.488 20.625 23.844 1 94.62 94 PRO B CA 1
ATOM 2579 C C . PRO B 1 94 ? -6.418 19.109 24.062 1 94.62 94 PRO B C 1
ATOM 2581 O O . PRO B 1 94 ? -5.375 18.5 23.828 1 94.62 94 PRO B O 1
ATOM 2584 N N . LYS B 1 95 ? -7.496 18.5 24.469 1 95.69 95 LYS B N 1
ATOM 2585 C CA . LYS B 1 95 ? -7.52 17.047 24.641 1 95.69 95 LYS B CA 1
ATOM 2586 C C . LYS B 1 95 ? -7.582 16.328 23.297 1 95.69 95 LYS B C 1
ATOM 2588 O O . LYS B 1 95 ? -7.176 15.172 23.188 1 95.69 95 LYS B O 1
ATOM 2593 N N . THR B 1 96 ? -8.195 17 22.375 1 97.88 96 THR B N 1
ATOM 2594 C CA . THR B 1 96 ? -8.18 16.484 21 1 97.88 96 THR B CA 1
ATOM 2595 C C . THR B 1 96 ? -6.887 16.875 20.297 1 97.88 96 THR B C 1
ATOM 2597 O O . THR B 1 96 ? -6.68 18.047 19.984 1 97.88 96 THR B O 1
ATOM 2600 N N . LYS B 1 97 ? -6.051 15.953 20.031 1 98.69 97 LYS B N 1
ATOM 2601 C CA . LYS B 1 97 ? -4.77 16.266 19.406 1 98.69 97 LYS B CA 1
ATOM 2602 C C . LYS B 1 97 ? -4.906 16.359 17.891 1 98.69 97 LYS B C 1
ATOM 2604 O O . LYS B 1 97 ? -5.848 15.805 17.312 1 98.69 97 LYS B O 1
ATOM 2609 N N . ILE B 1 98 ? -3.99 17.109 17.281 1 98.88 98 ILE B N 1
ATOM 2610 C CA . ILE B 1 98 ? -4.02 17.359 15.836 1 98.88 98 ILE B CA 1
ATOM 2611 C C . ILE B 1 98 ? -2.734 16.828 15.195 1 98.88 98 ILE B C 1
ATOM 2613 O O . ILE B 1 98 ? -1.635 17.094 15.688 1 98.88 98 ILE B O 1
ATOM 2617 N N . LEU B 1 99 ? -2.883 15.984 14.188 1 98.94 99 LEU B N 1
ATOM 2618 C CA . LEU B 1 99 ? -1.795 15.562 13.312 1 98.94 99 LEU B CA 1
ATOM 2619 C C . LEU B 1 99 ? -1.944 16.172 11.922 1 98.94 99 LEU B C 1
ATOM 2621 O O . LEU B 1 99 ? -2.998 16.047 11.297 1 98.94 99 LEU B O 1
ATOM 2625 N N . ALA B 1 100 ? -0.918 16.859 11.453 1 98.94 100 ALA B N 1
ATOM 2626 C CA . ALA B 1 100 ? -0.985 17.516 10.141 1 98.94 100 ALA B CA 1
ATOM 2627 C C . ALA B 1 100 ? 0.12 17 9.219 1 98.94 100 ALA B C 1
ATOM 2629 O O . ALA B 1 100 ? 1.287 16.938 9.617 1 98.94 100 ALA B O 1
ATOM 2630 N N . VAL B 1 101 ? -0.289 16.656 7.957 1 98.81 101 VAL B N 1
ATOM 2631 C CA . VAL B 1 101 ? 0.622 15.945 7.059 1 98.81 101 VAL B CA 1
ATOM 2632 C C . VAL B 1 101 ? 0.781 16.734 5.762 1 98.81 101 VAL B C 1
ATOM 2634 O O . VAL B 1 101 ? -0.211 17.125 5.137 1 98.81 101 VAL B O 1
ATOM 2637 N N . CYS B 1 102 ? 2.057 16.953 5.312 1 98.56 102 CYS B N 1
ATOM 2638 C CA . CYS B 1 102 ? 2.438 17.578 4.055 1 98.56 102 CYS B CA 1
ATOM 2639 C C . CYS B 1 102 ? 1.773 18.938 3.898 1 98.56 102 CYS B C 1
ATOM 2641 O O . CYS B 1 102 ? 2.139 19.891 4.586 1 98.56 102 CYS B O 1
ATOM 2643 N N . TRP B 1 103 ? 0.707 19 3.068 1 98.25 103 TRP B N 1
ATOM 2644 C CA . TRP B 1 103 ? -0.028 20.266 2.984 1 98.25 103 TRP B CA 1
ATOM 2645 C C . TRP B 1 103 ? -0.596 20.656 4.344 1 98.25 103 TRP B C 1
ATOM 2647 O O . TRP B 1 103 ? -0.601 21.828 4.707 1 98.25 103 TRP B O 1
ATOM 2657 N N . GLY B 1 104 ? -1.062 19.734 5.094 1 98.69 104 GLY B N 1
ATOM 2658 C CA . GLY B 1 104 ? -1.521 19.984 6.453 1 98.69 104 GLY B CA 1
ATOM 2659 C C . GLY B 1 104 ? -0.453 20.594 7.336 1 98.69 104 GLY B C 1
ATOM 2660 O O . GLY B 1 104 ? -0.743 21.484 8.141 1 98.69 104 GLY B O 1
ATOM 2661 N N . HIS B 1 105 ? 0.741 20.094 7.195 1 98.81 105 HIS B N 1
ATOM 2662 C CA . HIS B 1 105 ? 1.9 20.641 7.891 1 98.81 105 HIS B CA 1
ATOM 2663 C C . HIS B 1 105 ? 2.086 22.125 7.566 1 98.81 105 HIS B C 1
ATOM 2665 O O . HIS B 1 105 ? 2.285 22.938 8.469 1 98.81 105 HIS B O 1
ATOM 2671 N N . GLN B 1 106 ? 1.974 22.453 6.336 1 98.75 106 GLN B N 1
ATOM 2672 C CA . GLN B 1 106 ? 2.111 23.812 5.867 1 98.75 106 GLN B CA 1
ATOM 2673 C C . GLN B 1 106 ? 0.948 24.688 6.344 1 98.75 106 GLN B C 1
ATOM 2675 O O . GLN B 1 106 ? 1.153 25.797 6.824 1 98.75 106 GLN B O 1
ATOM 2680 N N . ALA B 1 107 ? -0.219 24.141 6.258 1 98.56 107 ALA B N 1
ATOM 2681 C CA . ALA B 1 107 ? -1.421 24.859 6.668 1 98.56 107 ALA B CA 1
ATOM 2682 C C . ALA B 1 107 ? -1.387 25.172 8.156 1 98.56 107 ALA B C 1
ATOM 2684 O O . ALA B 1 107 ? -1.713 26.297 8.57 1 98.56 107 ALA B O 1
ATOM 2685 N N . VAL B 1 108 ? -1.004 24.188 8.93 1 98.75 108 VAL B N 1
ATOM 2686 C CA . VAL B 1 108 ? -0.916 24.391 10.375 1 98.75 108 VAL B CA 1
ATOM 2687 C C . VAL B 1 108 ? 0.139 25.453 10.688 1 98.75 108 VAL B C 1
ATOM 2689 O O . VAL B 1 108 ? -0.071 26.328 11.539 1 98.75 108 VAL B O 1
ATOM 2692 N N . SER B 1 109 ? 1.249 25.375 10 1 98.69 109 SER B N 1
ATOM 2693 C CA . SER B 1 109 ? 2.283 26.375 10.195 1 98.69 109 SER B CA 1
ATOM 2694 C C . SER B 1 109 ? 1.752 27.781 9.906 1 98.69 109 SER B C 1
ATOM 2696 O O . SER B 1 109 ? 1.947 28.703 10.703 1 98.69 109 SER B O 1
ATOM 2698 N N . ARG B 1 110 ? 1.079 27.891 8.844 1 98.44 110 ARG B N 1
ATOM 2699 C CA . ARG B 1 110 ? 0.472 29.172 8.492 1 98.44 110 ARG B CA 1
ATOM 2700 C C . ARG B 1 110 ? -0.551 29.594 9.539 1 98.44 110 ARG B C 1
ATOM 2702 O O . ARG B 1 110 ? -0.577 30.75 9.953 1 98.44 110 ARG B O 1
ATOM 2709 N N . ALA B 1 111 ? -1.367 28.719 9.984 1 98.38 111 ALA B N 1
ATOM 2710 C CA . ALA B 1 111 ? -2.424 29.016 10.953 1 98.38 111 ALA B CA 1
ATOM 2711 C C . ALA B 1 111 ? -1.848 29.594 12.234 1 98.38 111 ALA B C 1
ATOM 2713 O O . ALA B 1 111 ? -2.51 30.391 12.914 1 98.38 111 ALA B O 1
ATOM 2714 N N . PHE B 1 112 ? -0.655 29.281 12.523 1 98.5 112 PHE B N 1
ATOM 2715 C CA . PHE B 1 112 ? -0.088 29.688 13.805 1 98.5 112 PHE B CA 1
ATOM 2716 C C . PHE B 1 112 ? 1.013 30.719 13.609 1 98.5 112 PHE B C 1
ATOM 2718 O O . PHE B 1 112 ? 1.839 30.938 14.5 1 98.5 112 PHE B O 1
ATOM 2725 N N . GLY B 1 113 ? 1.063 31.266 12.422 1 98.19 113 GLY B N 1
ATOM 2726 C CA . GLY B 1 113 ? 1.89 32.438 12.234 1 98.19 113 GLY B CA 1
ATOM 2727 C C . GLY B 1 113 ? 3.176 32.156 11.484 1 98.19 113 GLY B C 1
ATOM 2728 O O . GLY B 1 113 ? 3.99 33.062 11.273 1 98.19 113 GLY B O 1
ATOM 2729 N N . GLY B 1 114 ? 3.438 30.922 11.086 1 98.25 114 GLY B N 1
ATOM 2730 C CA . GLY B 1 114 ? 4.547 30.609 10.195 1 98.25 114 GLY B CA 1
ATOM 2731 C C . GLY B 1 114 ? 4.312 31.062 8.766 1 98.25 114 GLY B C 1
ATOM 2732 O O . GLY B 1 114 ? 3.262 31.625 8.453 1 98.25 114 GLY B O 1
ATOM 2733 N N . GLN B 1 115 ? 5.375 30.891 7.992 1 97.62 115 GLN B N 1
ATOM 2734 C CA . GLN B 1 115 ? 5.273 31.266 6.582 1 97.62 115 GLN B CA 1
ATOM 2735 C C . GLN B 1 115 ? 5.613 30.078 5.68 1 97.62 115 GLN B C 1
ATOM 2737 O O . GLN B 1 115 ? 6.488 29.266 6.004 1 97.62 115 GLN B O 1
ATOM 2742 N N . VAL B 1 116 ? 4.898 30.031 4.527 1 97.94 116 VAL B N 1
ATOM 2743 C CA . VAL B 1 116 ? 5.074 28.953 3.559 1 97.94 116 VAL B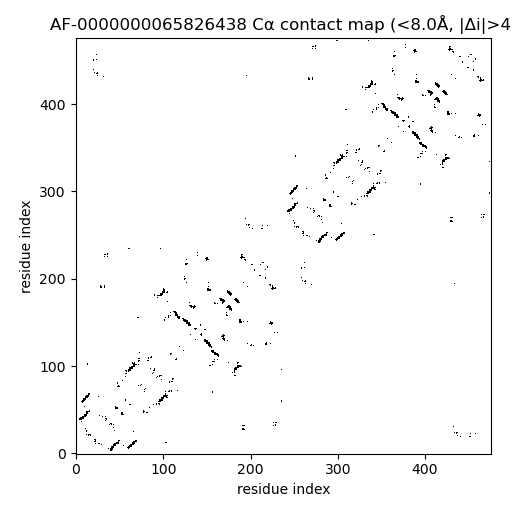 CA 1
ATOM 2744 C C . VAL B 1 116 ? 5.41 29.547 2.189 1 97.94 116 VAL B C 1
ATOM 2746 O O . VAL B 1 116 ? 5.031 30.672 1.883 1 97.94 116 VAL B O 1
ATOM 2749 N N . ARG B 1 117 ? 6.121 28.812 1.414 1 96.81 117 ARG B N 1
ATOM 2750 C CA . ARG B 1 117 ? 6.52 29.203 0.065 1 96.81 117 ARG B CA 1
ATOM 2751 C C . ARG B 1 117 ? 6.672 27.984 -0.835 1 96.81 117 ARG B C 1
ATOM 2753 O O . ARG B 1 117 ? 6.766 26.859 -0.349 1 96.81 117 ARG B O 1
ATOM 2760 N N . PRO B 1 118 ? 6.617 28.266 -2.145 1 96.06 118 PRO B N 1
ATOM 2761 C CA . PRO B 1 118 ? 7.02 27.172 -3.031 1 96.06 118 PRO B CA 1
ATOM 2762 C C . PRO B 1 118 ? 8.461 26.719 -2.797 1 96.06 118 PRO B C 1
ATOM 2764 O O . PRO B 1 118 ? 9.32 27.547 -2.477 1 96.06 118 PRO B O 1
ATOM 2767 N N . VAL B 1 119 ? 8.672 25.438 -2.93 1 95.69 119 VAL B N 1
ATOM 2768 C CA . VAL B 1 119 ? 10.039 24.938 -2.857 1 95.69 119 VAL B CA 1
ATOM 2769 C C . VAL B 1 119 ? 10.875 25.562 -3.979 1 95.69 119 VAL B C 1
ATOM 2771 O O . VAL B 1 119 ? 10.539 25.406 -5.156 1 95.69 119 VAL B O 1
ATOM 2774 N N . PRO B 1 120 ? 11.914 26.219 -3.648 1 93.12 120 PRO B N 1
ATOM 2775 C CA . PRO B 1 120 ? 12.695 26.906 -4.684 1 93.12 120 PRO B CA 1
ATOM 2776 C C . PRO B 1 120 ? 13.211 25.953 -5.758 1 93.12 120 PRO B C 1
ATOM 2778 O O . PRO B 1 120 ? 13.219 26.297 -6.941 1 93.12 120 PRO B O 1
ATOM 2781 N N . ALA B 1 121 ? 13.617 24.797 -5.418 1 90.94 121 ALA B N 1
ATOM 2782 C CA . ALA B 1 121 ? 14.211 23.844 -6.352 1 90.94 121 ALA B CA 1
ATOM 2783 C C . ALA B 1 121 ? 13.133 23.094 -7.141 1 90.94 121 ALA B C 1
ATOM 2785 O O . ALA B 1 121 ? 13.445 22.312 -8.039 1 90.94 121 ALA B O 1
ATOM 2786 N N . GLY B 1 122 ? 11.875 23.406 -6.859 1 90.81 122 GLY B N 1
ATOM 2787 C CA . GLY B 1 122 ? 10.781 22.719 -7.523 1 90.81 122 GLY B CA 1
ATOM 2788 C C . GLY B 1 122 ? 10.172 21.609 -6.688 1 90.81 122 GLY B C 1
ATOM 2789 O O . GLY B 1 122 ? 10.617 21.359 -5.566 1 90.81 122 GLY B O 1
ATOM 2790 N N . GLU B 1 123 ? 9.266 20.938 -7.285 1 91.69 123 GLU B N 1
ATOM 2791 C CA . GLU B 1 123 ? 8.508 19.891 -6.598 1 91.69 123 GLU B CA 1
ATOM 2792 C C . GLU B 1 123 ? 9.422 18.75 -6.137 1 91.69 123 GLU B C 1
ATOM 2794 O O . GLU B 1 123 ? 10.328 18.344 -6.867 1 91.69 123 GLU B O 1
ATOM 2799 N N . ILE B 1 124 ? 9.172 18.312 -4.969 1 92.81 124 ILE B N 1
ATOM 2800 C CA . ILE B 1 124 ? 9.922 17.203 -4.391 1 92.81 124 ILE B CA 1
ATOM 2801 C C . ILE B 1 124 ? 9.062 15.938 -4.418 1 92.81 124 ILE B C 1
ATOM 2803 O O . ILE B 1 124 ? 7.918 15.945 -3.967 1 92.81 124 ILE B O 1
ATOM 2807 N N . THR B 1 125 ? 9.484 14.891 -5 1 94.25 125 THR B N 1
ATOM 2808 C CA . THR B 1 125 ? 8.969 13.523 -4.961 1 94.25 125 THR B CA 1
ATOM 2809 C C . THR B 1 125 ? 10.094 12.523 -4.684 1 94.25 125 THR B C 1
ATOM 2811 O O . THR B 1 125 ? 10.781 12.094 -5.605 1 94.25 125 THR B O 1
ATOM 2814 N N . ALA B 1 126 ? 10.273 12.188 -3.398 1 94.5 126 ALA B N 1
ATOM 2815 C CA . ALA B 1 126 ? 11.422 11.359 -3.039 1 94.5 126 ALA B CA 1
ATOM 2816 C C . ALA B 1 126 ? 11.211 10.68 -1.688 1 94.5 126 ALA B C 1
ATOM 2818 O O . ALA B 1 126 ? 10.414 11.141 -0.873 1 94.5 126 ALA B O 1
ATOM 2819 N N . ILE B 1 127 ? 11.844 9.555 -1.568 1 95.31 127 ILE B N 1
ATOM 2820 C CA . ILE B 1 127 ? 12.047 9.016 -0.229 1 95.31 127 ILE B CA 1
ATOM 2821 C C . ILE B 1 127 ? 13.312 9.609 0.382 1 95.31 127 ILE B C 1
ATOM 2823 O O . ILE B 1 127 ? 14.383 9.57 -0.231 1 95.31 127 ILE B O 1
ATOM 2827 N N . GLU B 1 128 ? 13.156 10.133 1.61 1 94.5 128 GLU B N 1
ATOM 2828 C CA . GLU B 1 128 ? 14.273 10.836 2.225 1 94.5 128 GLU B CA 1
ATOM 2829 C C . GLU B 1 128 ? 14.539 10.328 3.639 1 94.5 128 GLU B C 1
ATOM 2831 O O . GLU B 1 128 ? 13.625 9.859 4.316 1 94.5 128 GLU B O 1
ATOM 2836 N N . ASP B 1 129 ? 15.836 10.391 3.953 1 96.69 129 ASP B N 1
ATOM 2837 C CA . ASP B 1 129 ? 16.203 10.305 5.363 1 96.69 129 ASP B CA 1
ATOM 2838 C C . ASP B 1 129 ? 16.141 11.672 6.035 1 96.69 129 ASP B C 1
ATOM 2840 O O . ASP B 1 129 ? 17.062 12.477 5.906 1 96.69 129 ASP B O 1
ATOM 2844 N N . ILE B 1 130 ? 15.062 11.875 6.801 1 98 130 ILE B N 1
ATOM 2845 C CA . ILE B 1 130 ? 14.828 13.172 7.426 1 98 130 ILE B CA 1
ATOM 2846 C C . ILE B 1 130 ? 15.555 13.25 8.766 1 98 130 ILE B C 1
ATOM 2848 O O . ILE B 1 130 ? 15.25 12.492 9.688 1 98 130 ILE B O 1
ATOM 2852 N N . ARG B 1 131 ? 16.531 14.188 8.906 1 98.5 131 ARG B N 1
ATOM 2853 C CA . ARG B 1 131 ? 17.375 14.289 10.086 1 98.5 131 ARG B CA 1
ATOM 2854 C C . ARG B 1 131 ? 16.625 14.914 11.258 1 98.5 131 ARG B C 1
ATOM 2856 O O . ARG B 1 131 ? 15.898 15.891 11.07 1 98.5 131 ARG B O 1
ATOM 2863 N N . LEU B 1 132 ? 16.844 14.359 12.367 1 98.81 132 LEU B N 1
ATOM 2864 C CA . LEU B 1 132 ? 16.141 14.797 13.57 1 98.81 132 LEU B CA 1
ATOM 2865 C C . LEU B 1 132 ? 16.953 15.844 14.32 1 98.81 132 LEU B C 1
ATOM 2867 O O . LEU B 1 132 ? 18.188 15.844 14.266 1 98.81 132 LEU B O 1
ATOM 2871 N N . THR B 1 133 ? 16.297 16.719 15.008 1 98.69 133 THR B N 1
ATOM 2872 C CA . THR B 1 133 ? 16.906 17.562 16.031 1 98.69 133 THR B CA 1
ATOM 2873 C C . THR B 1 133 ? 17.094 16.797 17.328 1 98.69 133 THR B C 1
ATOM 2875 O O . THR B 1 133 ? 16.672 15.641 17.438 1 98.69 133 THR B O 1
ATOM 2878 N N . ASP B 1 134 ? 17.688 17.5 18.312 1 98.38 134 ASP B N 1
ATOM 2879 C CA . ASP B 1 134 ? 17.797 16.875 19.625 1 98.38 134 ASP B CA 1
ATOM 2880 C C . ASP B 1 134 ? 16.422 16.562 20.203 1 98.38 134 ASP B C 1
ATOM 2882 O O . ASP B 1 134 ? 16.203 15.477 20.75 1 98.38 134 ASP B O 1
ATOM 2886 N N . ALA B 1 135 ? 15.547 17.484 20.062 1 98.5 135 ALA B N 1
ATOM 2887 C CA . ALA B 1 135 ? 14.18 17.281 20.516 1 98.5 135 ALA B CA 1
ATOM 2888 C C . ALA B 1 135 ? 13.508 16.125 19.75 1 98.5 135 ALA B C 1
ATOM 2890 O O . ALA B 1 135 ? 12.727 15.367 20.328 1 98.5 135 ALA B O 1
ATOM 2891 N N . GLY B 1 136 ? 13.852 16.062 18.438 1 98.75 136 GLY B N 1
ATOM 2892 C CA . GLY B 1 136 ? 13.305 14.984 17.625 1 98.75 136 GLY B CA 1
ATOM 2893 C C . GLY B 1 136 ? 13.789 13.609 18.047 1 98.75 136 GLY B C 1
ATOM 2894 O O . GLY B 1 136 ? 13.008 12.648 18.062 1 98.75 136 GLY B O 1
ATOM 2895 N N . MET B 1 137 ? 15.039 13.562 18.422 1 98.5 137 MET B N 1
ATOM 2896 C CA . MET B 1 137 ? 15.602 12.289 18.859 1 98.5 137 MET B CA 1
ATOM 2897 C C . MET B 1 137 ? 14.953 11.82 20.156 1 98.5 137 MET B C 1
ATOM 2899 O O . MET B 1 137 ? 14.781 10.617 20.359 1 98.5 137 MET B O 1
ATOM 2903 N N . LYS B 1 138 ? 14.57 12.711 20.969 1 98.19 138 LYS B N 1
ATOM 2904 C CA . LYS B 1 138 ? 13.867 12.383 22.219 1 98.19 138 LYS B CA 1
ATOM 2905 C C . LYS B 1 138 ? 12.422 11.977 21.938 1 98.19 138 LYS B C 1
ATOM 2907 O O . LYS B 1 138 ? 11.898 11.062 22.578 1 98.19 138 LYS B O 1
ATOM 2912 N N . PHE B 1 139 ? 11.812 12.594 21.016 1 98.56 139 PHE B N 1
ATOM 2913 C CA . PHE B 1 139 ? 10.406 12.352 20.719 1 98.56 139 PHE B CA 1
ATOM 2914 C C . PHE B 1 139 ? 10.227 11.047 19.953 1 98.56 139 PHE B C 1
ATOM 2916 O O . PHE B 1 139 ? 9.234 10.344 20.141 1 98.56 139 PHE B O 1
ATOM 2923 N N . PHE B 1 140 ? 11.188 10.766 19.062 1 98.56 140 PHE B N 1
ATOM 2924 C CA . PHE B 1 140 ? 11.164 9.555 18.25 1 98.56 140 PHE B CA 1
ATOM 2925 C C . PHE B 1 140 ? 12.25 8.586 18.703 1 98.56 140 PHE B C 1
ATOM 2927 O O . PHE B 1 140 ? 13.227 8.352 17.984 1 98.56 140 PHE B O 1
ATOM 2934 N N . PRO B 1 141 ? 12.008 7.793 19.719 1 97.94 141 PRO B N 1
ATOM 2935 C CA . PRO B 1 141 ? 13.062 6.918 20.25 1 97.94 141 PRO B CA 1
ATOM 2936 C C . PRO B 1 141 ? 13.523 5.875 19.234 1 97.94 141 PRO B C 1
ATOM 2938 O O . PRO B 1 141 ? 14.703 5.504 19.219 1 97.94 141 PRO B O 1
ATOM 2941 N N . PHE B 1 142 ? 12.656 5.406 18.406 1 96.81 142 PHE B N 1
ATOM 2942 C CA . PHE B 1 142 ? 13.016 4.367 17.453 1 96.81 142 PHE B CA 1
ATOM 2943 C C . PHE B 1 142 ? 14.062 4.871 16.469 1 96.81 142 PHE B C 1
ATOM 2945 O O . PHE B 1 142 ? 14.781 4.078 15.852 1 96.81 142 PHE B O 1
ATOM 2952 N N . ALA B 1 143 ? 14.117 6.188 16.328 1 97.88 143 ALA B N 1
ATOM 2953 C CA . ALA B 1 143 ? 15 6.793 15.336 1 97.88 143 ALA B CA 1
ATOM 2954 C C . ALA B 1 143 ? 16.156 7.527 16.016 1 97.88 143 ALA B C 1
ATOM 2956 O O . ALA B 1 143 ? 16.938 8.211 15.344 1 97.88 143 ALA B O 1
ATOM 2957 N N . ALA B 1 144 ? 16.328 7.406 17.266 1 97.56 144 ALA B N 1
ATOM 2958 C CA . ALA B 1 144 ? 17.312 8.172 18.016 1 97.56 144 ALA B CA 1
ATOM 2959 C C . ALA B 1 144 ? 18.734 7.742 17.641 1 97.56 144 ALA B C 1
ATOM 2961 O O . ALA B 1 144 ? 19.625 8.586 17.516 1 97.56 144 ALA B O 1
ATOM 2962 N N . THR B 1 145 ? 18.922 6.48 17.422 1 96.94 145 THR B N 1
ATOM 2963 C CA . THR B 1 145 ? 20.25 5.953 17.125 1 96.94 145 THR B CA 1
ATOM 2964 C C . THR B 1 145 ? 20.703 6.367 15.734 1 96.94 145 THR B C 1
ATOM 2966 O O . THR B 1 145 ? 21.828 6.82 15.547 1 96.94 145 THR B O 1
ATOM 2969 N N . SER B 1 146 ? 19.797 6.262 14.789 1 97.06 146 SER B N 1
ATOM 2970 C CA . SER B 1 146 ? 20.156 6.621 13.414 1 97.06 146 SER B CA 1
ATOM 2971 C C . SER B 1 146 ? 20.172 8.133 13.234 1 97.06 146 SER B C 1
ATOM 2973 O O . SER B 1 146 ? 20.828 8.648 12.32 1 97.06 146 SER B O 1
ATOM 2975 N N . GLY B 1 147 ? 19.438 8.867 14.031 1 98.25 147 GLY B N 1
ATOM 2976 C CA . GLY B 1 147 ? 19.359 10.32 13.953 1 98.25 147 GLY B CA 1
ATOM 2977 C C . GLY B 1 147 ? 18.438 10.805 12.852 1 98.25 147 GLY B C 1
ATOM 2978 O O . GLY B 1 147 ? 18.422 11.992 12.523 1 98.25 147 GLY B O 1
ATOM 2979 N N . SER B 1 148 ? 17.719 9.867 12.211 1 98.5 148 SER B N 1
ATOM 2980 C CA . SER B 1 148 ? 16.797 10.211 11.125 1 98.5 148 SER B CA 1
ATOM 2981 C C . SER B 1 148 ? 15.703 9.164 10.977 1 98.5 148 SER B C 1
ATOM 2983 O O . SER B 1 148 ? 15.82 8.055 11.484 1 98.5 148 SER B O 1
ATOM 2985 N N . TYR B 1 149 ? 14.578 9.57 10.461 1 98.19 149 TYR B N 1
ATOM 2986 C CA . TYR B 1 149 ? 13.586 8.609 9.984 1 98.19 149 TYR B CA 1
ATOM 2987 C C . TYR B 1 149 ? 13.43 8.695 8.477 1 98.19 149 TYR B C 1
ATOM 2989 O O . TYR B 1 149 ? 13.703 9.734 7.871 1 98.19 149 TYR B O 1
ATOM 2997 N N . ARG B 1 150 ? 13.07 7.586 7.887 1 97.25 150 ARG B N 1
ATOM 2998 C CA . ARG B 1 150 ? 12.938 7.469 6.438 1 97.25 150 ARG B CA 1
ATOM 2999 C C . ARG B 1 150 ? 11.469 7.492 6.023 1 97.25 150 ARG B C 1
ATOM 3001 O O . ARG B 1 150 ? 10.664 6.703 6.523 1 97.25 150 ARG B O 1
ATOM 3008 N N . ALA B 1 151 ? 11.047 8.477 5.164 1 97.62 151 ALA B N 1
ATOM 3009 C CA . ALA B 1 151 ? 9.664 8.602 4.723 1 97.62 151 ALA B CA 1
ATOM 3010 C C . ALA B 1 151 ? 9.578 9.273 3.354 1 97.62 151 ALA B C 1
ATOM 3012 O O . ALA B 1 151 ? 10.547 9.883 2.895 1 97.62 151 ALA B O 1
ATOM 3013 N N . ILE B 1 152 ? 8.43 9.133 2.686 1 97.31 152 ILE B N 1
ATOM 3014 C CA . ILE B 1 152 ? 8.234 9.742 1.373 1 97.31 152 ILE B CA 1
ATOM 3015 C C . ILE B 1 152 ? 7.766 11.188 1.535 1 97.31 152 ILE B C 1
ATOM 3017 O O . ILE B 1 152 ? 6.984 11.492 2.436 1 97.31 152 ILE B O 1
ATOM 3021 N N . GLU B 1 153 ? 8.297 12.008 0.692 1 96.81 153 GLU B N 1
ATOM 3022 C CA . GLU B 1 153 ? 7.855 13.391 0.556 1 96.81 153 GLU B CA 1
ATOM 3023 C C . GLU B 1 153 ? 7.344 13.672 -0.854 1 96.81 153 GLU B C 1
ATOM 3025 O O . GLU B 1 153 ? 7.934 13.211 -1.836 1 96.81 153 GLU B O 1
ATOM 3030 N N . LEU B 1 154 ? 6.199 14.289 -0.929 1 96.19 154 LEU B N 1
ATOM 3031 C CA . LEU B 1 154 ? 5.543 14.742 -2.15 1 96.19 154 LEU B CA 1
ATOM 3032 C C . LEU B 1 154 ? 4.973 16.141 -1.971 1 96.19 154 LEU B C 1
ATOM 3034 O O . LEU B 1 154 ? 3.812 16.312 -1.591 1 96.19 154 LEU B O 1
ATOM 3038 N N . HIS B 1 155 ? 5.789 17.156 -2.342 1 95.25 155 HIS B N 1
ATOM 3039 C CA . HIS B 1 155 ? 5.273 18.484 -2.08 1 95.25 155 HIS B CA 1
ATOM 3040 C C . HIS B 1 155 ? 5.965 19.531 -2.957 1 95.25 155 HIS B C 1
ATOM 3042 O O . HIS B 1 155 ? 7.133 19.375 -3.318 1 95.25 155 HIS B O 1
ATOM 3048 N N . SER B 1 156 ? 5.203 20.562 -3.197 1 95.88 156 SER B N 1
ATOM 3049 C CA . SER B 1 156 ? 5.727 21.703 -3.943 1 95.88 156 SER B CA 1
ATOM 3050 C C . SER B 1 156 ? 5.875 22.922 -3.047 1 95.88 156 SER B C 1
ATOM 3052 O O . SER B 1 156 ? 6.508 23.906 -3.434 1 95.88 156 SER B O 1
ATOM 3054 N N . GLY B 1 157 ? 5.27 22.906 -1.907 1 97.06 157 GLY B N 1
ATOM 3055 C CA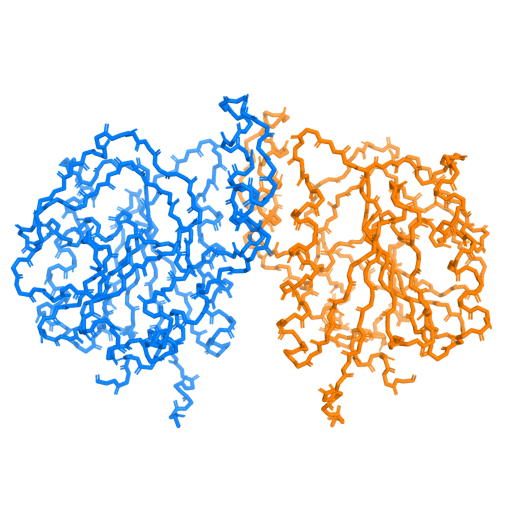 . GLY B 1 157 ? 5.414 23.953 -0.915 1 97.06 157 GLY B CA 1
ATOM 3056 C C . GLY B 1 157 ? 6.207 23.516 0.303 1 97.06 157 GLY B C 1
ATOM 3057 O O . GLY B 1 157 ? 6.418 22.328 0.521 1 97.06 157 GLY B O 1
ATOM 3058 N N . GLU B 1 158 ? 6.691 24.469 1.041 1 97.88 158 GLU B N 1
ATOM 3059 C CA . GLU B 1 158 ? 7.422 24.203 2.273 1 97.88 158 GLU B CA 1
ATOM 3060 C C . GLU B 1 158 ? 7.242 25.328 3.285 1 97.88 158 GLU B C 1
ATOM 3062 O O . GLU B 1 158 ? 6.883 26.453 2.916 1 97.88 158 GLU B O 1
ATOM 3067 N N . VAL B 1 159 ? 7.457 24.969 4.527 1 98.38 159 VAL B N 1
ATOM 3068 C CA . VAL B 1 159 ? 7.535 25.984 5.566 1 98.38 159 VAL B CA 1
ATOM 3069 C C . VAL B 1 159 ? 8.922 26.625 5.555 1 98.38 159 VAL B C 1
ATOM 3071 O O . VAL B 1 159 ? 9.938 25.938 5.637 1 98.38 159 VAL B O 1
ATOM 3074 N N . TYR B 1 160 ? 8.977 27.891 5.418 1 96.5 160 TYR B N 1
ATOM 3075 C CA . TYR B 1 160 ? 10.289 28.516 5.406 1 96.5 160 TYR B CA 1
ATOM 3076 C C . TYR B 1 160 ? 10.508 29.359 6.66 1 96.5 160 TYR B C 1
ATOM 3078 O O . TYR B 1 160 ? 11.648 29.609 7.059 1 96.5 160 TYR B O 1
ATOM 3086 N N . THR B 1 161 ? 9.445 29.828 7.348 1 97.38 161 THR B N 1
ATOM 3087 C CA . THR B 1 161 ? 9.484 30.391 8.695 1 97.38 161 THR B CA 1
ATOM 3088 C C . THR B 1 161 ? 8.641 29.547 9.656 1 97.38 161 THR B C 1
ATOM 3090 O O . THR B 1 161 ? 7.434 29.422 9.469 1 97.38 161 THR B O 1
ATOM 3093 N N . PRO B 1 162 ? 9.25 29.031 10.656 1 97.88 162 PRO B N 1
ATOM 3094 C CA . PRO B 1 162 ? 8.5 28.203 11.602 1 97.88 162 PRO B CA 1
ATOM 3095 C C . PRO B 1 162 ? 7.465 29 12.398 1 97.88 162 PRO B C 1
ATOM 3097 O O . PRO B 1 162 ? 7.668 30.172 12.68 1 97.88 162 PRO B O 1
ATOM 3100 N N . PRO B 1 163 ? 6.375 28.344 12.719 1 98.31 163 PRO B N 1
ATOM 3101 C CA . PRO B 1 163 ? 5.398 29.016 13.578 1 98.31 163 PRO B CA 1
ATOM 3102 C C . PRO B 1 163 ? 5.91 29.203 15 1 98.31 163 PRO B C 1
ATOM 3104 O O . PRO B 1 163 ? 6.562 28.312 15.562 1 98.31 163 PRO B O 1
ATOM 3107 N N . PRO B 1 164 ? 5.609 30.422 15.562 1 97.94 164 PRO B N 1
ATOM 3108 C CA . PRO B 1 164 ? 5.949 30.609 16.984 1 97.94 164 PRO B CA 1
ATOM 3109 C C . PRO B 1 164 ? 5.266 29.578 17.875 1 97.94 164 PRO B C 1
ATOM 3111 O O . PRO B 1 164 ? 4.133 29.172 17.609 1 97.94 164 PRO B O 1
ATOM 3114 N N . GLY B 1 165 ? 5.953 29.172 18.922 1 98 165 GLY B N 1
ATOM 3115 C CA . GLY B 1 165 ? 5.367 28.266 19.891 1 98 165 GLY B CA 1
ATOM 3116 C C . GLY B 1 165 ? 5.48 26.797 19.5 1 98 165 GLY B C 1
ATOM 3117 O O . GLY B 1 165 ? 4.883 25.922 20.125 1 98 165 GLY B O 1
ATOM 3118 N N . PHE B 1 166 ? 6.203 26.562 18.453 1 98.56 166 PHE B N 1
ATOM 3119 C CA . PHE B 1 166 ? 6.43 25.188 18.016 1 98.56 166 PHE B CA 1
ATOM 3120 C C . PHE B 1 166 ? 7.898 24.812 18.156 1 98.56 166 PHE B C 1
ATOM 3122 O O . PHE B 1 166 ? 8.781 25.656 18 1 98.56 166 PHE B O 1
ATOM 3129 N N . ILE B 1 167 ? 8.141 23.562 18.438 1 98.44 167 ILE B N 1
ATOM 3130 C CA . ILE B 1 167 ? 9.469 22.969 18.531 1 98.44 167 ILE B CA 1
ATOM 3131 C C . ILE B 1 167 ? 9.758 22.141 17.281 1 98.44 167 ILE B C 1
ATOM 3133 O O . ILE B 1 167 ? 8.945 21.297 16.891 1 98.44 167 ILE B O 1
ATOM 3137 N N . SER B 1 168 ? 10.906 22.406 16.672 1 98.69 168 SER B N 1
ATOM 3138 C CA . SER B 1 168 ? 11.312 21.625 15.523 1 98.69 168 SER B CA 1
ATOM 3139 C C . SER B 1 168 ? 11.812 20.234 15.945 1 98.69 168 SER B C 1
ATOM 3141 O O . SER B 1 168 ? 12.75 20.141 16.734 1 98.69 168 SER B O 1
ATOM 3143 N N . LEU B 1 169 ? 11.219 19.219 15.414 1 98.81 169 LEU B N 1
ATOM 3144 C CA . LEU B 1 169 ? 11.633 17.844 15.727 1 98.81 169 LEU B CA 1
ATOM 3145 C C . LEU B 1 169 ? 12.562 17.297 14.641 1 98.81 169 LEU B C 1
ATOM 3147 O O . LEU B 1 169 ? 13.281 16.328 14.867 1 98.81 169 LEU B O 1
ATOM 3151 N N . ALA B 1 170 ? 12.469 17.891 13.469 1 98.75 170 ALA B N 1
ATOM 3152 C CA . ALA B 1 170 ? 13.352 17.547 12.359 1 98.75 170 ALA B CA 1
ATOM 3153 C C . ALA B 1 170 ? 14.016 18.797 11.773 1 98.75 170 ALA B C 1
ATOM 3155 O O . ALA B 1 170 ? 13.492 19.906 11.906 1 98.75 170 ALA B O 1
ATOM 3156 N N . GLU B 1 171 ? 15.117 18.578 11.148 1 97.81 171 GLU B N 1
ATOM 3157 C CA . GLU B 1 171 ? 15.797 19.672 10.477 1 97.81 171 GLU B CA 1
ATOM 3158 C C . GLU B 1 171 ? 15 20.156 9.273 1 97.81 171 GLU B C 1
ATOM 3160 O O . GLU B 1 171 ? 14.031 19.516 8.859 1 97.81 171 GLU B O 1
ATOM 3165 N N . ASN B 1 172 ? 15.281 21.391 8.828 1 96.19 172 ASN B N 1
ATOM 3166 C CA . ASN B 1 172 ? 14.734 22 7.625 1 96.19 172 ASN B CA 1
ATOM 3167 C C . ASN B 1 172 ? 13.227 22.203 7.734 1 96.19 172 ASN B C 1
ATOM 3169 O O . ASN B 1 172 ? 12.508 22.109 6.734 1 96.19 172 ASN B O 1
ATOM 3173 N N . GLN B 1 173 ? 12.727 22.266 8.977 1 97.56 173 GLN B N 1
ATOM 3174 C CA . GLN B 1 173 ? 11.336 22.625 9.242 1 97.56 173 GLN B CA 1
ATOM 3175 C C . GLN B 1 173 ? 10.383 21.516 8.773 1 97.56 173 GLN B C 1
ATOM 3177 O O . GLN B 1 173 ? 9.305 21.797 8.25 1 97.56 173 GLN B O 1
ATOM 3182 N N . GLU B 1 174 ? 10.742 20.297 8.984 1 98 174 GLU B N 1
ATOM 3183 C CA . GLU B 1 174 ? 9.992 19.219 8.359 1 98 174 GLU B CA 1
ATOM 3184 C C . GLU B 1 174 ? 9.086 18.516 9.375 1 98 174 GLU B C 1
ATOM 3186 O O . GLU B 1 174 ? 8.312 17.625 9.016 1 98 174 GLU B O 1
ATOM 3191 N N . CYS B 1 175 ? 9.242 18.859 10.57 1 98.81 175 CYS B N 1
ATOM 3192 C CA . CYS B 1 175 ? 8.43 18.25 11.633 1 98.81 175 CYS B CA 1
ATOM 3193 C C . CYS B 1 175 ? 8.383 19.156 12.852 1 98.81 175 CYS B C 1
ATOM 3195 O O . CYS B 1 175 ? 9.422 19.609 13.336 1 98.81 175 CYS B O 1
ATOM 3197 N N . PHE B 1 176 ? 7.176 19.469 13.359 1 98.88 176 PHE B N 1
ATOM 3198 C CA . PHE B 1 176 ? 7.02 20.328 14.516 1 98.88 176 PHE B CA 1
ATOM 3199 C C . PHE B 1 176 ? 6.078 19.703 15.539 1 98.88 176 PHE B C 1
ATOM 3201 O O . PHE B 1 176 ? 5.195 18.922 15.188 1 98.88 176 PHE B O 1
ATOM 3208 N N . ILE B 1 177 ? 6.266 20.062 16.734 1 98.88 177 ILE B N 1
ATOM 3209 C CA . ILE B 1 177 ? 5.297 19.859 17.812 1 98.88 177 ILE B CA 1
ATOM 3210 C C . ILE B 1 177 ? 5.098 21.172 18.578 1 98.88 177 ILE B C 1
ATOM 3212 O O . ILE B 1 177 ? 6.059 21.906 18.812 1 98.88 177 ILE B O 1
ATOM 3216 N N . ASN B 1 178 ? 3.84 21.469 18.906 1 98.62 178 ASN B N 1
ATOM 3217 C CA . ASN B 1 178 ? 3.646 22.734 19.594 1 98.62 178 ASN B CA 1
ATOM 3218 C C . ASN B 1 178 ? 3.973 22.609 21.078 1 98.62 178 ASN B C 1
ATOM 3220 O O . ASN B 1 178 ? 4.012 21.5 21.625 1 98.62 178 ASN B O 1
ATOM 3224 N N . ASP B 1 179 ? 4.152 23.719 21.719 1 96.62 179 ASP B N 1
ATOM 3225 C CA . ASP B 1 179 ? 4.555 23.781 23.125 1 96.62 179 ASP B CA 1
ATOM 3226 C C . ASP B 1 179 ? 3.488 23.172 24.031 1 96.62 179 ASP B C 1
ATOM 3228 O O . ASP B 1 179 ? 3.803 22.609 25.078 1 96.62 179 ASP B O 1
ATOM 3232 N N . THR B 1 180 ? 2.238 23.25 23.625 1 96.62 180 THR B N 1
ATOM 3233 C CA . THR B 1 180 ? 1.133 22.719 24.422 1 96.62 180 THR B CA 1
ATOM 3234 C C . THR B 1 180 ? 0.99 21.219 24.219 1 96.62 180 THR B C 1
ATOM 3236 O O . THR B 1 180 ? 0.146 20.578 24.859 1 96.62 180 THR B O 1
ATOM 3239 N N . ASN B 1 181 ? 1.752 20.656 23.328 1 98.25 181 ASN B N 1
ATOM 3240 C CA . ASN B 1 181 ? 1.86 19.219 23.094 1 98.25 181 ASN B CA 1
ATOM 3241 C C . ASN B 1 181 ? 0.555 18.641 22.562 1 98.25 181 ASN B C 1
ATOM 3243 O O . ASN B 1 181 ? 0.145 17.547 22.953 1 98.25 181 ASN B O 1
ATOM 3247 N N . ASN B 1 182 ? -0.156 19.375 21.734 1 98.56 182 ASN B N 1
ATOM 3248 C CA . ASN B 1 182 ? -1.394 18.828 21.188 1 98.56 182 ASN B CA 1
ATOM 3249 C C . ASN B 1 182 ? -1.464 18.984 19.672 1 98.56 182 ASN B C 1
ATOM 3251 O O . ASN B 1 182 ? -2.473 18.641 19.062 1 98.56 182 ASN B O 1
ATOM 3255 N N . VAL B 1 183 ? -0.402 19.5 19.062 1 98.88 183 VAL B N 1
ATOM 3256 C CA . VAL B 1 183 ? -0.321 19.609 17.609 1 98.88 183 VAL B CA 1
ATOM 3257 C C . VAL B 1 183 ? 1.02 19.047 17.125 1 98.88 183 VAL B C 1
ATOM 3259 O O . VAL B 1 183 ? 2.078 19.516 17.547 1 98.88 183 VAL B O 1
ATOM 3262 N N . LEU B 1 184 ? 1.017 18.031 16.297 1 98.94 184 LEU B N 1
ATOM 3263 C CA . LEU B 1 184 ? 2.182 17.422 15.672 1 98.94 184 LEU B CA 1
ATOM 3264 C C . LEU B 1 184 ? 2.068 17.469 14.148 1 98.94 184 LEU B C 1
ATOM 3266 O O . LEU B 1 184 ? 0.998 17.219 13.594 1 98.94 184 LEU B O 1
ATOM 3270 N N . THR B 1 185 ? 3.143 17.828 13.453 1 98.88 185 THR B N 1
ATOM 3271 C CA . THR B 1 185 ? 3.051 17.984 12.008 1 98.88 185 THR B CA 1
ATOM 3272 C C . THR B 1 185 ? 4.234 17.312 11.32 1 98.88 185 THR B C 1
ATOM 3274 O O . THR B 1 185 ? 5.34 17.281 11.859 1 98.88 185 THR B O 1
ATOM 3277 N N . PHE B 1 186 ? 3.98 16.719 10.141 1 98.75 186 PHE B N 1
ATOM 3278 C CA . PHE B 1 186 ? 4.977 16.125 9.258 1 98.75 186 PHE B CA 1
ATOM 3279 C C . PHE B 1 186 ? 4.895 16.719 7.859 1 98.75 186 PHE B C 1
ATOM 3281 O O . PHE B 1 186 ? 3.822 16.766 7.254 1 98.75 186 PHE B O 1
ATOM 3288 N N . GLN B 1 187 ? 6.078 17.172 7.355 1 98.69 187 GLN B N 1
ATOM 3289 C CA . GLN B 1 187 ? 6.109 17.453 5.926 1 98.69 187 GLN B CA 1
ATOM 3290 C C . GLN B 1 187 ? 6.027 16.172 5.109 1 98.69 187 GLN B C 1
ATOM 3292 O O . GLN B 1 187 ? 5.445 16.156 4.023 1 98.69 187 GLN B O 1
ATOM 3297 N N . ALA B 1 188 ? 6.555 15.094 5.664 1 98.56 188 ALA B N 1
ATOM 3298 C CA . ALA B 1 188 ? 6.543 13.789 5.012 1 98.56 188 ALA B CA 1
ATOM 3299 C C . ALA B 1 188 ? 5.172 13.133 5.133 1 98.56 188 ALA B C 1
ATOM 3301 O O . ALA B 1 188 ? 4.281 13.656 5.809 1 98.56 188 ALA B O 1
ATOM 3302 N N . HIS B 1 189 ? 4.996 12.039 4.391 1 98.69 189 HIS B N 1
ATOM 3303 C CA . HIS B 1 189 ? 3.746 11.289 4.379 1 98.69 189 HIS B CA 1
ATOM 3304 C C . HIS B 1 189 ? 3.902 9.945 5.094 1 98.69 189 HIS B C 1
ATOM 3306 O O . HIS B 1 189 ? 4.148 8.922 4.449 1 98.69 189 HIS B O 1
ATOM 3312 N N . PRO B 1 190 ? 3.662 9.953 6.41 1 98.56 190 PRO B N 1
ATOM 3313 C CA . PRO B 1 190 ? 3.816 8.68 7.125 1 98.56 190 PRO B CA 1
ATOM 3314 C C . PRO B 1 190 ? 2.74 7.664 6.75 1 98.56 190 PRO B C 1
ATOM 3316 O O . PRO B 1 190 ? 2.912 6.465 6.988 1 98.56 190 PRO B O 1
ATOM 3319 N N . GLU B 1 191 ? 1.605 8.07 6.156 1 98.19 191 GLU B N 1
ATOM 3320 C CA . GLU B 1 191 ? 0.462 7.203 5.895 1 98.19 191 GLU B CA 1
ATOM 3321 C C . GLU B 1 191 ? 0.645 6.426 4.59 1 98.19 191 GLU B C 1
ATOM 3323 O O . GLU B 1 191 ? -0.091 5.477 4.32 1 98.19 191 GLU B O 1
ATOM 3328 N N . ILE B 1 192 ? 1.556 6.832 3.752 1 97.38 192 ILE B N 1
ATOM 3329 C CA . ILE B 1 192 ? 1.744 6.199 2.449 1 97.38 192 ILE B CA 1
ATOM 3330 C C . ILE B 1 192 ? 2.648 4.977 2.596 1 97.38 192 ILE B C 1
ATOM 3332 O O . ILE B 1 192 ? 3.752 5.074 3.141 1 97.38 192 ILE B O 1
ATOM 3336 N N . SER B 1 193 ? 2.174 3.869 2.078 1 95.62 193 SER B N 1
ATOM 3337 C CA . SER B 1 193 ? 2.963 2.643 2.133 1 95.62 193 SER B CA 1
ATOM 3338 C C . SER B 1 193 ? 4.184 2.73 1.226 1 95.62 193 SER B C 1
ATOM 3340 O O . SER B 1 193 ? 4.246 3.586 0.34 1 95.62 193 SER B O 1
ATOM 3342 N N . HIS B 1 194 ? 5.105 1.819 1.537 1 94.62 194 HIS B N 1
ATOM 3343 C CA . HIS B 1 194 ? 6.32 1.819 0.728 1 94.62 194 HIS B CA 1
ATOM 3344 C C . HIS B 1 194 ? 6.027 1.382 -0.704 1 94.62 194 HIS B C 1
ATOM 3346 O O . HIS B 1 194 ? 6.648 1.879 -1.647 1 94.62 194 HIS B O 1
ATOM 3352 N N . GLU B 1 195 ? 5.172 0.444 -0.89 1 93.94 195 GLU B N 1
ATOM 3353 C CA . GLU B 1 195 ? 4.848 -0.002 -2.24 1 93.94 195 GLU B CA 1
ATOM 3354 C C . GLU B 1 195 ? 4.23 1.128 -3.061 1 93.94 195 GLU B C 1
ATOM 3356 O O . GLU B 1 195 ? 4.582 1.316 -4.23 1 93.94 195 GLU B O 1
ATOM 3361 N N . LEU B 1 196 ? 3.334 1.842 -2.496 1 94.88 196 LEU B N 1
ATOM 3362 C CA . LEU B 1 196 ? 2.748 2.971 -3.211 1 94.88 196 LEU B CA 1
ATOM 3363 C C . LEU B 1 196 ? 3.787 4.062 -3.447 1 94.88 196 LEU B C 1
ATOM 3365 O O . LEU B 1 196 ? 3.84 4.652 -4.531 1 94.88 196 LEU B O 1
ATOM 3369 N N . ALA B 1 197 ? 4.594 4.316 -2.398 1 95.56 197 ALA B N 1
ATOM 3370 C CA . ALA B 1 197 ? 5.672 5.289 -2.549 1 95.56 197 ALA B CA 1
ATOM 3371 C C . ALA B 1 197 ? 6.566 4.938 -3.732 1 95.56 197 ALA B C 1
ATOM 3373 O O . ALA B 1 197 ? 6.898 5.805 -4.547 1 95.56 197 ALA B O 1
ATOM 3374 N N . SER B 1 198 ? 6.934 3.701 -3.822 1 93.62 198 SER B N 1
ATOM 3375 C CA . SER B 1 198 ? 7.781 3.23 -4.91 1 93.62 198 SER B CA 1
ATOM 3376 C C . SER B 1 198 ? 7.133 3.48 -6.266 1 93.62 198 SER B C 1
ATOM 3378 O O . SER B 1 198 ? 7.785 3.961 -7.195 1 93.62 198 SER B O 1
ATOM 3380 N N . LYS B 1 199 ? 5.875 3.166 -6.352 1 92.88 199 LYS B N 1
ATOM 3381 C CA . LYS B 1 199 ? 5.141 3.387 -7.594 1 92.88 199 LYS B CA 1
ATOM 3382 C C . LYS B 1 199 ? 5.129 4.863 -7.973 1 92.88 199 LYS B C 1
ATOM 3384 O O . LYS B 1 199 ? 5.379 5.219 -9.125 1 92.88 199 LYS B O 1
ATOM 3389 N N . LEU B 1 200 ? 4.887 5.727 -7.047 1 93 200 LEU B N 1
ATOM 3390 C CA . LEU B 1 200 ? 4.793 7.16 -7.285 1 93 200 LEU B CA 1
ATOM 3391 C C . LEU B 1 200 ? 6.141 7.73 -7.723 1 93 200 LEU B C 1
ATOM 3393 O O . LEU B 1 200 ? 6.203 8.555 -8.633 1 93 200 LEU B O 1
ATOM 3397 N N . ILE B 1 201 ? 7.164 7.297 -7.102 1 92.69 201 ILE B N 1
ATOM 3398 C CA . ILE B 1 201 ? 8.508 7.793 -7.398 1 92.69 201 ILE B CA 1
ATOM 3399 C C . ILE B 1 201 ? 8.93 7.344 -8.797 1 92.69 201 ILE B C 1
ATOM 3401 O O . ILE B 1 201 ? 9.492 8.125 -9.562 1 92.69 201 ILE B O 1
ATOM 3405 N N . LEU B 1 202 ? 8.633 6.133 -9.109 1 89.75 202 LEU B N 1
ATOM 3406 C CA . LEU B 1 202 ? 8.969 5.617 -10.438 1 89.75 202 LEU B CA 1
ATOM 3407 C C . LEU B 1 202 ? 8.195 6.359 -11.523 1 89.75 202 LEU B C 1
ATOM 3409 O O . LEU B 1 202 ? 8.75 6.66 -12.586 1 89.75 202 LEU B O 1
ATOM 3413 N N . GLU B 1 203 ? 6.977 6.688 -11.281 1 89.56 203 GLU B N 1
ATOM 3414 C CA . GLU B 1 203 ? 6.18 7.465 -12.227 1 89.56 203 GLU B CA 1
ATOM 3415 C C . GLU B 1 203 ? 6.773 8.852 -12.445 1 89.56 203 GLU B C 1
ATOM 3417 O O . GLU B 1 203 ? 6.832 9.336 -13.57 1 89.56 203 GLU B O 1
ATOM 3422 N N . GLU B 1 204 ? 7.145 9.43 -11.328 1 87.75 204 GLU B N 1
ATOM 3423 C CA . GLU B 1 204 ? 7.754 10.75 -11.422 1 87.75 204 GLU B CA 1
ATOM 3424 C C . GLU B 1 204 ? 9.062 10.703 -12.195 1 87.75 204 GLU B C 1
ATOM 3426 O O . GLU B 1 204 ? 9.352 11.594 -13 1 87.75 204 GLU B O 1
ATOM 3431 N N . ASP B 1 205 ? 9.82 9.695 -11.906 1 87.19 205 ASP B N 1
ATOM 3432 C CA . ASP B 1 205 ? 11.086 9.508 -12.602 1 87.19 205 ASP B CA 1
ATOM 3433 C C . ASP B 1 205 ? 10.875 9.359 -14.109 1 87.19 205 ASP B C 1
ATOM 3435 O O . ASP B 1 205 ? 11.625 9.922 -14.906 1 87.19 205 ASP B O 1
ATOM 3439 N N . LYS B 1 206 ? 9.875 8.656 -14.453 1 83.69 206 LYS B N 1
ATOM 3440 C CA . LYS B 1 206 ? 9.562 8.422 -15.859 1 83.69 206 LYS B CA 1
ATOM 3441 C C . LYS B 1 206 ? 9.086 9.703 -16.531 1 83.69 206 LYS B C 1
ATOM 3443 O O . LYS B 1 206 ? 9.406 9.953 -17.703 1 83.69 206 LYS B O 1
ATOM 3448 N N . LYS B 1 207 ? 8.312 10.453 -15.859 1 83 207 LYS B N 1
ATOM 3449 C CA . LYS B 1 207 ? 7.836 11.727 -16.391 1 83 207 LYS B CA 1
ATOM 3450 C C . LYS B 1 207 ? 9 12.625 -16.797 1 83 207 LYS B C 1
ATOM 3452 O O . LYS B 1 207 ? 8.883 13.414 -17.734 1 83 207 LYS B O 1
ATOM 3457 N N . HIS B 1 208 ? 10.062 12.453 -16.062 1 81.06 208 HIS B N 1
ATOM 3458 C CA . HIS B 1 208 ? 11.203 13.312 -16.328 1 81.06 208 HIS B CA 1
ATOM 3459 C C . HIS B 1 208 ? 12.266 12.586 -17.156 1 81.06 208 HIS B C 1
ATOM 3461 O O . HIS B 1 208 ? 13.391 13.07 -17.297 1 81.06 208 HIS B O 1
ATOM 3467 N N . SER B 1 209 ? 11.883 11.414 -17.594 1 70.81 209 SER B N 1
ATOM 3468 C CA . SER B 1 209 ? 12.68 10.609 -18.516 1 70.81 209 SER B CA 1
ATOM 3469 C C . SER B 1 209 ? 14.039 10.273 -17.906 1 70.81 209 SER B C 1
ATOM 3471 O O . SER B 1 209 ? 15.055 10.281 -18.609 1 70.81 209 SER B O 1
ATOM 3473 N N . ARG B 1 210 ? 14.289 10.109 -16.688 1 69.75 210 ARG B N 1
ATOM 3474 C CA . ARG B 1 210 ? 15.578 9.859 -16.047 1 69.75 210 ARG B CA 1
ATOM 3475 C C . ARG B 1 210 ? 15.891 8.367 -16.016 1 69.75 210 ARG B C 1
ATOM 3477 O O . ARG B 1 210 ? 17.047 7.961 -16.172 1 69.75 210 ARG B O 1
ATOM 3484 N N . ASN B 1 211 ? 14.922 7.457 -15.938 1 72.19 211 ASN B N 1
ATOM 3485 C CA . ASN B 1 211 ? 15.039 6.004 -15.836 1 72.19 211 ASN B CA 1
ATOM 3486 C C . ASN B 1 211 ? 16.047 5.598 -14.773 1 72.19 211 ASN B C 1
ATOM 3488 O O . ASN B 1 211 ? 16.953 4.801 -15.039 1 72.19 211 ASN B O 1
ATOM 3492 N N . SER B 1 212 ? 16 6.125 -13.617 1 79.94 212 SER B N 1
ATOM 3493 C CA . SER B 1 212 ? 16.906 5.855 -12.508 1 79.94 212 SER B CA 1
ATOM 3494 C C . SER B 1 212 ? 16.672 4.465 -11.922 1 79.94 212 SER B C 1
ATOM 3496 O O . SER B 1 212 ? 15.578 3.912 -12.039 1 79.94 212 SER B O 1
ATOM 3498 N N . SER B 1 213 ? 17.781 3.9 -11.438 1 78.31 213 SER B N 1
ATOM 3499 C CA . SER B 1 213 ? 17.641 2.615 -10.758 1 78.31 213 SER B CA 1
ATOM 3500 C C . SER B 1 213 ? 16.938 2.764 -9.422 1 78.31 213 SER B C 1
ATOM 3502 O O . SER B 1 213 ? 16.859 3.863 -8.867 1 78.31 213 SER B O 1
ATOM 3504 N N . ALA B 1 214 ? 16.438 1.6 -8.914 1 79.88 214 ALA B N 1
ATOM 3505 C CA . ALA B 1 214 ? 15.766 1.562 -7.621 1 79.88 214 ALA B CA 1
ATOM 3506 C C . ALA B 1 214 ? 16.688 2.074 -6.512 1 79.88 214 ALA B C 1
ATOM 3508 O O . ALA B 1 214 ? 16.219 2.746 -5.586 1 79.88 214 ALA B O 1
ATOM 3509 N N . GLU B 1 215 ? 17.891 1.758 -6.648 1 78.5 215 GLU B N 1
ATOM 3510 C CA . GLU B 1 215 ? 18.859 2.172 -5.648 1 78.5 215 GLU B CA 1
ATOM 3511 C C . GLU B 1 215 ? 19.047 3.688 -5.648 1 78.5 215 GLU B C 1
ATOM 3513 O O . GLU B 1 215 ? 19.125 4.309 -4.582 1 78.5 215 GLU B O 1
ATOM 3518 N N . VAL B 1 216 ? 19.047 4.242 -6.793 1 80.25 216 VAL B N 1
ATOM 3519 C CA . VAL B 1 216 ? 19.219 5.684 -6.945 1 80.25 216 VAL B CA 1
ATOM 3520 C C . VAL B 1 216 ? 17.984 6.406 -6.41 1 80.25 216 VAL B C 1
ATOM 3522 O O . VAL B 1 216 ? 18.109 7.453 -5.77 1 80.25 216 VAL B O 1
ATOM 3525 N N . LEU B 1 217 ? 16.875 5.773 -6.559 1 86.62 217 LEU B N 1
ATOM 3526 C CA . LEU B 1 217 ? 15.617 6.375 -6.137 1 86.62 217 LEU B CA 1
ATOM 3527 C C . LEU B 1 217 ? 15.352 6.109 -4.66 1 86.62 217 LEU B C 1
ATOM 3529 O O . LEU B 1 217 ? 14.453 6.711 -4.066 1 86.62 217 LEU B O 1
ATOM 3533 N N . GLY B 1 218 ? 16.125 5.191 -4.035 1 86.88 218 GLY B N 1
ATOM 3534 C CA . GLY B 1 218 ? 15.961 4.84 -2.631 1 86.88 218 GLY B CA 1
ATOM 3535 C C . GLY B 1 218 ? 14.773 3.936 -2.375 1 86.88 218 GLY B C 1
ATOM 3536 O O . GLY B 1 218 ? 14.32 3.801 -1.235 1 86.88 218 GLY B O 1
ATOM 3537 N N . ILE B 1 219 ? 14.219 3.299 -3.391 1 88.31 219 ILE B N 1
ATOM 3538 C CA . ILE B 1 219 ? 12.984 2.533 -3.213 1 88.31 219 ILE B CA 1
ATOM 3539 C C . ILE B 1 219 ? 13.328 1.08 -2.889 1 88.31 219 ILE B C 1
ATOM 3541 O O . ILE B 1 219 ? 12.43 0.241 -2.752 1 88.31 219 ILE B O 1
ATOM 3545 N N . ASP B 1 220 ? 14.609 0.758 -2.65 1 83.25 220 ASP B N 1
ATOM 3546 C CA . ASP B 1 220 ? 15.031 -0.592 -2.289 1 83.25 220 ASP B CA 1
ATOM 3547 C C . ASP B 1 220 ? 15.07 -0.769 -0.773 1 83.25 220 ASP B C 1
ATOM 3549 O O . ASP B 1 220 ? 15.336 -1.864 -0.277 1 83.25 220 ASP B O 1
ATOM 3553 N N . ARG B 1 221 ? 14.859 0.301 -0.03 1 87.75 221 ARG B N 1
ATOM 3554 C CA . ARG B 1 221 ? 14.781 0.273 1.428 1 87.75 221 ARG B CA 1
ATOM 3555 C C . ARG B 1 221 ? 13.422 0.751 1.917 1 87.75 221 ARG B C 1
ATOM 3557 O O . ARG B 1 221 ? 12.891 1.747 1.421 1 87.75 221 ARG B O 1
ATOM 3564 N N . PRO B 1 222 ? 12.898 0.071 2.885 1 91.25 222 PRO B N 1
ATOM 3565 C CA . PRO B 1 222 ? 11.547 0.401 3.342 1 91.25 222 PRO B CA 1
ATOM 3566 C C . PRO B 1 222 ? 11.469 1.763 4.031 1 91.25 222 PRO B C 1
ATOM 3568 O O . PRO B 1 222 ? 12.453 2.205 4.637 1 91.25 222 PRO B O 1
ATOM 3571 N N . THR B 1 223 ? 10.344 2.391 3.906 1 95.56 223 THR B N 1
ATOM 3572 C CA . THR B 1 223 ? 10.055 3.586 4.688 1 95.56 223 THR B CA 1
ATOM 3573 C C . THR B 1 223 ? 9.641 3.215 6.109 1 95.56 223 THR B C 1
ATOM 3575 O O . THR B 1 223 ? 9.398 2.043 6.406 1 95.56 223 THR B O 1
ATOM 3578 N N . GLU B 1 224 ? 9.633 4.242 6.938 1 96.81 224 GLU B N 1
ATOM 3579 C CA . GLU B 1 224 ? 9.328 4.023 8.344 1 96.81 224 GLU B CA 1
ATOM 3580 C C . GLU B 1 224 ? 8.047 4.742 8.75 1 96.81 224 GLU B C 1
ATOM 3582 O O . GLU B 1 224 ? 7.918 5.199 9.891 1 96.81 224 GLU B O 1
ATOM 3587 N N . GLY B 1 225 ? 7.098 4.84 7.766 1 97.06 225 GLY B N 1
ATOM 3588 C CA . GLY B 1 225 ? 5.852 5.555 7.988 1 97.06 225 GLY B CA 1
ATOM 3589 C C . GLY B 1 225 ? 5.043 4.996 9.148 1 97.06 225 GLY B C 1
ATOM 3590 O O . GLY B 1 225 ? 4.578 5.75 10.008 1 97.06 225 GLY B O 1
ATOM 3591 N N . LEU B 1 226 ? 4.906 3.711 9.242 1 95.06 226 LEU B N 1
ATOM 3592 C CA . LEU B 1 226 ? 4.09 3.092 10.281 1 95.06 226 LEU B CA 1
ATOM 3593 C C . LEU B 1 226 ? 4.711 3.293 11.656 1 95.06 226 LEU B C 1
ATOM 3595 O O . LEU B 1 226 ? 3.998 3.438 12.648 1 95.06 226 LEU B O 1
ATOM 3599 N N . LYS B 1 227 ? 6.059 3.279 11.734 1 96.69 227 LYS B N 1
ATOM 3600 C CA . LYS B 1 227 ? 6.715 3.557 13.008 1 96.69 227 LYS B CA 1
ATOM 3601 C C . LYS B 1 227 ? 6.414 4.977 13.484 1 96.69 227 LYS B C 1
ATOM 3603 O O . LYS B 1 227 ? 6.242 5.211 14.68 1 96.69 227 LYS B O 1
ATOM 3608 N N . LEU B 1 228 ? 6.41 5.848 12.531 1 98.44 228 LEU B N 1
ATOM 3609 C CA . LEU B 1 228 ? 6.062 7.227 12.859 1 98.44 228 LEU B CA 1
ATOM 3610 C C . LEU B 1 228 ? 4.641 7.309 13.414 1 98.44 228 LEU B C 1
ATOM 3612 O O . LEU B 1 228 ? 4.406 7.973 14.43 1 98.44 228 LEU B O 1
ATOM 3616 N N . LEU B 1 229 ? 3.693 6.633 12.789 1 98.12 229 LEU B N 1
ATOM 3617 C CA . LEU B 1 229 ? 2.299 6.684 13.219 1 98.12 229 LEU B CA 1
ATOM 3618 C C . LEU B 1 229 ? 2.111 5.957 14.547 1 98.12 229 LEU B C 1
ATOM 3620 O O . LEU B 1 229 ? 1.276 6.352 15.359 1 98.12 229 LEU B O 1
ATOM 3624 N N . GLU B 1 230 ? 2.879 4.93 14.75 1 97.12 230 GLU B N 1
ATOM 3625 C CA . GLU B 1 230 ? 2.861 4.281 16.062 1 97.12 230 GLU B CA 1
ATOM 3626 C C . GLU B 1 230 ? 3.291 5.246 17.156 1 97.12 230 GLU B C 1
ATOM 3628 O O . GLU B 1 230 ? 2.717 5.246 18.25 1 97.12 230 GLU B O 1
ATOM 3633 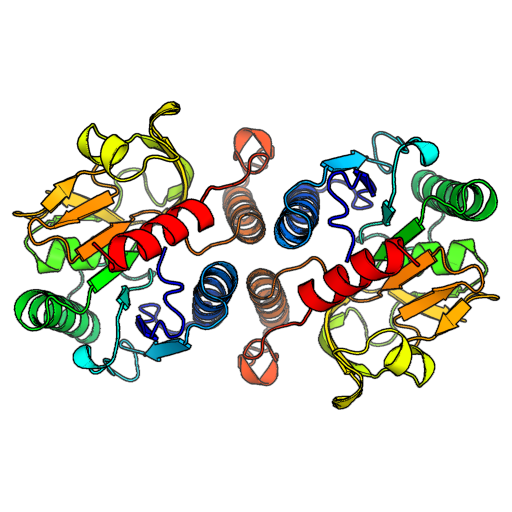N N . ARG B 1 231 ? 4.305 5.996 16.859 1 98.31 231 ARG B N 1
ATOM 3634 C CA . ARG B 1 231 ? 4.73 7.008 17.812 1 98.31 231 ARG B CA 1
ATOM 3635 C C . ARG B 1 231 ? 3.623 8.023 18.062 1 98.31 231 ARG B C 1
ATOM 3637 O O . ARG B 1 231 ? 3.459 8.508 19.188 1 98.31 231 ARG B O 1
ATOM 3644 N N . VAL B 1 232 ? 2.922 8.359 17.031 1 98.31 232 VAL B N 1
A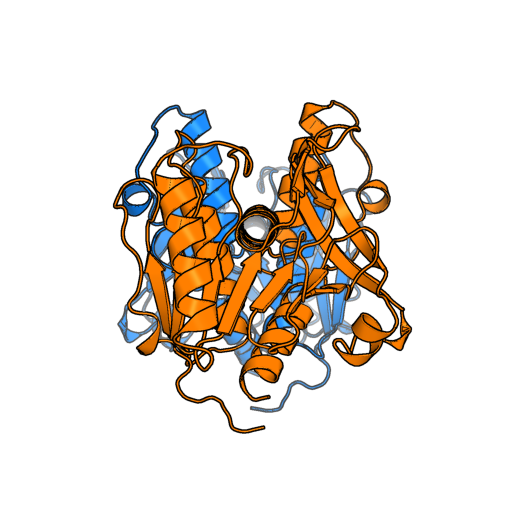TOM 3645 C CA . VAL B 1 232 ? 1.794 9.281 17.172 1 98.31 232 VAL B CA 1
ATOM 3646 C C . VAL B 1 232 ? 0.769 8.703 18.141 1 98.31 232 VAL B C 1
ATOM 3648 O O . VAL B 1 232 ? 0.237 9.414 18.984 1 98.31 232 VAL B O 1
ATOM 3651 N N . LEU B 1 233 ? 0.487 7.438 18.031 1 96.75 233 LEU B N 1
ATOM 3652 C CA . LEU B 1 233 ? -0.468 6.805 18.938 1 96.75 233 LEU B CA 1
ATOM 3653 C C . LEU B 1 233 ? 0.015 6.891 20.375 1 96.75 233 LEU B C 1
ATOM 3655 O O . LEU B 1 233 ? -0.778 7.148 21.297 1 96.75 233 LEU B O 1
ATOM 3659 N N . GLN B 1 234 ? 1.316 6.648 20.562 1 96.69 234 GLN B N 1
ATOM 3660 C CA . GLN B 1 234 ? 1.883 6.781 21.906 1 96.69 234 GLN B CA 1
ATOM 3661 C C . GLN B 1 234 ? 1.729 8.211 22.422 1 96.69 234 GLN B C 1
ATOM 3663 O O . GLN B 1 234 ? 1.431 8.414 23.609 1 96.69 234 GLN B O 1
ATOM 3668 N N . TRP B 1 235 ? 1.927 9.117 21.547 1 97.81 235 TRP B N 1
ATOM 3669 C CA . TRP B 1 235 ? 1.841 10.539 21.859 1 97.81 235 TRP B CA 1
ATOM 3670 C C . TRP B 1 235 ? 0.433 10.906 22.312 1 97.81 235 TRP B C 1
ATOM 3672 O O . TRP B 1 235 ? 0.258 11.789 23.156 1 97.81 235 TRP B O 1
ATOM 3682 N N . LEU B 1 236 ? -0.575 10.242 21.812 1 96.75 236 LEU B N 1
ATOM 3683 C CA . LEU B 1 236 ? -1.958 10.539 22.172 1 96.75 236 LEU B CA 1
ATOM 3684 C C . LEU B 1 236 ? -2.197 10.336 23.656 1 96.75 236 LEU B C 1
ATOM 3686 O O . LEU B 1 236 ? -3.084 10.961 24.234 1 96.75 236 LEU B O 1
ATOM 3690 N N . SER B 1 237 ? -1.391 9.5 24.297 1 93.12 237 SER B N 1
ATOM 3691 C CA . SER B 1 237 ? -1.581 9.18 25.703 1 93.12 237 SER B CA 1
ATOM 3692 C C . SER B 1 237 ? -0.709 10.062 26.594 1 93.12 237 SER B C 1
ATOM 3694 O O . SER B 1 237 ? -0.724 9.922 27.812 1 93.12 237 SER B O 1
ATOM 3696 N N . GLU B 1 238 ? 0.036 10.867 26.078 1 93.5 238 GLU B N 1
ATOM 3697 C CA . GLU B 1 238 ? 0.947 11.727 26.812 1 93.5 238 GLU B CA 1
ATOM 3698 C C . GLU B 1 238 ? 0.284 13.055 27.172 1 93.5 238 GLU B C 1
ATOM 3700 O O . GLU B 1 238 ? -0.621 13.508 26.469 1 93.5 238 GLU B O 1
#

Solvent-accessible surface area (backbone atoms only — not comparable to full-atom values): 24840 Å² total; per-residue (Å²): 125,82,70,71,65,72,43,31,35,37,36,36,45,52,39,71,87,54,90,66,48,57,49,57,33,54,52,35,24,48,52,52,44,44,44,71,74,37,70,64,40,44,80,45,80,34,37,34,60,84,73,59,41,74,80,70,57,90,75,24,53,33,40,33,34,38,39,43,86,65,68,69,79,53,81,50,68,43,54,53,48,51,32,49,50,53,52,48,40,54,68,75,36,55,79,29,25,36,41,19,23,28,39,19,24,37,32,52,29,42,55,50,68,17,39,63,42,70,36,88,91,43,70,43,67,44,56,40,76,48,43,40,32,74,61,17,30,68,73,39,63,92,27,36,87,76,38,31,50,36,32,38,32,75,44,46,59,38,46,79,38,78,26,72,66,47,44,58,26,20,55,87,63,36,20,37,33,33,77,85,65,30,40,39,30,27,43,36,40,45,44,54,50,53,35,47,47,37,49,54,40,42,51,53,35,52,76,68,68,64,66,69,51,52,72,78,56,44,59,76,53,79,54,42,17,64,61,52,51,48,48,50,58,57,50,70,76,101,125,81,69,72,64,71,42,31,34,38,36,36,46,51,39,72,87,55,88,67,48,56,49,57,33,53,52,35,24,47,52,52,44,43,44,71,74,37,68,63,39,44,80,45,80,34,38,36,59,84,74,60,39,75,78,69,56,90,76,24,51,32,40,33,32,36,39,43,86,66,67,68,78,53,82,51,68,44,54,53,49,52,32,50,50,51,52,49,40,54,69,74,38,55,80,30,25,36,40,20,23,29,39,19,25,36,33,53,28,43,56,50,66,17,40,64,42,68,37,88,91,44,70,44,68,44,56,40,75,48,44,41,31,76,62,18,30,68,73,37,61,94,29,38,84,77,38,32,50,35,31,38,33,73,43,46,60,39,47,79,38,79,26,71,65,48,44,58,27,22,55,88,64,36,21,38,33,31,76,85,66,31,40,39,31,27,44,36,41,46,46,53,50,54,33,45,47,38,50,54,40,43,51,53,36,51,76,67,68,65,65,70,51,51,71,78,55,44,58,77,54,80,54,41,16,64,60,52,52,48,49,49,58,57,51,70,76,101

Foldseek 3Di:
DPLPQEAEEEEEQAEDDDPVRCSVVQVVLQVVLCCVQNVNYHYHYDYCDVVVDDDPLLVHLEYEYTAYADDLPDVPPSSVSVLVVLVCCVPPPLSYFYEYEQSRLQSPQVSQPFDKDFDPVFWDWAWDFWAFDPQLCVLQVVCVVVRTFIFTATHGMDTQGGGPQWDGGTPPSAWIAGVSLRYIYGSGQLSDFLVVSQVRQCVVCVVVPNNDDCVVRVSVDGGCSSSVVSSVVVSSVD/DPLVLEAEEEEEQAEDDDPVRCSVVQVVLQVVLCCVQNVNYHYHYDYCDVVVDDDPLLVHLEYEYTAYADDLPDDPPSSVSVLVVLVCCVPPPLSYFYEYEQSRLQSPQVSQPFDKDFDPVFWDWAWDFWAFDPQLCVLQVVCVVVRTFIFTATHGMDTPGGGPQWDGGTPPSAWIAGVSLRYIYGSGQLSDFLVVSQVRQCVVCVVVPNNDDCVVRVSVDGGCSSSVVSSVVVSSVD

Nearest PDB structures (foldseek):
  8khs-assembly1_A  TM=7.337E-01  e=6.016E-13  Alcaligenes ammonioxydans
  1o1y-assembly1_A  TM=7.492E-01  e=1.197E-12  Thermotoga maritima
  2ghr-assembly1_A-2  TM=7.138E-01  e=3.100E-11  Bacillus cereus
  5dou-assembly1_A  TM=6.686E-01  e=3.262E-07  Homo sapiens
  5dou-assembly1_B  TM=6.688E-01  e=4.749E-07  Homo sapiens

Sequence (476 aa):
MDSVSNLKIAVLINTPPDETDFQSVVRECFREAFASIAPTGEVDFYDPVVERKFPDASRYDLVVLSGGKIDAACSDPWVLGVLDYVRITARDLPKTKILAVCWGHQAVSRAFGGQVRPVPAGEITAIEDIRLTDAGMKFFPFAATSGSYRAIELHSGEVYTPPPGFISLAENQECFINDTNNVLTFQAHPEISHELASKLILEEDKKHSRNSSAEVLGIDRPTEGLKLLERVLQWLSEMDSVSNLKIAVLINTPPDETDFQSVVRECFREAFASIAPTGEVDFYDPVVERKFPDASRYDLVVLSGGKIDAACSDPWVLGVLDYVRITARDLPKTKILAVCWGHQAVSRAFGGQVRPVPAGEITAIEDIRLTDAGMKFFPFAATSGSYRAIELHSGEVYTPPPGFISLAENQECFINDTNNVLTFQAHPEISHELASKLILEEDKKHSRNSSAEVLGIDRPTEGLKLLERVLQWLSE

Secondary structure (DSSP, 8-state):
----TT-EEEEE------TT-HHHHHHHHHHHHHHHH-TT-EEEEE-TTTT-----GGG-SEEEE---SS-TT---HHHHHHHHHHHHHHHH-TTSEEEEETHHHHHHHHHTT-EEEE-TT--EEEEEEEEB-HHHHHH-GGGTTTTEEEEEEEESEEEEEPPTTEEESBGGG-EEEETTS-EEEESS-TTS-HHHHHHHHHHHHHHTT----HHHHTTTS---HHHHHHHHHHHHT-/----TT-EEEEE------TT-HHHHHHHHHHHHHHHH-TT-EEEEE-TTTT-----GGG-SEEEE---SS-TT---HHHHHHHHHHHHHHHH-TTSEEEEETHHHHHHHHHTT-EEEE-TT--EEEEEEEEB-HHHHHH-GGGTTTTEEEEEEEESEEEEEPPTTEEESBGGG-EEEETTS-EEEESS-TTS-HHHHHHHHHHHHHHTT----HHHHTTTS---HHHHHHHHHHHHT-

Radius of gyration: 23.41 Å; Cα contacts (8 Å, |Δi|>4): 1008; chains: 2; bounding box: 41×66×52 Å